Protein AF-A0AAN7S2G3-F1 (afdb_monomer_lite)

Organism: Mycteria americana (NCBI:txid33587)

Foldseek 3Di:
DDDDDDDDDDDDDDDDDDDDDDDDDDDDDDDDDDDDDDDDPDDAPWLDWDWWWKDFDPPDDTFIWIWTDGLFKIWTWGADPVRDTDHTDIDGLLQWPDWDLPDDLAAQWIWTAGNVRIIMIIGDPHSVVRVVVSVSSVVSSVSNDDPPCVPPVPDPDDDDDDDDDDDDDDDDDDDDDDDDDDDDDDDDDDPDPDAFLDWDWKWWQDPVRDTDIWIWTDGLFWIFTHHPPDPVDDTPDIDTLLQFPAKAQDPPPVDLQWIWTDGPVDITIIGDPDNVVSVVVRVSSVCSNVVVVVVPDDDDDDDDDDDDDDDDDPVVVVVVVVVVVVVVVVVQVVCCVVPVVVVVVVLVVLVVLLVVLQVLLVPFPHQDPQEQAPDWLGDLLLLLQLVVLVVQVCQLVQFKKKKKKWAWDVLQLQFAPVLLLVLSVVSVDDDPSSVVSNVVQPPDWDWDADPNDIDDIDHRRHGDDPPHPCSQVSQSSSCRCLCPPQPFDWHHHRRTIMTMFGPRDVVRLVSVQVSLQSNLVVCVVRSIGIPQQLIEMQIAGDPHPPDWHDRVHHIHYYDQWDQRPNAIAGNDRARQVRLLVLLVQLVVQLVVCLVPPPDQALVPLVVSCVPPRVCSVVPSCLARVHPDPVSLVSSQVSVQVSLCSHPPCVPPDSVVSCVVSVHDGVVLVSLLVLLLVLLCCVPNRNVVSNVSLWDFDPDPPPPFLPTQTDADDGDDPSSCSRSSHVNRVVVRVDHNCLSPDPDSVSNSVSSSVVSVVVD

pLDDT: mean 76.24, std 24.46, range [20.47, 98.5]

Structure (mmCIF, N/CA/C/O backbone):
data_AF-A0AAN7S2G3-F1
#
_entry.id   AF-A0AAN7S2G3-F1
#
loop_
_atom_site.group_PDB
_atom_site.id
_atom_site.type_symbol
_atom_site.label_atom_id
_atom_site.label_alt_id
_atom_site.label_comp_id
_atom_site.label_asym_id
_atom_site.label_entity_id
_atom_site.label_seq_id
_atom_site.pdbx_PDB_ins_code
_atom_site.Cartn_x
_atom_site.Cartn_y
_atom_site.Cartn_z
_atom_site.occupancy
_atom_site.B_iso_or_equiv
_atom_site.auth_seq_id
_atom_site.auth_comp_id
_atom_site.auth_asym_id
_atom_site.auth_atom_id
_atom_site.pdbx_PDB_model_num
ATOM 1 N N . MET A 1 1 ? 75.515 -17.591 -11.914 1.00 28.02 1 MET A N 1
ATOM 2 C CA . MET A 1 1 ? 75.464 -16.179 -12.342 1.00 28.02 1 MET A CA 1
ATOM 3 C C . MET A 1 1 ? 74.334 -15.541 -11.548 1.00 28.02 1 MET A C 1
ATOM 5 O O . MET A 1 1 ? 73.186 -15.834 -11.831 1.00 28.02 1 MET A O 1
ATOM 9 N N . GLU A 1 2 ? 74.621 -15.251 -10.276 1.00 27.06 2 GLU A N 1
ATOM 10 C CA . GLU A 1 2 ? 74.846 -13.906 -9.689 1.00 27.06 2 GLU A CA 1
ATOM 11 C C . GLU A 1 2 ? 73.524 -13.240 -9.257 1.00 27.06 2 GLU A C 1
ATOM 13 O O . GLU A 1 2 ? 72.598 -13.173 -10.043 1.00 27.06 2 GLU A O 1
ATOM 18 N N . CYS A 1 3 ? 73.338 -12.696 -8.052 1.00 23.52 3 CYS A N 1
ATOM 19 C CA . CYS A 1 3 ? 73.991 -12.880 -6.757 1.00 23.52 3 CYS A CA 1
ATOM 20 C C . CYS A 1 3 ? 73.075 -12.258 -5.664 1.00 23.52 3 CYS A C 1
ATOM 22 O O . CYS A 1 3 ? 72.706 -11.098 -5.765 1.00 23.52 3 CYS A O 1
ATOM 24 N N . SER A 1 4 ? 72.728 -13.050 -4.639 1.00 25.22 4 SER A N 1
ATOM 25 C CA . SER A 1 4 ? 72.744 -12.763 -3.180 1.00 25.22 4 SER A CA 1
ATOM 26 C C . SER A 1 4 ? 72.093 -11.502 -2.554 1.00 25.22 4 SER A C 1
ATOM 28 O O . SER A 1 4 ? 72.584 -10.391 -2.723 1.00 25.22 4 SER A O 1
ATOM 30 N N . ARG A 1 5 ? 71.131 -11.713 -1.626 1.00 27.30 5 ARG A N 1
ATOM 31 C CA . ARG A 1 5 ? 71.239 -11.531 -0.139 1.00 27.30 5 ARG A CA 1
ATOM 32 C C . ARG A 1 5 ? 69.872 -11.866 0.520 1.00 27.30 5 ARG A C 1
ATOM 34 O O . ARG A 1 5 ? 68.894 -11.193 0.240 1.00 27.30 5 ARG A O 1
ATOM 41 N N . ARG A 1 6 ? 69.668 -13.022 1.186 1.00 27.91 6 ARG A N 1
ATOM 42 C CA . ARG A 1 6 ? 69.879 -13.336 2.636 1.00 27.91 6 ARG A CA 1
ATOM 43 C C . ARG A 1 6 ? 69.218 -12.292 3.575 1.00 27.91 6 ARG A C 1
ATOM 45 O O . ARG A 1 6 ? 69.598 -11.137 3.497 1.00 27.91 6 ARG A O 1
ATOM 52 N N . SER A 1 7 ? 68.293 -12.604 4.503 1.00 24.34 7 SER A N 1
ATOM 53 C CA . SER A 1 7 ? 68.278 -13.727 5.469 1.00 24.34 7 SER A CA 1
ATOM 54 C C . SER A 1 7 ? 66.924 -13.951 6.201 1.00 24.34 7 SER A C 1
ATOM 56 O O . SER A 1 7 ? 66.321 -12.980 6.631 1.00 24.34 7 SER A O 1
ATOM 58 N N . ARG A 1 8 ? 66.587 -15.244 6.419 1.00 24.14 8 ARG A N 1
ATOM 59 C CA . ARG A 1 8 ? 66.077 -15.967 7.635 1.00 24.14 8 ARG A CA 1
ATOM 60 C C . ARG A 1 8 ? 64.780 -15.503 8.346 1.00 24.14 8 ARG A C 1
ATOM 62 O O . ARG A 1 8 ? 64.721 -14.377 8.805 1.00 24.14 8 ARG A O 1
ATOM 69 N N . PHE A 1 9 ? 63.703 -16.320 8.384 1.00 22.48 9 PHE A N 1
ATOM 70 C CA . PHE A 1 9 ? 63.396 -17.480 9.289 1.00 22.48 9 PHE A CA 1
ATOM 71 C C . PHE A 1 9 ? 63.257 -17.032 10.773 1.00 22.48 9 PHE A C 1
ATOM 73 O O . PHE A 1 9 ? 64.162 -16.364 11.250 1.00 22.48 9 PHE A O 1
ATOM 80 N N . ILE A 1 10 ? 62.207 -17.318 11.572 1.00 23.62 10 ILE A N 1
ATOM 81 C CA . ILE A 1 10 ? 61.618 -18.611 12.006 1.00 23.62 10 ILE A CA 1
ATOM 82 C C . ILE A 1 10 ? 60.181 -18.411 12.588 1.00 23.62 10 ILE A C 1
ATOM 84 O O . ILE A 1 10 ? 59.859 -17.354 13.120 1.00 23.62 10 ILE A O 1
ATOM 88 N N . LEU A 1 11 ? 59.381 -19.483 12.467 1.00 23.19 11 LEU A N 1
ATOM 89 C CA . LEU A 1 11 ? 58.085 -19.894 13.058 1.00 23.19 11 LEU A CA 1
ATOM 90 C C . LEU A 1 11 ? 57.822 -19.575 14.552 1.00 23.19 11 LEU A C 1
ATOM 92 O O . LEU A 1 11 ? 58.768 -19.576 15.327 1.00 23.19 11 LEU A O 1
ATOM 96 N N . THR A 1 12 ? 56.541 -19.479 14.966 1.00 23.86 12 THR A N 1
ATOM 97 C CA . THR A 1 12 ? 55.834 -20.525 15.769 1.00 23.86 12 THR A CA 1
ATOM 98 C C . THR A 1 12 ? 54.372 -20.178 16.103 1.00 23.86 12 THR A C 1
ATOM 100 O O . THR A 1 12 ? 54.050 -19.048 16.461 1.00 23.86 12 THR A O 1
ATOM 103 N N . ASP A 1 13 ? 53.528 -21.211 16.007 1.00 23.03 13 ASP A N 1
ATOM 104 C CA . ASP A 1 13 ? 52.133 -21.347 16.446 1.00 23.03 13 ASP A CA 1
ATOM 105 C C . ASP A 1 13 ? 51.889 -21.057 17.936 1.00 23.03 13 ASP A C 1
ATOM 107 O O . ASP A 1 13 ? 52.765 -21.315 18.759 1.00 23.03 13 ASP A O 1
ATOM 111 N N . CYS A 1 14 ? 50.652 -20.661 18.281 1.00 22.70 14 CYS A N 1
ATOM 112 C CA . CYS A 1 14 ? 49.826 -21.296 19.331 1.00 22.70 14 CYS A CA 1
ATOM 113 C C . CYS A 1 14 ? 48.452 -20.597 19.490 1.00 22.70 14 CYS A C 1
ATOM 115 O O . CYS A 1 14 ? 48.361 -19.432 19.863 1.00 22.70 14 CYS A O 1
ATOM 117 N N . SER A 1 15 ? 47.363 -21.339 19.262 1.00 22.34 15 SER A N 1
ATOM 118 C CA . SER A 1 15 ? 46.061 -21.149 19.947 1.00 22.34 15 SER A CA 1
ATOM 119 C C . SER A 1 15 ? 46.076 -21.974 21.258 1.00 22.34 15 SER A C 1
ATOM 121 O O . SER A 1 15 ? 47.043 -22.708 21.458 1.00 22.34 15 SER A O 1
ATOM 123 N N . PRO A 1 16 ? 44.978 -22.151 22.027 1.00 44.75 16 PRO A N 1
ATOM 124 C CA . PRO A 1 16 ? 43.920 -21.265 22.563 1.00 44.75 16 PRO A CA 1
ATOM 125 C C . PRO A 1 16 ? 43.879 -21.288 24.132 1.00 44.75 16 PRO A C 1
ATOM 127 O O . PRO A 1 16 ? 44.727 -21.934 24.730 1.00 44.75 16 PRO A O 1
ATOM 130 N N . TRP A 1 17 ? 42.894 -20.634 24.794 1.00 20.72 17 TRP A N 1
ATOM 131 C CA . TRP A 1 17 ? 42.117 -21.079 26.001 1.00 20.72 17 TRP A CA 1
ATOM 132 C C . TRP A 1 17 ? 41.643 -19.954 26.977 1.00 20.72 17 TRP A C 1
ATOM 134 O O . TRP A 1 17 ? 42.441 -19.256 27.582 1.00 20.72 17 TRP A O 1
ATOM 144 N N . ARG A 1 18 ? 40.303 -19.901 27.154 1.00 23.16 18 ARG A N 1
ATOM 145 C CA . ARG A 1 18 ? 39.444 -19.724 28.367 1.00 23.16 18 ARG A CA 1
ATOM 146 C C . ARG A 1 18 ? 39.635 -18.582 29.416 1.00 23.16 18 ARG A C 1
ATOM 148 O O . ARG A 1 18 ? 40.530 -18.685 30.234 1.00 23.16 18 ARG A O 1
ATOM 155 N N . GLY A 1 19 ? 38.610 -17.691 29.487 1.00 21.83 19 GLY A N 1
ATOM 156 C CA . GLY A 1 19 ? 37.817 -17.107 30.634 1.00 21.83 19 GLY A CA 1
ATOM 157 C C . GLY A 1 19 ? 38.475 -16.636 31.961 1.00 21.83 19 GLY A C 1
ATOM 158 O O . GLY A 1 19 ? 39.660 -16.882 32.126 1.00 21.83 19 GLY A O 1
ATOM 159 N N . PRO A 1 20 ? 37.755 -16.048 32.968 1.00 31.88 20 PRO A N 1
ATOM 160 C CA . PRO A 1 20 ? 36.310 -15.727 33.106 1.00 31.88 20 PRO A CA 1
ATOM 161 C C . PRO A 1 20 ? 35.927 -14.351 33.781 1.00 31.88 20 PRO A C 1
ATOM 163 O O . PRO A 1 20 ? 36.754 -13.695 34.392 1.00 31.88 20 PRO A O 1
ATOM 166 N N . ALA A 1 21 ? 34.622 -14.009 33.720 1.00 23.42 21 ALA A N 1
ATOM 167 C CA . ALA A 1 21 ? 33.705 -13.428 34.746 1.00 23.42 21 ALA A CA 1
ATOM 168 C C . ALA A 1 21 ? 33.902 -12.064 35.490 1.00 23.42 21 ALA A C 1
ATOM 170 O O . ALA A 1 21 ? 35.008 -11.625 35.768 1.00 23.42 21 ALA A O 1
ATOM 171 N N . LEU A 1 22 ? 32.728 -11.549 35.936 1.00 24.52 22 LEU A N 1
ATOM 172 C CA . LEU A 1 22 ? 32.368 -10.495 36.929 1.00 24.52 22 LEU A CA 1
ATOM 173 C C . LEU A 1 22 ? 32.176 -9.070 36.363 1.00 24.52 22 LEU A C 1
ATOM 175 O O . LEU A 1 22 ? 33.113 -8.458 35.877 1.00 24.52 22 LEU A O 1
ATOM 179 N N . GLU A 1 23 ? 30.966 -8.495 36.255 1.00 23.41 23 GLU A N 1
ATOM 180 C CA . GLU A 1 23 ? 29.931 -8.199 37.277 1.00 23.41 23 GLU A CA 1
ATOM 181 C C . GLU A 1 23 ? 30.477 -7.525 38.546 1.00 23.41 23 GLU A C 1
ATOM 183 O O . GLU A 1 23 ? 30.826 -8.209 39.498 1.00 23.41 23 GLU A O 1
ATOM 188 N N . GLN A 1 24 ? 30.480 -6.183 38.568 1.00 23.22 24 GLN A N 1
ATOM 189 C CA . GLN A 1 24 ? 30.119 -5.319 39.707 1.00 23.22 24 GLN A CA 1
ATOM 190 C C . GLN A 1 24 ? 30.368 -3.848 39.338 1.00 23.22 24 GLN A C 1
ATOM 192 O O . GLN A 1 24 ? 31.509 -3.452 39.179 1.00 23.22 24 GLN A O 1
ATOM 197 N N . GLU A 1 25 ? 29.304 -3.047 39.213 1.00 25.38 25 GLU A N 1
ATOM 198 C CA . GLU A 1 25 ? 29.243 -1.686 39.782 1.00 25.38 25 GLU A CA 1
ATOM 199 C C . GLU A 1 25 ? 27.838 -1.087 39.584 1.00 25.38 25 GLU A C 1
ATOM 201 O O . GLU A 1 25 ? 27.496 -0.432 38.600 1.00 25.38 25 GLU A O 1
ATOM 206 N N . LYS A 1 26 ? 26.982 -1.349 40.574 1.00 23.25 26 LYS A N 1
ATOM 207 C CA . LYS A 1 26 ? 25.845 -0.503 40.939 1.00 23.25 26 LYS A CA 1
ATOM 208 C C . LYS A 1 26 ? 26.019 -0.130 42.408 1.00 23.25 26 LYS A C 1
ATOM 210 O O . LYS A 1 26 ? 26.184 -1.027 43.229 1.00 23.25 26 LYS A O 1
ATOM 215 N N . SER A 1 27 ? 25.806 1.154 42.704 1.00 20.47 27 SER A N 1
ATOM 216 C CA . SER A 1 27 ? 25.505 1.770 44.013 1.00 20.47 27 SER A CA 1
ATOM 217 C C . SER A 1 27 ? 26.624 2.635 44.603 1.00 20.47 27 SER A C 1
ATOM 219 O O . SER A 1 27 ? 27.792 2.320 44.450 1.00 20.47 27 SER A O 1
ATOM 221 N N . VAL A 1 28 ? 26.201 3.674 45.348 1.00 24.36 28 VAL A N 1
ATOM 222 C CA . VAL A 1 28 ? 26.947 4.796 45.974 1.00 24.36 28 VAL A CA 1
ATOM 223 C C . VAL A 1 28 ? 27.069 5.994 45.002 1.00 24.36 28 VAL A C 1
ATOM 225 O O . VAL A 1 28 ? 27.872 5.972 44.091 1.00 24.36 28 VAL A O 1
ATOM 228 N N . ARG A 1 29 ? 26.282 7.083 45.059 1.00 22.58 29 ARG A N 1
ATOM 229 C CA . ARG A 1 29 ? 25.623 7.785 46.177 1.00 22.58 29 ARG A CA 1
ATOM 230 C C . ARG A 1 29 ? 24.314 8.468 45.750 1.00 22.58 29 ARG A C 1
ATOM 232 O O . ARG A 1 29 ? 24.273 9.244 44.804 1.00 22.58 29 ARG A O 1
ATOM 239 N N . ARG A 1 30 ? 23.269 8.262 46.559 1.00 22.47 30 ARG A N 1
ATOM 240 C CA . ARG A 1 30 ? 22.180 9.223 46.792 1.00 22.47 30 ARG A CA 1
ATOM 241 C C . ARG A 1 30 ? 22.638 10.214 47.865 1.00 22.47 30 ARG A C 1
ATOM 243 O O . ARG A 1 30 ? 22.940 9.762 48.966 1.00 22.47 30 ARG A O 1
ATOM 250 N N . LYS A 1 31 ? 22.596 11.514 47.566 1.00 22.41 31 LYS A N 1
ATOM 251 C CA . LYS A 1 31 ? 22.003 12.606 48.371 1.00 22.41 31 LYS A CA 1
ATOM 252 C C . LYS A 1 31 ? 22.620 13.937 47.940 1.00 22.41 31 LYS A C 1
ATOM 254 O O . LYS A 1 31 ? 23.672 14.304 48.430 1.00 22.41 31 LYS A O 1
ATOM 259 N N . GLU A 1 32 ? 21.897 14.662 47.098 1.00 21.97 32 GLU A N 1
ATOM 260 C CA . GLU A 1 32 ? 21.705 16.101 47.271 1.00 21.97 32 GLU A CA 1
ATOM 261 C C . GLU A 1 32 ? 20.378 16.480 46.603 1.00 21.97 32 GLU A C 1
ATOM 263 O O . GLU A 1 32 ? 20.205 16.422 45.389 1.00 21.97 32 GLU A O 1
ATOM 268 N N . GLN A 1 33 ? 19.381 16.746 47.447 1.00 23.44 33 GLN A N 1
ATOM 269 C CA . GLN A 1 33 ? 18.170 17.468 47.086 1.00 23.44 33 GLN A CA 1
ATOM 270 C C . GLN A 1 33 ? 18.474 18.955 47.249 1.00 23.44 33 GLN A C 1
ATOM 272 O O . GLN A 1 33 ? 18.753 19.380 48.369 1.00 23.44 33 GLN A O 1
ATOM 277 N N . ARG A 1 34 ? 18.337 19.736 46.176 1.00 22.83 34 ARG A N 1
ATOM 278 C CA . ARG A 1 34 ? 17.757 21.091 46.168 1.00 22.83 34 ARG A CA 1
ATOM 279 C C . ARG A 1 34 ? 17.543 21.510 44.714 1.00 22.83 34 ARG A C 1
ATOM 281 O O . ARG A 1 34 ? 18.337 21.176 43.845 1.00 22.83 34 ARG A O 1
ATOM 288 N N . GLY A 1 35 ? 16.374 22.086 44.460 1.00 23.53 35 GLY A N 1
ATOM 289 C CA . GLY A 1 35 ? 15.749 22.132 43.144 1.00 23.53 35 GLY A CA 1
ATOM 290 C C . GLY A 1 35 ? 16.413 23.038 42.117 1.00 23.53 35 GLY A C 1
ATOM 291 O O . GLY A 1 35 ? 17.247 23.876 42.434 1.00 23.53 35 GLY A O 1
ATOM 292 N N . THR A 1 36 ? 15.979 22.870 40.873 1.00 23.14 36 THR A N 1
ATOM 293 C CA . THR A 1 36 ? 15.654 23.946 39.925 1.00 23.14 36 THR A CA 1
ATOM 294 C C . THR A 1 36 ? 15.036 23.302 38.685 1.00 23.14 36 THR A C 1
ATOM 296 O O . THR A 1 36 ? 15.500 22.268 38.204 1.00 23.14 36 THR A O 1
ATOM 299 N N . ASP A 1 37 ? 13.934 23.884 38.224 1.00 28.31 37 ASP A N 1
ATOM 300 C CA . ASP A 1 37 ? 13.203 23.501 37.022 1.00 28.31 37 ASP A CA 1
ATOM 301 C C . ASP A 1 37 ? 14.132 23.375 35.808 1.00 28.31 37 ASP A C 1
ATOM 303 O O . ASP A 1 37 ? 14.703 24.360 35.341 1.00 28.31 37 ASP A O 1
ATOM 307 N N . GLN A 1 38 ? 14.248 22.170 35.244 1.00 25.55 38 GLN A N 1
ATOM 308 C CA . GLN A 1 38 ? 14.862 22.001 33.931 1.00 25.55 38 GLN A CA 1
ATOM 309 C C . GLN A 1 38 ? 13.798 22.095 32.839 1.00 25.55 38 GLN A C 1
ATOM 311 O O . GLN A 1 38 ? 12.998 21.188 32.595 1.00 25.55 38 GLN A O 1
ATOM 316 N N . HIS A 1 39 ? 13.827 23.257 32.189 1.00 26.23 39 HIS A N 1
ATOM 317 C CA . HIS A 1 39 ? 13.223 23.560 30.904 1.00 26.23 39 HIS A CA 1
ATOM 318 C C . HIS A 1 39 ? 13.378 22.409 29.897 1.00 26.23 39 HIS A C 1
ATOM 320 O O . HIS A 1 39 ? 14.474 21.932 29.609 1.00 26.23 39 HIS A O 1
ATOM 326 N N . LYS A 1 40 ? 12.249 22.022 29.296 1.00 25.09 40 LYS A N 1
ATOM 327 C CA . LYS A 1 40 ? 12.183 21.241 28.053 1.00 25.09 40 LYS A CA 1
ATOM 328 C C . LYS A 1 40 ? 13.033 21.909 26.956 1.00 25.09 40 LYS A C 1
ATOM 330 O O . LYS A 1 40 ? 12.996 23.137 26.862 1.00 25.09 40 LYS A O 1
ATOM 335 N N . PRO A 1 41 ? 13.690 21.150 26.061 1.00 25.53 41 PRO A N 1
ATOM 336 C CA . PRO A 1 41 ? 14.293 21.726 24.868 1.00 25.53 41 PRO A CA 1
ATOM 337 C C . PRO A 1 41 ? 13.170 22.192 23.930 1.00 25.53 41 PRO A C 1
ATOM 339 O O . PRO A 1 41 ? 12.462 21.393 23.314 1.00 25.53 41 PRO A O 1
ATOM 342 N N . THR A 1 42 ? 12.960 23.502 23.876 1.00 30.05 42 THR A N 1
ATOM 343 C CA . THR A 1 42 ? 12.084 24.157 22.906 1.00 30.05 42 THR A CA 1
ATOM 344 C C . THR A 1 42 ? 12.803 24.138 21.561 1.00 30.05 42 THR A C 1
ATOM 346 O O . THR A 1 42 ? 13.841 24.777 21.420 1.00 30.05 42 THR A O 1
ATOM 349 N N . PHE A 1 43 ? 12.284 23.410 20.571 1.00 32.62 43 PHE A N 1
ATOM 350 C CA . PHE A 1 43 ? 12.728 23.580 19.187 1.00 32.62 43 PHE A CA 1
ATOM 351 C C . PHE A 1 43 ? 12.498 25.051 18.795 1.00 32.62 43 PHE A C 1
ATOM 353 O O . PHE A 1 43 ? 11.349 25.501 18.872 1.00 32.62 43 PHE A O 1
ATOM 360 N N . PRO A 1 44 ? 13.529 25.832 18.426 1.00 47.25 44 PRO A N 1
ATOM 361 C CA . PRO A 1 44 ? 13.299 27.176 17.921 1.00 47.25 44 PRO A CA 1
ATOM 362 C C . PRO A 1 44 ? 12.530 27.060 16.600 1.00 47.25 44 PRO A C 1
ATOM 364 O O . PRO A 1 44 ? 12.838 26.209 15.769 1.00 47.25 44 PRO A O 1
ATOM 367 N N . ASN A 1 45 ? 11.503 27.887 16.399 1.00 61.16 45 ASN A N 1
ATOM 368 C CA . ASN A 1 45 ? 10.905 28.071 15.077 1.00 61.16 45 ASN A CA 1
ATOM 369 C C . ASN A 1 45 ? 12.014 28.593 14.150 1.00 61.16 45 ASN A C 1
ATOM 371 O O . ASN A 1 45 ? 12.324 29.772 14.203 1.00 61.16 45 ASN A O 1
ATOM 375 N N . ILE A 1 46 ? 12.682 27.743 13.373 1.00 67.69 46 ILE A N 1
ATOM 376 C CA . ILE A 1 46 ? 13.771 28.180 12.488 1.00 67.69 46 ILE A CA 1
ATOM 377 C C . ILE A 1 46 ? 13.150 28.823 11.242 1.00 67.69 46 ILE A C 1
ATOM 379 O O . ILE A 1 46 ? 12.364 28.188 10.542 1.00 67.69 46 ILE A O 1
ATOM 383 N N . LEU A 1 47 ? 13.498 30.083 10.980 1.00 69.19 47 LEU A N 1
ATOM 384 C CA . LEU A 1 47 ? 13.071 30.855 9.811 1.00 69.19 47 LEU A CA 1
ATOM 385 C C . LEU A 1 47 ? 13.905 30.523 8.570 1.00 69.19 47 LEU A C 1
ATOM 387 O O . LEU A 1 47 ? 13.360 30.470 7.470 1.00 69.19 47 LEU A O 1
ATOM 391 N N . LYS A 1 48 ? 15.215 30.301 8.737 1.00 78.81 48 LYS A N 1
ATOM 392 C CA . LYS A 1 48 ? 16.138 29.910 7.660 1.00 78.81 48 LYS A CA 1
ATOM 393 C C . LYS A 1 48 ? 17.388 29.248 8.244 1.00 78.81 48 LYS A C 1
ATOM 395 O O . LYS A 1 48 ? 17.793 29.588 9.352 1.00 78.81 48 LYS A O 1
ATOM 400 N N . LYS A 1 49 ? 17.988 28.304 7.517 1.00 84.25 49 LYS A N 1
ATOM 401 C CA . LYS A 1 49 ? 19.268 27.674 7.869 1.00 84.25 49 LYS A CA 1
ATOM 402 C C . LYS A 1 49 ? 20.066 27.305 6.622 1.00 84.25 49 LYS A C 1
ATOM 404 O O . LYS A 1 49 ? 19.453 27.044 5.588 1.00 84.25 49 LYS A O 1
ATOM 409 N N . GLY A 1 50 ? 21.390 27.268 6.718 1.00 80.56 50 GLY A N 1
ATOM 410 C CA . GLY A 1 50 ? 22.269 26.955 5.586 1.00 80.56 50 GLY A CA 1
ATOM 411 C C . GLY A 1 50 ? 23.726 27.330 5.841 1.00 80.56 50 GLY A C 1
ATOM 412 O O . GLY A 1 50 ? 24.033 27.968 6.846 1.00 80.56 50 GLY A O 1
ATOM 413 N N . TYR A 1 51 ? 24.618 26.922 4.940 1.00 79.19 51 TYR A N 1
ATOM 414 C CA . TYR A 1 51 ? 26.034 27.289 4.999 1.00 79.19 51 TYR A CA 1
ATOM 415 C C . TYR A 1 51 ? 26.245 28.688 4.415 1.00 79.19 51 TYR A C 1
ATOM 417 O O . TYR A 1 51 ? 25.697 29.014 3.366 1.00 79.19 51 TYR A O 1
ATOM 425 N N . VAL A 1 52 ? 27.020 29.515 5.113 1.00 83.50 52 VAL A N 1
ATOM 426 C CA . VAL A 1 52 ? 27.387 30.875 4.695 1.00 83.50 52 VAL A CA 1
ATOM 427 C C . VAL A 1 52 ? 28.816 31.175 5.136 1.00 83.50 52 VAL A C 1
ATOM 429 O O . VAL A 1 52 ? 29.299 30.645 6.137 1.00 83.50 52 VAL A O 1
ATOM 432 N N . GLU A 1 53 ? 29.511 32.040 4.412 1.00 84.62 53 GLU A N 1
ATOM 433 C CA . GLU A 1 53 ? 30.787 32.591 4.863 1.00 84.62 53 GLU A CA 1
ATOM 434 C C . GLU A 1 53 ? 30.528 33.877 5.645 1.00 84.62 53 GLU A C 1
ATOM 436 O O . GLU A 1 53 ? 29.691 34.684 5.249 1.00 84.62 53 GLU A O 1
ATOM 441 N N . ILE A 1 54 ? 31.233 34.092 6.751 1.00 85.31 54 ILE A N 1
ATOM 442 C CA . ILE A 1 54 ? 31.073 35.296 7.568 1.00 85.31 54 ILE A CA 1
ATOM 443 C C . ILE A 1 54 ? 32.376 36.062 7.703 1.00 85.31 54 ILE A C 1
ATOM 445 O O . ILE A 1 54 ? 33.464 35.481 7.679 1.00 85.31 54 ILE A O 1
ATOM 449 N N . ARG A 1 55 ? 32.246 37.375 7.875 1.00 84.12 55 ARG A N 1
ATOM 450 C CA . ARG A 1 55 ? 33.349 38.284 8.175 1.00 84.12 55 ARG A CA 1
ATOM 451 C C . ARG A 1 55 ? 32.879 39.351 9.166 1.00 84.12 55 ARG A C 1
ATOM 453 O O . ARG A 1 55 ? 31.795 39.900 8.994 1.00 84.12 55 ARG A O 1
ATOM 460 N N . ARG A 1 56 ? 33.667 39.596 10.220 1.00 71.56 56 ARG A N 1
ATOM 461 C CA . ARG A 1 56 ? 33.317 40.509 11.330 1.00 71.56 56 ARG A CA 1
ATOM 462 C C . ARG A 1 56 ? 33.958 41.899 11.234 1.00 71.56 56 ARG A C 1
ATOM 464 O O . ARG A 1 56 ? 33.485 42.815 11.877 1.00 71.56 56 ARG A O 1
ATOM 471 N N . ASP A 1 57 ? 34.994 42.056 10.414 1.00 69.81 57 ASP A N 1
ATOM 472 C CA . ASP A 1 57 ? 35.664 43.336 10.157 1.00 69.81 57 ASP A CA 1
ATOM 473 C C . ASP A 1 57 ? 36.209 43.338 8.725 1.00 69.81 57 ASP A C 1
ATOM 475 O O . ASP A 1 57 ? 36.501 42.272 8.174 1.00 69.81 57 ASP A O 1
ATOM 479 N N . THR A 1 58 ? 36.389 44.510 8.111 1.00 59.19 58 THR A N 1
ATOM 480 C CA . THR A 1 58 ? 36.882 44.628 6.723 1.00 59.19 58 THR A CA 1
ATOM 481 C C . THR A 1 58 ? 38.243 43.961 6.499 1.00 59.19 58 THR A C 1
ATOM 483 O O . THR A 1 58 ? 38.487 43.467 5.396 1.00 59.19 58 THR A O 1
ATOM 486 N N . ASP A 1 59 ? 39.055 43.853 7.556 1.00 54.88 59 ASP A N 1
ATOM 487 C CA . ASP A 1 59 ? 40.412 43.286 7.540 1.00 54.88 59 ASP A CA 1
ATOM 488 C C . ASP A 1 59 ? 40.480 41.805 7.971 1.00 54.88 59 ASP A C 1
ATOM 490 O O . ASP A 1 59 ? 41.550 41.199 7.980 1.00 54.88 59 ASP A O 1
ATOM 494 N N . SER A 1 60 ? 39.341 41.186 8.308 1.00 69.25 60 SER A N 1
ATOM 495 C CA . SER A 1 60 ? 39.269 39.766 8.685 1.00 69.25 60 SER A CA 1
ATOM 496 C C . SER A 1 60 ? 39.134 38.839 7.466 1.00 69.25 60 SER A C 1
ATOM 498 O O . SER A 1 60 ? 38.517 39.193 6.460 1.00 69.25 60 SER A O 1
ATOM 500 N N . CYS A 1 61 ? 39.657 37.609 7.547 1.00 74.62 61 CYS A N 1
ATOM 501 C CA . CYS A 1 61 ? 39.428 36.590 6.516 1.00 74.62 61 CYS A CA 1
ATOM 502 C C . CYS A 1 61 ? 37.989 36.037 6.568 1.00 74.62 61 CYS A C 1
ATOM 504 O O . CYS A 1 61 ? 37.347 36.031 7.618 1.00 74.62 61 CYS A O 1
ATOM 506 N N . TRP A 1 62 ? 37.477 35.568 5.425 1.00 81.12 62 TRP A N 1
ATOM 507 C CA . TRP A 1 62 ? 36.179 34.892 5.357 1.00 81.12 62 TRP A CA 1
ATOM 508 C C . TRP A 1 62 ? 36.246 33.531 6.047 1.00 81.12 62 TRP A C 1
ATOM 510 O O . TRP A 1 62 ? 37.169 32.754 5.802 1.00 81.12 62 TRP A O 1
ATOM 520 N N . GLN A 1 63 ? 35.252 33.234 6.882 1.00 80.06 63 GLN A N 1
ATOM 521 C CA . GLN A 1 63 ? 35.158 31.964 7.601 1.00 80.06 63 GLN A CA 1
ATOM 522 C C . GLN A 1 63 ? 33.854 31.251 7.263 1.00 80.06 63 GLN A C 1
ATOM 524 O O . GLN A 1 63 ? 32.775 31.822 7.412 1.00 80.06 63 GLN A O 1
ATOM 529 N N . THR A 1 64 ? 33.937 29.995 6.827 1.00 80.00 64 THR A N 1
ATOM 530 C CA . THR A 1 64 ? 32.753 29.171 6.567 1.00 80.00 64 THR A CA 1
ATOM 531 C C . THR A 1 64 ? 32.073 28.796 7.879 1.00 80.00 64 THR A C 1
ATOM 533 O O . THR A 1 64 ? 32.693 28.258 8.798 1.00 80.00 64 THR A O 1
ATOM 536 N N . CYS A 1 65 ? 30.773 29.050 7.961 1.00 81.38 65 CYS A N 1
ATOM 537 C CA . CYS A 1 65 ? 29.958 28.693 9.107 1.00 81.38 65 CYS A CA 1
ATOM 538 C C . CYS A 1 65 ? 28.612 28.125 8.653 1.00 81.38 65 CYS A C 1
ATOM 540 O O . CYS A 1 65 ? 28.143 28.352 7.537 1.00 81.38 65 CYS A O 1
ATOM 542 N N . TYR A 1 66 ? 27.980 27.362 9.532 1.00 80.81 66 TYR A N 1
ATOM 543 C CA . TYR A 1 66 ? 26.584 26.987 9.364 1.00 80.81 66 TYR A CA 1
ATOM 544 C C . TYR A 1 66 ? 25.725 27.983 10.148 1.00 80.81 66 TYR A C 1
ATOM 546 O O . TYR A 1 66 ? 25.998 28.237 11.318 1.00 80.81 66 TYR A O 1
ATOM 554 N N . ALA A 1 67 ? 24.721 28.582 9.513 1.00 84.62 67 ALA A N 1
ATOM 555 C CA . ALA A 1 67 ? 23.870 29.605 10.108 1.00 84.62 67 ALA A CA 1
ATOM 556 C C . ALA A 1 67 ? 22.451 29.080 10.343 1.00 84.62 67 ALA A C 1
ATOM 558 O O . ALA A 1 67 ? 21.871 28.430 9.472 1.00 84.62 67 ALA A O 1
ATOM 559 N N . GLU A 1 68 ? 21.858 29.419 11.489 1.00 85.62 68 GLU A N 1
ATOM 560 C CA . GLU A 1 68 ? 20.441 29.198 11.787 1.00 85.62 68 GLU A CA 1
ATOM 561 C C . GLU A 1 68 ? 19.788 30.492 12.285 1.00 85.62 68 GLU A C 1
ATOM 563 O O . GLU A 1 68 ? 20.190 31.075 13.290 1.00 85.62 68 GLU A O 1
ATOM 568 N N . LEU A 1 69 ? 18.744 30.944 11.596 1.00 82.19 69 LEU A N 1
ATOM 569 C CA . LEU A 1 69 ? 17.964 32.123 11.951 1.00 82.19 69 LEU A CA 1
ATOM 570 C C . LEU A 1 69 ? 16.651 31.704 12.610 1.00 82.19 69 LEU A C 1
ATOM 572 O O . LEU A 1 69 ? 15.870 30.947 12.039 1.00 82.19 69 LEU A O 1
ATOM 576 N N . SER A 1 70 ? 16.376 32.252 13.786 1.00 80.06 70 SER A N 1
ATOM 577 C CA . SER A 1 70 ? 15.102 32.138 14.505 1.00 80.06 70 SER A CA 1
ATOM 578 C C . SER A 1 70 ? 14.425 33.517 14.612 1.00 80.06 70 SER A C 1
ATOM 580 O O . SER A 1 70 ? 15.085 34.520 14.354 1.00 80.06 70 SER A O 1
ATOM 582 N N . PRO A 1 71 ? 13.150 33.623 15.044 1.00 76.69 71 PRO A N 1
ATOM 583 C CA . PRO A 1 71 ? 12.450 34.900 15.189 1.00 76.69 71 PRO A CA 1
ATOM 584 C C . PRO A 1 71 ? 13.125 35.919 16.108 1.00 76.69 71 PRO A C 1
ATOM 586 O O . PRO A 1 71 ? 12.773 37.091 16.057 1.00 76.69 71 PRO A O 1
ATOM 589 N N . TYR A 1 72 ? 14.058 35.486 16.962 1.00 77.62 72 TYR A N 1
ATOM 590 C CA . TYR A 1 72 ? 14.664 36.342 17.986 1.00 77.62 72 TYR A CA 1
ATOM 591 C C . TYR A 1 72 ? 16.196 36.319 17.992 1.00 77.62 72 TYR A C 1
ATOM 593 O O . TYR A 1 72 ? 16.810 37.190 18.609 1.00 77.62 72 TYR A O 1
ATOM 601 N N . LYS A 1 73 ? 16.832 35.325 17.360 1.00 84.31 73 LYS A N 1
ATOM 602 C CA . LYS A 1 73 ? 18.288 35.106 17.408 1.00 84.31 73 LYS A CA 1
ATOM 603 C C . LYS A 1 73 ? 18.814 34.549 16.086 1.00 84.31 73 LYS A C 1
ATOM 605 O O . LYS A 1 73 ? 18.165 33.683 15.495 1.00 84.31 73 LYS A O 1
ATOM 610 N N . LEU A 1 74 ? 20.004 34.989 15.688 1.00 85.19 74 LEU A N 1
ATOM 611 C CA . LEU A 1 74 ? 20.832 34.373 14.654 1.00 85.19 74 LEU A CA 1
ATOM 612 C C . LEU A 1 74 ? 21.948 33.559 15.327 1.00 85.19 74 LEU A C 1
ATOM 614 O O . LEU A 1 74 ? 22.682 34.082 16.163 1.00 85.19 74 LEU A O 1
ATOM 618 N N . TYR A 1 75 ? 22.067 32.286 14.968 1.00 83.25 75 TYR A N 1
ATOM 619 C CA . TYR A 1 75 ? 23.085 31.358 15.455 1.00 83.25 75 TYR A CA 1
ATOM 620 C C . TYR A 1 75 ? 24.089 31.082 14.337 1.00 83.25 75 TYR A C 1
ATOM 622 O O . TYR A 1 75 ? 23.680 30.706 13.241 1.00 83.25 75 TYR A O 1
ATOM 630 N N . LEU A 1 76 ? 25.384 31.245 14.609 1.00 84.06 76 LEU A N 1
ATOM 631 C CA . LEU A 1 76 ? 26.467 30.965 13.664 1.00 84.06 76 LEU A CA 1
ATOM 632 C C . LEU A 1 76 ? 27.419 29.927 14.263 1.00 84.06 76 LEU A C 1
ATOM 634 O O . LEU A 1 76 ? 28.056 30.180 15.285 1.00 84.06 76 LEU A O 1
ATOM 638 N N . TYR A 1 77 ? 27.513 28.765 13.627 1.00 81.12 77 TYR A N 1
ATOM 639 C CA . TYR A 1 77 ? 28.353 27.641 14.034 1.00 81.12 77 TYR A CA 1
ATOM 640 C C . TYR A 1 77 ? 29.633 27.640 13.194 1.00 81.12 77 TYR A C 1
ATOM 642 O O . TYR A 1 77 ? 29.585 27.322 12.003 1.00 81.12 77 TYR A O 1
ATOM 650 N N . CYS A 1 78 ? 30.773 28.005 13.788 1.00 71.19 78 CYS A N 1
ATOM 651 C CA . CYS A 1 78 ? 32.059 27.943 13.092 1.00 71.19 78 CYS A CA 1
ATOM 652 C C . CYS A 1 78 ? 32.510 26.484 12.978 1.00 71.19 78 CYS A C 1
ATOM 654 O O . CYS A 1 78 ? 32.444 25.730 13.956 1.00 71.19 78 CYS A O 1
ATOM 656 N N . LEU A 1 79 ? 32.955 26.093 11.788 1.00 64.12 79 LEU A N 1
ATOM 657 C CA . LEU A 1 79 ? 33.495 24.763 11.534 1.00 64.12 79 LEU A CA 1
ATOM 658 C C . LEU A 1 79 ? 35.007 24.811 11.740 1.00 64.12 79 LEU A C 1
ATOM 660 O O . LEU A 1 79 ? 35.666 25.716 11.226 1.00 64.12 79 LEU A O 1
ATOM 664 N N . ASP A 1 80 ? 35.556 23.866 12.499 1.00 60.53 80 ASP A N 1
ATOM 665 C CA . ASP A 1 80 ? 37.007 23.687 12.522 1.00 60.53 80 ASP A CA 1
ATOM 666 C C . ASP A 1 80 ? 37.503 23.063 11.203 1.00 60.53 80 ASP A C 1
ATOM 668 O O . ASP A 1 80 ? 36.722 22.593 10.372 1.00 60.53 80 ASP A O 1
ATOM 672 N N . SER A 1 81 ? 38.820 23.044 10.995 1.00 53.47 81 SER A N 1
ATOM 673 C CA . SER A 1 81 ? 39.462 22.465 9.805 1.00 53.47 81 SER A CA 1
ATOM 674 C C . SER A 1 81 ? 39.229 20.953 9.633 1.00 53.47 81 SER A C 1
ATOM 676 O O . SER A 1 81 ? 39.600 20.398 8.600 1.00 53.47 81 SER A O 1
ATOM 678 N N . SER A 1 82 ? 38.588 20.292 10.604 1.00 52.22 82 SER A N 1
ATOM 679 C CA . SER A 1 82 ? 38.134 18.898 10.549 1.00 52.22 82 SER A CA 1
ATOM 680 C C . SER A 1 82 ? 36.622 18.740 10.310 1.00 52.22 82 SER A C 1
ATOM 682 O O . SER A 1 82 ? 36.135 17.613 10.247 1.00 52.22 82 SER A O 1
ATOM 684 N N . GLY A 1 83 ? 35.878 19.839 10.133 1.00 52.88 83 GLY A N 1
ATOM 685 C CA . GLY A 1 83 ? 34.438 19.836 9.857 1.00 52.88 83 GLY A CA 1
ATOM 686 C C . GLY A 1 83 ? 33.542 19.648 11.087 1.00 52.88 83 GLY A C 1
ATOM 687 O O . GLY A 1 83 ? 32.334 19.457 10.926 1.00 52.88 83 GLY A O 1
ATOM 688 N N . ASN A 1 84 ? 34.091 19.715 12.306 1.00 54.53 84 ASN A N 1
ATOM 689 C CA . ASN A 1 84 ? 33.312 19.625 13.541 1.00 54.53 84 ASN A CA 1
ATOM 690 C C . ASN A 1 84 ? 32.749 21.000 13.940 1.00 54.53 84 ASN A C 1
ATOM 692 O O . ASN A 1 84 ? 33.382 22.042 13.757 1.00 54.53 84 ASN A O 1
ATOM 696 N N . GLN A 1 85 ? 31.530 21.006 14.489 1.00 56.00 85 GLN A N 1
ATOM 697 C CA . GLN A 1 85 ? 30.828 22.223 14.907 1.00 56.00 85 GLN A CA 1
ATOM 698 C C . GLN A 1 85 ? 31.358 22.715 16.258 1.00 56.00 85 GLN A C 1
ATOM 700 O O . GLN A 1 85 ? 31.229 22.024 17.269 1.00 56.00 85 GLN A O 1
ATOM 705 N N . THR A 1 86 ? 31.910 23.927 16.289 1.00 63.69 86 THR A N 1
ATOM 706 C CA . THR A 1 86 ? 32.220 24.624 17.547 1.00 63.69 86 THR A CA 1
ATOM 707 C C . THR A 1 86 ? 30.956 25.237 18.170 1.00 63.69 86 THR A C 1
ATOM 709 O O . THR A 1 86 ? 29.897 25.295 17.536 1.00 63.69 86 THR A O 1
ATOM 712 N N . LEU A 1 87 ? 31.038 25.676 19.435 1.00 62.88 87 LEU A N 1
ATOM 713 C CA . LEU A 1 87 ? 29.925 26.352 20.116 1.00 62.88 87 LEU A CA 1
ATOM 714 C C . LEU A 1 87 ? 29.430 27.559 19.288 1.00 62.88 87 LEU A C 1
ATOM 716 O O . LEU A 1 87 ? 30.252 28.363 18.843 1.00 62.88 87 LEU A O 1
ATOM 720 N N . PRO A 1 88 ? 28.107 27.718 19.085 1.00 76.44 88 PRO A N 1
ATOM 721 C CA . PRO A 1 88 ? 27.585 28.760 18.213 1.00 76.44 88 PRO A CA 1
ATOM 722 C C . PRO A 1 88 ? 27.824 30.153 18.792 1.00 76.44 88 PRO A C 1
ATOM 724 O O . PRO A 1 88 ? 27.519 30.418 19.956 1.00 76.44 88 PRO A O 1
ATOM 727 N N . THR A 1 89 ? 28.270 31.079 17.944 1.00 79.88 89 THR A N 1
ATOM 728 C CA . THR A 1 89 ? 28.155 32.509 18.239 1.00 79.88 89 THR A CA 1
ATOM 729 C C . THR A 1 89 ? 26.692 32.913 18.056 1.00 79.88 89 THR A C 1
ATOM 731 O O . THR A 1 89 ? 26.100 32.656 17.007 1.00 79.88 89 THR A O 1
ATOM 734 N N . VAL A 1 90 ? 26.089 33.519 19.079 1.00 83.69 90 VAL A N 1
ATOM 735 C CA . VAL A 1 90 ? 24.661 33.865 19.089 1.00 83.69 90 VAL A CA 1
ATOM 736 C C . VAL A 1 90 ? 24.490 35.376 19.052 1.00 83.69 90 VAL A C 1
ATOM 738 O O . VAL A 1 90 ? 24.925 36.065 19.969 1.00 83.69 90 VAL A O 1
ATOM 741 N N . TYR A 1 91 ? 23.785 35.874 18.039 1.00 81.62 91 TYR A N 1
ATOM 742 C CA . TYR A 1 91 ? 23.434 37.282 17.896 1.00 81.62 91 TYR A CA 1
ATOM 743 C C . TYR A 1 91 ? 21.932 37.479 18.160 1.00 81.62 91 TYR A C 1
ATOM 745 O O . TYR A 1 91 ? 21.101 37.028 17.362 1.00 81.62 91 TYR A O 1
ATOM 753 N N . PRO A 1 92 ? 21.534 38.124 19.272 1.00 82.12 92 PRO A N 1
ATOM 754 C CA . PRO A 1 92 ? 20.153 38.552 19.479 1.00 82.12 92 PRO A CA 1
ATOM 755 C C . PRO A 1 92 ? 19.726 39.540 18.387 1.00 82.12 92 PRO A C 1
ATOM 757 O O . PRO A 1 92 ? 20.411 40.532 18.154 1.00 82.12 92 PRO A O 1
ATOM 760 N N . LEU A 1 93 ? 18.580 39.306 17.738 1.00 82.81 93 LEU A N 1
ATOM 761 C CA . LEU A 1 93 ? 18.131 40.151 16.619 1.00 82.81 93 LEU A CA 1
ATOM 762 C C . LEU A 1 93 ? 17.817 41.594 17.037 1.00 82.81 93 LEU A C 1
ATOM 764 O O . LEU A 1 93 ? 17.939 42.502 16.224 1.00 82.81 93 LEU A O 1
ATOM 768 N N . MET A 1 94 ? 17.514 41.816 18.318 1.00 76.56 94 MET A N 1
ATOM 769 C CA . MET A 1 94 ? 17.325 43.150 18.901 1.00 76.56 94 MET A CA 1
ATOM 770 C C . MET A 1 94 ? 18.585 44.032 18.871 1.00 76.56 94 MET A C 1
ATOM 772 O O . MET A 1 94 ? 18.469 45.240 19.032 1.00 76.56 94 MET A O 1
ATOM 776 N N . HIS A 1 95 ? 19.776 43.451 18.682 1.00 77.44 95 HIS A N 1
ATOM 777 C CA . HIS A 1 95 ? 21.033 44.201 18.583 1.00 77.44 95 HIS A CA 1
ATOM 778 C C . HIS A 1 95 ? 21.386 44.585 17.140 1.00 77.44 95 HIS A C 1
ATOM 780 O O . HIS A 1 95 ? 22.387 45.256 16.930 1.00 77.44 95 HIS A O 1
ATOM 786 N N . PHE A 1 96 ? 20.605 44.180 16.135 1.00 78.25 96 PHE A N 1
ATOM 787 C CA . PHE A 1 96 ? 20.837 44.586 14.748 1.00 78.25 96 PHE A CA 1
ATOM 788 C C . PHE A 1 96 ? 20.176 45.943 14.500 1.00 78.25 96 PHE A C 1
ATOM 790 O O . PHE A 1 96 ? 18.953 46.057 14.546 1.00 78.25 96 PHE A O 1
ATOM 797 N N . GLN A 1 97 ? 20.978 46.967 14.208 1.00 71.44 97 GLN A N 1
ATOM 798 C CA . GLN A 1 97 ? 20.484 48.309 13.890 1.00 71.44 97 GLN A CA 1
ATOM 799 C C . GLN A 1 97 ? 20.114 48.444 12.416 1.00 71.44 97 GLN A C 1
ATOM 801 O O . GLN A 1 97 ? 19.091 49.037 12.074 1.00 71.44 97 GLN A O 1
ATOM 806 N N . ARG A 1 98 ? 20.939 47.886 11.525 1.00 73.56 98 ARG A N 1
ATOM 807 C CA . ARG A 1 98 ? 20.725 47.987 10.082 1.00 73.56 98 ARG A CA 1
ATOM 808 C C . ARG A 1 98 ? 21.119 46.694 9.392 1.00 73.56 98 ARG A C 1
ATOM 810 O O . ARG A 1 98 ? 22.182 46.152 9.661 1.00 73.56 98 ARG A O 1
ATOM 817 N N . VAL A 1 99 ? 20.276 46.230 8.477 1.00 77.75 99 VAL A N 1
ATOM 818 C CA . VAL A 1 99 ? 20.608 45.152 7.540 1.00 77.75 99 VAL A CA 1
ATOM 819 C C . VAL A 1 99 ? 20.468 45.739 6.146 1.00 77.75 99 VAL A C 1
ATOM 821 O O . VAL A 1 99 ? 19.368 46.097 5.728 1.00 77.75 99 VAL A O 1
ATOM 824 N N . THR A 1 100 ? 21.590 45.900 5.461 1.00 68.44 100 THR A N 1
ATOM 825 C CA . THR A 1 100 ? 21.667 46.384 4.087 1.00 68.44 100 THR A CA 1
ATOM 826 C C . THR A 1 100 ? 22.018 45.219 3.182 1.00 68.44 100 THR A C 1
ATOM 828 O O . THR A 1 100 ? 23.083 44.618 3.292 1.00 68.44 100 THR A O 1
ATOM 831 N N . VAL A 1 101 ? 21.111 44.912 2.260 1.00 59.00 101 VAL A N 1
ATOM 832 C CA . VAL A 1 101 ? 21.435 44.084 1.102 1.00 59.00 101 VAL A CA 1
ATOM 833 C C . VAL A 1 101 ? 22.063 45.039 0.101 1.00 59.00 101 VAL A C 1
ATOM 835 O O . VAL A 1 101 ? 21.365 45.886 -0.455 1.00 59.00 101 VAL A O 1
ATOM 838 N N . THR A 1 102 ? 23.388 45.009 -0.031 1.00 51.53 102 THR A N 1
ATOM 839 C CA . THR A 1 102 ? 24.122 45.910 -0.923 1.00 51.53 102 THR A CA 1
ATOM 840 C C . THR A 1 102 ? 23.622 45.676 -2.349 1.00 51.53 102 THR A C 1
ATOM 842 O O . THR A 1 102 ? 23.847 44.624 -2.938 1.00 51.53 102 THR A O 1
ATOM 845 N N . GLY A 1 103 ? 22.841 46.627 -2.865 1.00 45.72 103 GLY A N 1
ATOM 846 C CA . GLY A 1 103 ? 22.057 46.475 -4.086 1.00 45.72 103 GLY A CA 1
ATOM 847 C C . GLY A 1 103 ? 22.907 46.544 -5.349 1.00 45.72 103 GLY A C 1
ATOM 848 O O . GLY A 1 103 ? 23.079 47.614 -5.920 1.00 45.72 103 GLY A O 1
ATOM 849 N N . CYS A 1 104 ? 23.389 45.392 -5.804 1.00 40.53 104 CYS A N 1
ATOM 850 C CA . CYS A 1 104 ? 23.702 45.088 -7.198 1.00 40.53 104 CYS A CA 1
ATOM 851 C C . CYS A 1 104 ? 23.390 43.601 -7.416 1.00 40.53 104 CYS A C 1
ATOM 853 O O . CYS A 1 104 ? 23.633 42.780 -6.539 1.00 40.53 104 CYS A O 1
ATOM 855 N N . ILE A 1 105 ? 22.867 43.224 -8.586 1.00 46.75 105 ILE A N 1
ATOM 856 C CA . ILE A 1 105 ? 22.471 41.834 -8.916 1.00 46.75 105 ILE A CA 1
ATOM 857 C C . ILE A 1 105 ? 23.672 40.845 -8.848 1.00 46.75 105 ILE A C 1
ATOM 859 O O . ILE A 1 105 ? 23.502 39.625 -8.866 1.00 46.75 105 ILE A O 1
ATOM 863 N N . GLU A 1 106 ? 24.893 41.358 -8.676 1.00 46.25 106 GLU A N 1
ATOM 864 C CA . GLU A 1 106 ? 26.156 40.617 -8.676 1.00 46.25 106 GLU A CA 1
ATOM 865 C C . GLU A 1 106 ? 26.811 40.423 -7.291 1.00 46.25 106 GLU A C 1
ATOM 867 O O . GLU A 1 106 ? 27.764 39.650 -7.181 1.00 46.25 106 GLU A O 1
ATOM 872 N N . THR A 1 107 ? 26.326 41.051 -6.211 1.00 60.31 107 THR A N 1
ATOM 873 C CA . THR A 1 107 ? 26.956 40.931 -4.881 1.00 60.31 107 THR A CA 1
ATOM 874 C C . THR A 1 107 ? 26.368 39.771 -4.070 1.00 60.31 107 THR A C 1
ATOM 876 O O . THR A 1 107 ? 25.169 39.684 -3.817 1.00 60.31 107 THR A O 1
ATOM 879 N N . LYS A 1 108 ? 27.231 38.847 -3.623 1.00 74.50 108 LYS A N 1
ATOM 880 C CA . LYS A 1 108 ? 26.850 37.673 -2.811 1.00 74.50 108 LYS A CA 1
ATOM 881 C C . LYS A 1 108 ? 26.820 37.944 -1.299 1.00 74.50 108 LYS A C 1
ATOM 883 O O . LYS A 1 108 ? 26.855 36.989 -0.530 1.00 74.50 108 LYS A O 1
ATOM 888 N N . VAL A 1 109 ? 26.825 39.206 -0.864 1.00 78.75 109 VAL A N 1
ATOM 889 C CA . VAL A 1 109 ? 27.087 39.605 0.532 1.00 78.75 109 VAL A CA 1
ATOM 890 C C . VAL A 1 109 ? 25.906 40.380 1.120 1.00 78.75 109 VAL A C 1
ATOM 892 O O . VAL A 1 109 ? 25.310 41.218 0.453 1.00 78.75 109 VAL A O 1
ATOM 895 N N . VAL A 1 110 ? 25.580 40.091 2.377 1.00 79.75 110 VAL A N 1
ATOM 896 C CA . VAL A 1 110 ? 24.618 40.805 3.221 1.00 79.75 110 VAL A CA 1
ATOM 897 C C . VAL A 1 110 ? 25.393 41.528 4.309 1.00 79.75 110 VAL A C 1
ATOM 899 O O . VAL A 1 110 ? 26.117 40.883 5.065 1.00 79.75 110 VAL A O 1
ATOM 902 N N . ASP A 1 111 ? 25.199 42.838 4.422 1.00 79.94 111 ASP A N 1
ATOM 903 C CA . ASP A 1 111 ? 25.850 43.664 5.434 1.00 79.94 111 ASP A CA 1
ATOM 904 C C . ASP A 1 111 ? 24.890 43.929 6.594 1.00 79.94 111 ASP A C 1
ATOM 906 O O . ASP A 1 111 ? 23.809 44.493 6.411 1.00 79.94 111 ASP A O 1
ATOM 910 N N . ALA A 1 112 ? 25.285 43.548 7.803 1.00 81.75 112 ALA A N 1
ATOM 911 C CA . ALA A 1 112 ? 24.565 43.845 9.030 1.00 81.75 112 ALA A CA 1
ATOM 912 C C . ALA A 1 112 ? 25.419 44.718 9.955 1.00 81.75 112 ALA A C 1
ATOM 914 O O . ALA A 1 112 ? 26.601 44.461 10.145 1.00 81.75 112 ALA A O 1
ATOM 915 N N . VAL A 1 113 ? 24.810 45.741 10.550 1.00 79.38 113 VAL A N 1
ATOM 916 C CA . VAL A 1 113 ? 25.433 46.613 11.551 1.00 79.38 113 VAL A CA 1
ATOM 917 C C . VAL A 1 113 ? 24.751 46.371 12.890 1.00 79.38 113 VAL A C 1
ATOM 919 O O . VAL A 1 113 ? 23.520 46.451 12.993 1.00 79.38 113 VAL A O 1
ATOM 922 N N . LEU A 1 114 ? 25.553 46.045 13.898 1.00 79.06 114 LEU A N 1
ATOM 923 C CA . LEU A 1 114 ? 25.114 45.789 15.265 1.00 79.06 114 LEU A CA 1
ATOM 924 C C . LEU A 1 114 ? 25.124 47.078 16.100 1.00 79.06 114 LEU A C 1
ATOM 926 O O . LEU A 1 114 ? 25.705 48.091 15.719 1.00 79.06 114 LEU A O 1
ATOM 930 N N . SER A 1 115 ? 24.459 47.048 17.253 1.00 74.44 115 SER A N 1
ATOM 931 C CA . SER A 1 115 ? 24.257 48.204 18.133 1.00 74.44 115 SER A CA 1
ATOM 932 C C . SER A 1 115 ? 25.532 48.778 18.748 1.00 74.44 115 SER A C 1
ATOM 934 O O . SER A 1 115 ? 25.534 49.919 19.194 1.00 74.44 115 SER A O 1
ATOM 936 N N . ASP A 1 116 ? 26.607 47.997 18.768 1.00 73.75 116 ASP A N 1
ATOM 937 C CA . ASP A 1 116 ? 27.954 48.397 19.183 1.00 73.75 116 ASP A CA 1
ATOM 938 C C . ASP A 1 116 ? 28.802 48.940 18.016 1.00 73.75 116 ASP A C 1
ATOM 940 O O . ASP A 1 116 ? 30.003 49.137 18.164 1.00 73.75 116 ASP A O 1
ATOM 944 N N . SER A 1 117 ? 28.178 49.209 16.862 1.00 69.12 117 SER A N 1
ATOM 945 C CA . SER A 1 117 ? 28.819 49.614 15.601 1.00 69.12 117 SER A CA 1
ATOM 946 C C . SER A 1 117 ? 29.710 48.548 14.950 1.00 69.12 117 SER A C 1
ATOM 948 O O . SER A 1 117 ? 30.376 48.849 13.958 1.00 69.12 117 SER A O 1
ATOM 950 N N . SER A 1 118 ? 29.702 47.300 15.436 1.00 77.44 118 SER A N 1
ATOM 951 C CA . SER A 1 118 ? 30.395 46.199 14.758 1.00 77.44 118 SER A CA 1
ATOM 952 C C . SER A 1 118 ? 29.668 45.789 13.471 1.00 77.44 118 SER A C 1
ATOM 954 O O . SER A 1 118 ? 28.434 45.849 13.376 1.00 77.44 118 SER A O 1
ATOM 956 N N . GLN A 1 119 ? 30.433 45.394 12.449 1.00 79.06 119 GLN A N 1
ATOM 957 C CA . GLN A 1 119 ? 29.888 44.942 11.169 1.00 79.06 119 GLN A CA 1
ATOM 958 C C . GLN A 1 119 ? 29.886 43.416 11.096 1.00 79.06 119 GLN A C 1
ATOM 960 O O . GLN A 1 119 ? 30.859 42.750 11.406 1.00 79.06 119 GLN A O 1
ATOM 965 N N . LEU A 1 120 ? 28.788 42.827 10.645 1.00 83.88 120 LEU A N 1
ATOM 966 C CA . LEU A 1 120 ? 28.706 41.408 10.340 1.00 83.88 120 LEU A CA 1
ATOM 967 C C . LEU A 1 120 ? 28.322 41.254 8.876 1.00 83.88 120 LEU A C 1
ATOM 969 O O . LEU A 1 120 ? 27.216 41.608 8.476 1.00 83.88 120 LEU A O 1
ATOM 973 N N . GLN A 1 121 ? 29.224 40.692 8.084 1.00 85.19 121 GLN A N 1
ATOM 974 C CA . GLN A 1 121 ? 28.974 40.399 6.681 1.00 85.19 121 GLN A CA 1
ATOM 975 C C . GLN A 1 121 ? 28.702 38.910 6.510 1.00 85.19 121 GLN A C 1
ATOM 977 O O . GLN A 1 121 ? 29.481 38.084 6.986 1.00 85.19 121 GLN A O 1
ATOM 982 N N . LEU A 1 122 ? 27.610 38.567 5.825 1.00 84.19 122 LEU A N 1
ATOM 983 C CA . LEU A 1 122 ? 27.257 37.194 5.471 1.00 84.19 122 LEU A CA 1
ATOM 984 C C . LEU A 1 122 ? 27.330 37.032 3.960 1.00 84.19 122 LEU A C 1
ATOM 986 O O . LEU A 1 122 ? 26.592 37.683 3.228 1.00 84.19 122 LEU A O 1
ATOM 990 N N . LYS A 1 123 ? 28.189 36.142 3.483 1.00 83.00 123 LYS A N 1
ATOM 991 C CA . LYS A 1 123 ? 28.347 35.822 2.072 1.00 83.00 123 LYS A CA 1
ATOM 992 C C . LYS A 1 123 ? 27.740 34.457 1.768 1.00 83.00 123 LYS A C 1
ATOM 994 O O . LYS A 1 123 ? 28.067 33.463 2.411 1.00 83.00 123 LYS A O 1
ATOM 999 N N . ALA A 1 124 ? 26.844 34.422 0.791 1.00 82.81 124 ALA A N 1
ATOM 1000 C CA . ALA A 1 124 ? 26.157 33.212 0.349 1.00 82.81 124 ALA A CA 1
ATOM 1001 C C . ALA A 1 124 ? 26.758 32.661 -0.957 1.00 82.81 124 ALA A C 1
ATOM 1003 O O . ALA A 1 124 ? 27.545 33.330 -1.631 1.00 82.81 124 ALA A O 1
ATOM 1004 N N . GLU A 1 125 ? 26.373 31.445 -1.356 1.00 71.62 125 GLU A N 1
ATOM 1005 C CA . GLU A 1 125 ? 26.906 30.806 -2.568 1.00 71.62 125 GLU A CA 1
ATOM 1006 C C . GLU A 1 125 ? 26.438 31.504 -3.858 1.00 71.62 125 GLU A C 1
ATOM 1008 O O . GLU A 1 125 ? 27.143 31.494 -4.876 1.00 71.62 125 GLU A O 1
ATOM 1013 N N . SER A 1 126 ? 25.285 32.179 -3.813 1.00 68.62 126 SER A N 1
ATOM 1014 C CA . SER A 1 126 ? 24.698 32.923 -4.933 1.00 68.62 126 SER A CA 1
ATOM 1015 C C . SER A 1 126 ? 24.120 34.274 -4.500 1.00 68.62 126 SER A C 1
ATOM 1017 O O . SER A 1 126 ? 23.734 34.455 -3.346 1.00 68.62 126 SER A O 1
ATOM 1019 N N . SER A 1 127 ? 24.005 35.221 -5.439 1.00 67.75 127 SER A N 1
ATOM 1020 C CA . SER A 1 127 ? 23.411 36.544 -5.180 1.00 67.75 127 SER A CA 1
ATOM 1021 C C . SER A 1 127 ? 21.949 36.444 -4.728 1.00 67.75 127 SER A C 1
ATOM 1023 O O . SER A 1 127 ? 21.497 37.223 -3.895 1.00 67.75 127 SER A O 1
ATOM 1025 N N . TRP A 1 128 ? 21.208 35.445 -5.227 1.00 65.25 128 TRP A N 1
ATOM 1026 C CA . TRP A 1 128 ? 19.829 35.193 -4.798 1.00 65.25 128 TRP A CA 1
ATOM 1027 C C . TRP A 1 128 ? 19.756 34.691 -3.355 1.00 65.25 128 TRP A C 1
ATOM 1029 O O . TRP A 1 128 ? 18.901 35.122 -2.587 1.00 65.25 128 TRP A O 1
ATOM 1039 N N . GLU A 1 129 ? 20.668 33.803 -2.963 1.00 74.94 129 GLU A N 1
ATOM 1040 C CA . GLU A 1 129 ? 20.696 33.280 -1.601 1.00 74.94 129 GLU A CA 1
ATOM 1041 C C . GLU A 1 129 ? 21.119 34.353 -0.590 1.00 74.94 129 GLU A C 1
ATOM 1043 O O . GLU A 1 129 ? 20.568 34.399 0.510 1.00 74.94 129 GLU A O 1
ATOM 1048 N N . ALA A 1 130 ? 22.009 35.270 -0.983 1.00 74.44 130 ALA A N 1
ATOM 1049 C CA . ALA A 1 130 ? 22.326 36.463 -0.203 1.00 74.44 130 ALA A CA 1
ATOM 1050 C C . ALA A 1 130 ? 21.092 37.366 -0.036 1.00 74.44 130 ALA A C 1
ATOM 1052 O O . ALA A 1 130 ? 20.785 37.789 1.076 1.00 74.44 130 ALA A O 1
ATOM 1053 N N . LEU A 1 131 ? 20.328 37.593 -1.110 1.00 70.94 131 LEU A N 1
ATOM 1054 C CA . LEU A 1 131 ? 19.091 38.377 -1.060 1.00 70.94 131 LEU A CA 1
ATOM 1055 C C . LEU A 1 131 ? 18.041 37.745 -0.127 1.00 70.94 131 LEU A C 1
ATOM 1057 O O . LEU A 1 131 ? 17.450 38.448 0.690 1.00 70.94 131 LEU A O 1
ATOM 1061 N N . ASP A 1 132 ? 17.843 36.425 -0.195 1.00 72.88 132 ASP A N 1
ATOM 1062 C CA . ASP A 1 132 ? 16.907 35.702 0.679 1.00 72.88 132 ASP A CA 1
ATOM 1063 C C . ASP A 1 132 ? 17.366 35.710 2.149 1.00 72.88 132 ASP A C 1
ATOM 1065 O O . ASP A 1 132 ? 16.565 35.970 3.050 1.00 72.88 132 ASP A O 1
ATOM 1069 N N . TRP A 1 133 ? 18.663 35.503 2.418 1.00 80.81 133 TRP A N 1
ATOM 1070 C CA . TRP A 1 133 ? 19.228 35.660 3.766 1.00 80.81 133 TRP A CA 1
ATOM 1071 C C . TRP A 1 133 ? 19.039 37.079 4.305 1.00 80.81 133 TRP A C 1
ATOM 1073 O O . TRP A 1 133 ? 18.590 37.240 5.441 1.00 80.81 133 TRP A O 1
ATOM 1083 N N . GLY A 1 134 ? 19.320 38.098 3.493 1.00 79.38 134 GLY A N 1
ATOM 1084 C CA . GLY A 1 134 ? 19.155 39.500 3.862 1.00 79.38 134 GLY A CA 1
ATOM 1085 C C . GLY A 1 134 ? 17.701 39.871 4.138 1.00 79.38 134 GLY A C 1
ATOM 1086 O O . GLY A 1 134 ? 17.410 40.477 5.169 1.00 79.38 134 GLY A O 1
ATOM 1087 N N . GLN A 1 135 ? 16.770 39.440 3.283 1.00 76.62 135 GLN A N 1
ATOM 1088 C CA . GLN A 1 135 ? 15.343 39.697 3.461 1.00 76.62 135 GLN A CA 1
ATOM 1089 C C . GLN A 1 135 ? 14.796 39.005 4.715 1.00 76.62 135 GLN A C 1
ATOM 1091 O O . GLN A 1 135 ? 14.106 39.638 5.514 1.00 76.62 135 GLN A O 1
ATOM 1096 N N . LYS A 1 136 ? 15.125 37.724 4.932 1.00 79.38 136 LYS A N 1
ATOM 1097 C CA . LYS A 1 136 ? 14.658 36.974 6.109 1.00 79.38 136 LYS A CA 1
ATOM 1098 C C . LYS A 1 136 ? 15.231 37.523 7.408 1.00 79.38 136 LYS A C 1
ATOM 1100 O O . LYS A 1 136 ? 14.499 37.625 8.393 1.00 79.38 136 LYS A O 1
ATOM 1105 N N . LEU A 1 137 ? 16.507 37.905 7.408 1.00 79.75 137 LEU A N 1
ATOM 1106 C CA . LEU A 1 137 ? 17.143 38.544 8.555 1.00 79.75 137 LEU A CA 1
ATOM 1107 C C . LEU A 1 137 ? 16.501 39.908 8.840 1.00 79.75 137 LEU A C 1
ATOM 1109 O O . LEU A 1 137 ? 16.133 40.169 9.980 1.00 79.75 137 LEU A O 1
ATOM 1113 N N . TRP A 1 138 ? 16.273 40.736 7.817 1.00 78.94 138 TRP A N 1
ATOM 1114 C CA . TRP A 1 138 ? 15.623 42.041 7.967 1.00 78.94 138 TRP A CA 1
ATOM 1115 C C . TRP A 1 138 ? 14.182 41.934 8.485 1.00 78.94 138 TRP A C 1
ATOM 1117 O O . TRP A 1 138 ? 13.805 42.650 9.413 1.00 78.94 138 TRP A O 1
ATOM 1127 N N . GLU A 1 139 ? 13.382 41.012 7.937 1.00 78.25 139 GLU A N 1
ATOM 1128 C CA . GLU A 1 139 ? 12.015 40.731 8.396 1.00 78.25 139 GLU A CA 1
ATOM 1129 C C . GLU A 1 139 ? 11.997 40.318 9.876 1.00 78.25 139 GLU A C 1
ATOM 1131 O O . GLU A 1 139 ? 11.171 40.811 10.649 1.00 78.25 139 GLU A O 1
ATOM 1136 N N . ALA A 1 140 ? 12.930 39.451 10.280 1.00 76.56 140 ALA A N 1
ATOM 1137 C CA . ALA A 1 140 ? 13.039 38.968 11.651 1.00 76.56 140 ALA A CA 1
ATOM 1138 C C . ALA A 1 140 ? 13.520 40.063 12.622 1.00 76.56 140 ALA A C 1
ATOM 1140 O O . ALA A 1 140 ? 12.930 40.228 13.690 1.00 76.56 140 ALA A O 1
ATOM 1141 N N . VAL A 1 141 ? 14.515 40.872 12.234 1.00 76.69 141 VAL A N 1
ATOM 1142 C CA . VAL A 1 141 ? 14.979 42.033 13.015 1.00 76.69 141 VAL A CA 1
ATOM 1143 C C . VAL A 1 141 ? 13.830 43.019 13.225 1.00 76.69 141 VAL A C 1
ATOM 1145 O O . VAL A 1 141 ? 13.519 43.358 14.367 1.00 76.69 141 VAL A O 1
ATOM 1148 N N . ARG A 1 142 ? 13.097 43.386 12.163 1.00 75.19 142 ARG A N 1
ATOM 1149 C CA . ARG A 1 142 ? 11.925 44.277 12.257 1.00 75.19 142 ARG A CA 1
ATOM 1150 C C . ARG A 1 142 ? 10.815 43.740 13.153 1.00 75.19 142 ARG A C 1
ATOM 1152 O O . ARG A 1 142 ? 10.132 44.528 13.803 1.00 75.19 142 ARG A O 1
ATOM 1159 N N . ALA A 1 143 ? 10.588 42.429 13.136 1.00 72.69 143 ALA A N 1
ATOM 1160 C CA . ALA A 1 143 ? 9.584 41.788 13.976 1.00 72.69 143 ALA A CA 1
ATOM 1161 C C . ALA A 1 143 ? 10.006 41.727 15.455 1.00 72.69 143 ALA A C 1
ATOM 1163 O O . ALA A 1 143 ? 9.143 41.626 16.326 1.00 72.69 143 ALA A O 1
ATOM 1164 N N . SER A 1 144 ? 11.311 41.801 15.737 1.00 65.19 144 SER A N 1
ATOM 1165 C CA . SER A 1 144 ? 11.874 41.708 17.088 1.00 65.19 144 SER A CA 1
ATOM 1166 C C . SER A 1 144 ? 11.935 43.039 17.855 1.00 65.19 144 SER A C 1
ATOM 1168 O O . SER A 1 144 ? 12.080 43.016 19.076 1.00 65.19 144 SER A O 1
ATOM 1170 N N . VAL A 1 145 ? 11.769 44.186 17.180 1.00 62.22 145 VAL A N 1
ATOM 1171 C CA . VAL A 1 145 ? 11.753 45.523 17.806 1.00 62.22 145 VAL A CA 1
ATOM 1172 C C . VAL A 1 145 ? 10.323 45.888 18.267 1.00 62.22 145 VAL A C 1
ATOM 1174 O O . VAL A 1 145 ? 9.422 45.975 17.425 1.00 62.22 145 VAL A O 1
ATOM 1177 N N . PRO A 1 146 ? 10.067 46.117 19.575 1.00 46.09 146 PRO A N 1
ATOM 1178 C CA . PRO A 1 146 ? 8.740 46.472 20.091 1.00 46.09 146 PRO A CA 1
ATOM 1179 C C . PRO A 1 146 ? 8.215 47.811 19.547 1.00 46.09 146 PRO A C 1
ATOM 1181 O O . PRO A 1 146 ? 8.969 48.749 19.306 1.00 46.09 146 PRO A O 1
ATOM 1184 N N . ALA A 1 147 ? 6.891 47.942 19.427 1.00 38.09 147 ALA A N 1
ATOM 1185 C CA . ALA A 1 147 ? 6.214 49.122 18.870 1.00 38.09 147 ALA A CA 1
ATOM 1186 C C . ALA A 1 147 ? 6.426 50.447 19.645 1.00 38.09 147 ALA A C 1
ATOM 1188 O O . ALA A 1 147 ? 6.008 51.494 19.157 1.00 38.09 147 ALA A O 1
ATOM 1189 N N . PHE A 1 148 ? 7.080 50.423 20.811 1.00 36.00 148 PHE A N 1
ATOM 1190 C CA . PHE A 1 148 ? 7.277 51.593 21.676 1.00 36.00 148 PHE A CA 1
ATOM 1191 C C . PHE A 1 148 ? 8.529 52.426 21.330 1.00 36.00 148 PHE A C 1
ATOM 1193 O O . PHE A 1 148 ? 8.609 53.587 21.706 1.00 36.00 148 PHE A O 1
ATOM 1200 N N . 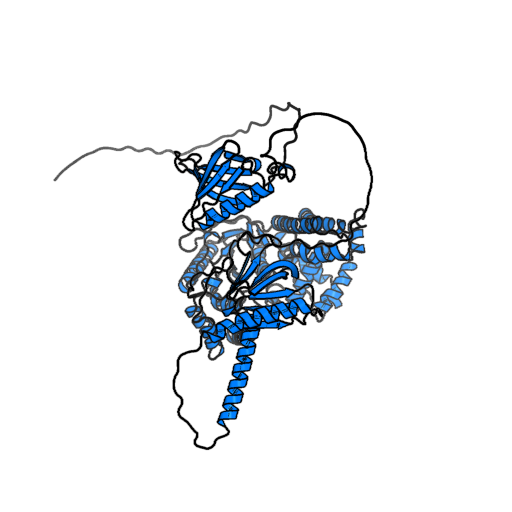THR A 1 149 ? 9.468 51.896 20.536 1.00 37.78 149 THR A N 1
ATOM 1201 C CA . THR A 1 149 ? 10.671 52.640 20.096 1.00 37.78 149 THR A CA 1
ATOM 1202 C C . THR A 1 149 ? 10.452 53.421 18.789 1.00 37.78 149 THR A C 1
ATOM 1204 O O . THR A 1 149 ? 11.330 54.148 18.340 1.00 37.78 149 THR A O 1
ATOM 1207 N N . ARG A 1 150 ? 9.261 53.337 18.172 1.00 39.72 150 ARG A N 1
ATOM 1208 C CA . ARG A 1 150 ? 8.919 54.081 16.937 1.00 39.72 150 ARG A CA 1
ATOM 1209 C C . ARG A 1 150 ? 8.614 55.569 17.148 1.00 39.72 150 ARG A C 1
ATOM 1211 O O . ARG A 1 150 ? 8.342 56.260 16.172 1.00 39.72 150 ARG A O 1
ATOM 1218 N N . GLN A 1 151 ? 8.645 56.066 18.385 1.00 31.00 151 GLN A N 1
ATOM 1219 C CA . GLN A 1 151 ? 8.395 57.480 18.694 1.00 31.00 151 GLN A CA 1
ATOM 1220 C C . GLN A 1 151 ? 9.657 58.301 19.000 1.00 31.00 151 GLN A C 1
ATOM 1222 O O . GLN A 1 151 ? 9.528 59.487 19.278 1.00 31.00 151 GLN A O 1
ATOM 1227 N N . GLN A 1 152 ? 10.866 57.734 18.893 1.00 29.33 152 GLN A N 1
ATOM 1228 C CA . GLN A 1 152 ? 12.101 58.444 19.265 1.00 29.33 152 GLN A CA 1
ATOM 1229 C C . GLN A 1 152 ? 12.939 59.006 18.100 1.00 29.33 152 GLN A C 1
ATOM 1231 O O . GLN A 1 152 ? 13.887 59.731 18.356 1.00 29.33 152 GLN A O 1
ATOM 1236 N N . GLU A 1 153 ? 12.558 58.790 16.835 1.00 30.03 153 GLU A N 1
ATOM 1237 C CA . GLU A 1 153 ? 13.238 59.401 15.665 1.00 30.03 153 GLU A CA 1
ATOM 1238 C C . GLU A 1 153 ? 12.516 60.641 15.097 1.00 30.03 153 GLU A C 1
ATOM 1240 O O . GLU A 1 153 ? 12.761 61.076 13.975 1.00 30.03 153 GLU A O 1
ATOM 1245 N N . LYS A 1 154 ? 11.620 61.256 15.876 1.00 32.66 154 LYS A N 1
ATOM 1246 C CA . LYS A 1 154 ? 10.997 62.549 15.545 1.00 32.66 154 LYS A CA 1
ATOM 1247 C C . LYS A 1 154 ? 11.227 63.584 16.646 1.00 32.66 154 LYS A C 1
ATOM 1249 O O . LYS A 1 154 ? 10.278 64.230 17.059 1.00 32.66 154 LYS A O 1
ATOM 1254 N N . LEU A 1 155 ? 12.453 63.738 17.150 1.00 29.17 155 LEU A N 1
ATOM 1255 C CA . LEU A 1 155 ? 12.819 64.902 17.973 1.00 29.17 155 LEU A CA 1
ATOM 1256 C C . LEU A 1 155 ? 14.343 65.040 18.136 1.00 29.17 155 LEU A C 1
ATOM 1258 O O . LEU A 1 155 ? 14.875 64.947 19.231 1.00 29.17 155 LEU A O 1
ATOM 1262 N N . GLU A 1 156 ? 15.043 65.327 17.040 1.00 27.45 156 GLU A N 1
ATOM 1263 C CA . GLU A 1 156 ? 16.305 66.078 17.088 1.00 27.45 156 GLU A CA 1
ATOM 1264 C C . GLU A 1 156 ? 16.288 67.130 15.978 1.00 27.45 156 GLU A C 1
ATOM 1266 O O . GLU A 1 156 ? 16.680 66.884 14.842 1.00 27.45 156 GLU A O 1
ATOM 1271 N N . ASN A 1 157 ? 15.697 68.282 16.299 1.00 29.56 157 ASN A N 1
ATOM 1272 C CA . ASN A 1 157 ? 16.170 69.617 15.926 1.00 29.56 157 ASN A CA 1
ATOM 1273 C C . ASN A 1 157 ? 15.131 70.641 16.391 1.00 29.56 157 ASN A C 1
ATOM 1275 O O . ASN A 1 157 ? 14.141 70.847 15.702 1.00 29.56 157 ASN A O 1
ATOM 1279 N N . VAL A 1 158 ? 15.345 71.221 17.578 1.00 28.72 158 VAL A N 1
ATOM 1280 C CA . VAL A 1 158 ? 15.328 72.672 17.884 1.00 28.72 158 VAL A CA 1
ATOM 1281 C C . VAL A 1 158 ? 15.686 72.849 19.384 1.00 28.72 158 VAL A C 1
ATOM 1283 O O . VAL A 1 158 ? 14.999 72.282 20.233 1.00 28.72 158 VAL A O 1
ATOM 1286 N N . PRO A 1 159 ? 16.723 73.634 19.749 1.00 28.62 159 PRO A N 1
ATOM 1287 C CA . PRO A 1 159 ? 16.908 74.221 21.090 1.00 28.62 159 PRO A CA 1
ATOM 1288 C C . PRO A 1 159 ? 16.094 75.534 21.183 1.00 28.62 159 PRO A C 1
ATOM 1290 O O . PRO A 1 159 ? 16.019 76.242 20.187 1.00 28.62 159 PRO A O 1
ATOM 1293 N N . LYS A 1 160 ? 15.478 76.022 22.267 1.00 28.17 160 LYS A N 1
ATOM 1294 C CA . LYS A 1 160 ? 15.525 75.893 23.740 1.00 28.17 160 LYS A CA 1
ATOM 1295 C C . LYS A 1 160 ? 14.174 76.427 24.282 1.00 28.17 160 LYS A C 1
ATOM 1297 O O . LYS A 1 160 ? 13.559 77.230 23.578 1.00 28.17 160 LYS A O 1
ATOM 1302 N N . PRO A 1 161 ? 13.757 76.123 25.525 1.00 29.95 161 PRO A N 1
ATOM 1303 C CA . PRO A 1 161 ? 12.728 76.895 26.212 1.00 29.95 161 PRO A CA 1
ATOM 1304 C C . PRO A 1 161 ? 13.339 77.879 27.223 1.00 29.95 161 PRO A C 1
ATOM 1306 O O . PRO A 1 161 ? 14.261 77.521 27.957 1.00 29.95 161 PRO A O 1
ATOM 1309 N N . ASP A 1 162 ? 12.767 79.079 27.300 1.00 28.56 162 ASP A N 1
ATOM 1310 C CA . ASP A 1 162 ? 12.783 79.893 28.513 1.00 28.56 162 ASP A CA 1
ATOM 1311 C C . ASP A 1 162 ? 11.448 79.706 29.251 1.00 28.56 162 ASP A C 1
ATOM 1313 O O . ASP A 1 162 ? 10.376 79.881 28.679 1.00 28.56 162 ASP A O 1
ATOM 1317 N N . ASN A 1 163 ? 11.589 79.372 30.534 1.00 28.86 163 ASN A N 1
ATOM 1318 C CA . ASN A 1 163 ? 10.758 79.697 31.695 1.00 28.86 163 ASN A CA 1
ATOM 1319 C C . ASN A 1 163 ? 9.270 79.284 31.809 1.00 28.86 163 ASN A C 1
ATOM 1321 O O . ASN A 1 163 ? 8.387 79.753 31.102 1.00 28.86 163 ASN A O 1
ATOM 1325 N N . ASN A 1 164 ? 9.055 78.583 32.934 1.00 28.41 164 ASN A N 1
ATOM 1326 C CA . ASN A 1 164 ? 7.961 78.682 33.911 1.00 28.41 164 ASN A CA 1
ATOM 1327 C C . ASN A 1 164 ? 6.603 77.998 33.666 1.00 28.41 164 ASN A C 1
ATOM 1329 O O . ASN A 1 164 ? 5.776 78.483 32.906 1.00 28.41 164 ASN A O 1
ATOM 1333 N N . SER A 1 165 ? 6.368 76.992 34.536 1.00 27.08 165 SER A N 1
ATOM 1334 C CA . SER A 1 165 ? 5.187 76.804 35.422 1.00 27.08 165 SER A CA 1
ATOM 1335 C C . SER A 1 165 ? 3.844 76.503 34.739 1.00 27.08 165 SER A C 1
ATOM 1337 O O . SER A 1 165 ? 3.486 77.152 33.774 1.00 27.08 165 SER A O 1
ATOM 1339 N N . ASP A 1 166 ? 2.967 75.599 35.167 1.00 26.58 166 ASP A N 1
ATOM 1340 C CA . ASP A 1 166 ? 2.742 74.878 36.417 1.00 26.58 166 ASP A CA 1
ATOM 1341 C C . ASP A 1 166 ? 1.692 73.770 36.117 1.00 26.58 166 ASP A C 1
ATOM 1343 O O . ASP A 1 166 ? 0.957 73.869 35.137 1.00 26.58 166 ASP A O 1
ATOM 1347 N N . LEU A 1 167 ? 1.650 72.722 36.955 1.00 25.52 167 LEU A N 1
ATOM 1348 C CA . LEU A 1 167 ? 0.465 71.988 37.479 1.00 25.52 167 LEU A CA 1
ATOM 1349 C C . LEU A 1 167 ? -0.871 72.066 36.680 1.00 25.52 167 LEU A C 1
ATOM 1351 O O . LEU A 1 167 ? -1.418 73.137 36.477 1.00 25.52 167 LEU A O 1
ATOM 1355 N N . SER A 1 168 ? -1.617 71.003 36.344 1.00 24.00 168 SER A N 1
ATOM 1356 C CA . SER A 1 168 ? -2.105 69.880 37.168 1.00 24.00 168 SER A CA 1
ATOM 1357 C C . SER A 1 168 ? -3.244 69.138 36.414 1.00 24.00 168 SER A C 1
ATOM 1359 O O . SER A 1 168 ? -3.886 69.758 35.579 1.00 24.00 168 SER A O 1
ATOM 1361 N N . GLN A 1 169 ? -3.467 67.846 36.749 1.00 25.98 169 GLN A N 1
ATOM 1362 C CA . GLN A 1 169 ? -4.754 67.101 36.915 1.00 25.98 169 GLN A CA 1
ATOM 1363 C C . GLN A 1 169 ? -5.860 67.202 35.819 1.00 25.98 169 GLN A C 1
ATOM 1365 O O . GLN A 1 169 ? -6.103 68.252 35.263 1.00 25.98 169 GLN A O 1
ATOM 1370 N N . THR A 1 170 ? -6.697 66.227 35.441 1.00 23.56 170 THR A N 1
ATOM 1371 C CA . THR A 1 170 ? -7.066 64.848 35.821 1.00 23.56 170 THR A CA 1
ATOM 1372 C C . THR A 1 170 ? -8.077 64.348 34.761 1.00 23.56 170 THR A C 1
ATOM 1374 O O . THR A 1 170 ? -8.840 65.145 34.234 1.00 23.56 170 THR A O 1
ATOM 1377 N N . ASN A 1 171 ? -8.097 63.033 34.507 1.00 23.19 171 ASN A N 1
ATOM 1378 C CA . ASN A 1 171 ? -9.201 62.145 34.078 1.00 23.19 171 ASN A CA 1
ATOM 1379 C C . ASN A 1 171 ? -10.459 62.667 33.332 1.00 23.19 171 ASN A C 1
ATOM 1381 O O . ASN A 1 171 ? -11.256 63.409 33.894 1.00 23.19 171 ASN A O 1
ATOM 1385 N N . GLY A 1 172 ? -10.798 61.963 32.235 1.00 22.05 172 GLY A N 1
ATOM 1386 C CA . GLY A 1 172 ? -12.135 61.358 32.077 1.00 22.05 172 GLY A CA 1
ATOM 1387 C C . GLY A 1 172 ? -12.881 61.558 30.745 1.00 22.05 172 GLY A C 1
ATOM 1388 O O . GLY A 1 172 ? -13.249 62.673 30.418 1.00 22.05 172 GLY A O 1
ATOM 1389 N N . LEU A 1 173 ? -13.220 60.419 30.111 1.00 23.45 173 LEU A N 1
ATOM 1390 C CA . LEU A 1 173 ? -14.403 60.131 29.261 1.00 23.45 173 LEU A CA 1
ATOM 1391 C C . LEU A 1 173 ? -14.504 60.827 27.881 1.00 23.45 173 LEU A C 1
ATOM 1393 O O . LEU A 1 173 ? -14.485 62.038 27.757 1.00 23.45 173 LEU A O 1
ATOM 1397 N N . LEU A 1 174 ? -14.445 60.049 26.791 1.00 23.91 174 LEU A N 1
ATOM 1398 C CA . LEU A 1 174 ? -15.577 59.427 26.068 1.00 23.91 174 LEU A CA 1
ATOM 1399 C C . LEU A 1 174 ? -16.234 60.417 25.089 1.00 23.91 174 LEU A C 1
ATOM 1401 O O . LEU A 1 174 ? -16.969 61.289 25.518 1.00 23.91 174 LEU A O 1
ATOM 1405 N N . GLU A 1 175 ? -16.005 60.251 23.782 1.00 22.89 175 GLU A N 1
ATOM 1406 C CA . GLU A 1 175 ? -17.053 59.978 22.782 1.00 22.89 175 GLU A CA 1
ATOM 1407 C C . GLU A 1 175 ? -16.549 60.063 21.329 1.00 22.89 175 GLU A C 1
ATOM 1409 O O . GLU A 1 175 ? -15.424 60.449 21.032 1.00 22.89 175 GLU A O 1
ATOM 1414 N N . LYS A 1 176 ? -17.400 59.516 20.461 1.00 22.23 176 LYS A N 1
ATOM 1415 C CA . LYS A 1 176 ? -17.211 58.987 19.109 1.00 22.23 176 LYS A CA 1
ATOM 1416 C C . LYS A 1 176 ? -16.781 60.001 18.036 1.00 22.23 176 LYS A C 1
ATOM 1418 O O . LYS A 1 176 ? -17.056 61.188 18.157 1.00 22.23 176 LYS A O 1
ATOM 1423 N N . PRO A 1 177 ? -16.250 59.498 16.904 1.00 24.64 177 PRO A N 1
ATOM 1424 C CA . PRO A 1 177 ? -15.987 60.290 15.713 1.00 24.64 177 PRO A CA 1
ATOM 1425 C C . PRO A 1 177 ? -17.176 60.268 14.738 1.00 24.64 177 PRO A C 1
ATOM 1427 O O . PRO A 1 177 ? -17.642 59.196 14.350 1.00 24.64 177 PRO A O 1
ATOM 1430 N N . MET A 1 178 ? -17.601 61.439 14.263 1.00 21.70 178 MET A N 1
ATOM 1431 C CA . MET A 1 178 ? -18.094 61.586 12.892 1.00 21.70 178 MET A CA 1
ATOM 1432 C C . MET A 1 178 ? -17.918 63.022 12.387 1.00 21.70 178 MET A C 1
ATOM 1434 O O . MET A 1 178 ? -18.336 63.967 13.040 1.00 21.70 178 MET A O 1
ATOM 1438 N N . GLU A 1 179 ? -17.324 63.086 11.193 1.00 24.83 179 GLU A N 1
ATOM 1439 C CA . GLU A 1 179 ? -17.367 64.145 10.178 1.00 24.83 179 GLU A CA 1
ATOM 1440 C C . GLU A 1 179 ? -16.802 65.532 10.520 1.00 24.83 179 GLU A C 1
ATOM 1442 O O . GLU A 1 179 ? -17.318 66.266 11.350 1.00 24.83 179 GLU A O 1
ATOM 1447 N N . LEU A 1 180 ? -15.814 65.974 9.736 1.00 21.20 180 LEU A N 1
ATOM 1448 C CA . LEU A 1 180 ? -16.097 66.879 8.618 1.00 21.20 180 LEU A CA 1
ATOM 1449 C C . LEU A 1 180 ? -14.853 67.096 7.749 1.00 21.20 180 LEU A C 1
ATOM 1451 O O . LEU A 1 180 ? -13.715 67.140 8.210 1.00 21.20 180 LEU A O 1
ATOM 1455 N N . PHE A 1 181 ? -15.137 67.186 6.455 1.00 25.58 181 PHE A N 1
ATOM 1456 C CA . PHE A 1 181 ? -14.255 67.545 5.356 1.00 25.58 181 PHE A CA 1
ATOM 1457 C C . PHE A 1 181 ? -13.422 68.797 5.639 1.00 25.58 181 PHE A C 1
ATOM 1459 O O . PHE A 1 181 ? -13.939 69.753 6.204 1.00 25.58 181 PHE A O 1
ATOM 1466 N N . LEU A 1 182 ? -12.210 68.845 5.078 1.00 22.34 182 LEU A N 1
ATOM 1467 C CA . LEU A 1 182 ? -11.770 69.976 4.260 1.00 22.34 182 LEU A CA 1
ATOM 1468 C C . LEU A 1 182 ? -10.559 69.576 3.406 1.00 22.34 182 LEU A C 1
ATOM 1470 O O . LEU A 1 182 ? -9.594 68.970 3.864 1.00 22.34 182 LEU A O 1
ATOM 1474 N N . SER A 1 183 ? -10.674 69.914 2.127 1.00 27.98 183 SER A N 1
ATOM 1475 C CA . SER A 1 183 ? -9.629 69.930 1.111 1.00 27.98 183 SER A CA 1
ATOM 1476 C C . SER A 1 183 ? -8.349 70.604 1.608 1.00 27.98 183 SER A C 1
ATOM 1478 O O . SER A 1 183 ? -8.409 71.736 2.087 1.00 27.98 183 SER A O 1
ATOM 1480 N N . MET A 1 184 ? -7.192 69.981 1.384 1.00 21.50 184 MET A N 1
ATOM 1481 C CA . MET A 1 184 ? -5.924 70.705 1.345 1.00 21.50 184 MET A CA 1
ATOM 1482 C C . MET A 1 184 ? -5.157 70.368 0.072 1.00 21.50 184 MET A C 1
ATOM 1484 O O . MET A 1 184 ? -5.050 69.217 -0.347 1.00 21.50 184 MET A O 1
ATOM 1488 N N . ASN A 1 185 ? -4.726 71.457 -0.550 1.00 22.92 185 ASN A N 1
ATOM 1489 C CA . ASN A 1 185 ? -4.155 71.582 -1.874 1.00 22.92 185 ASN A CA 1
ATOM 1490 C C . ASN A 1 185 ? -2.827 70.844 -2.029 1.00 22.92 185 ASN A C 1
ATOM 1492 O O . ASN A 1 185 ? -2.085 70.654 -1.066 1.00 22.92 185 ASN A O 1
ATOM 1496 N N . LEU A 1 186 ? -2.541 70.499 -3.287 1.00 28.84 186 LEU A N 1
ATOM 1497 C CA . LEU A 1 186 ? -1.227 70.088 -3.759 1.00 28.84 186 LEU A CA 1
ATOM 1498 C C . LEU A 1 186 ? -0.144 71.045 -3.251 1.00 28.84 186 LEU A C 1
ATOM 1500 O O . LEU A 1 186 ? -0.204 72.248 -3.505 1.00 28.84 186 LEU A O 1
ATOM 1504 N N . THR A 1 187 ? 0.881 70.477 -2.629 1.00 25.28 187 THR A N 1
ATOM 1505 C CA . THR A 1 187 ? 2.221 71.053 -2.598 1.00 25.28 187 THR A CA 1
ATOM 1506 C C . THR A 1 187 ? 3.178 70.071 -3.258 1.00 25.28 187 THR A C 1
ATOM 1508 O O . THR A 1 187 ? 3.224 68.883 -2.941 1.00 25.28 187 THR A O 1
ATOM 1511 N N . GLU A 1 188 ? 3.867 70.593 -4.264 1.00 35.16 188 GLU A N 1
ATOM 1512 C CA . GLU A 1 188 ? 4.810 69.920 -5.143 1.00 35.16 188 GLU A CA 1
ATOM 1513 C C . GLU A 1 188 ? 6.046 69.444 -4.369 1.00 35.16 188 GLU A C 1
ATOM 1515 O O . GLU A 1 188 ? 6.701 70.226 -3.684 1.00 35.16 188 GLU A O 1
ATOM 1520 N N . ASN A 1 189 ? 6.383 68.160 -4.513 1.00 25.98 189 ASN A N 1
ATOM 1521 C CA . ASN A 1 189 ? 7.769 67.698 -4.552 1.00 25.98 189 ASN A CA 1
ATOM 1522 C C . ASN A 1 189 ? 7.833 66.362 -5.308 1.00 25.98 189 ASN A C 1
ATOM 1524 O O . ASN A 1 189 ? 7.243 65.357 -4.921 1.00 25.98 189 ASN A O 1
ATOM 1528 N N . THR A 1 190 ? 8.488 66.415 -6.460 1.00 30.81 190 THR A N 1
ATOM 1529 C CA . THR A 1 190 ? 8.370 65.529 -7.618 1.00 30.81 190 THR A CA 1
ATOM 1530 C C . THR A 1 190 ? 9.450 64.440 -7.632 1.00 30.81 190 THR A C 1
ATOM 1532 O O . THR A 1 190 ? 10.622 64.721 -7.857 1.00 30.81 190 THR A O 1
ATOM 1535 N N . LYS A 1 191 ? 9.052 63.163 -7.551 1.00 37.62 191 LYS A N 1
ATOM 1536 C CA . LYS A 1 191 ? 9.587 62.159 -8.489 1.00 37.62 191 LYS A CA 1
ATOM 1537 C C . LYS A 1 191 ? 8.694 62.234 -9.726 1.00 37.62 191 LYS A C 1
ATOM 1539 O O . LYS A 1 191 ? 7.548 61.794 -9.691 1.00 37.62 191 LYS A O 1
ATOM 1544 N N . GLU A 1 192 ? 9.169 62.889 -10.782 1.00 40.22 192 GLU A N 1
ATOM 1545 C CA . GLU A 1 192 ? 8.408 63.078 -12.021 1.00 40.22 192 GLU A CA 1
ATOM 1546 C C . GLU A 1 192 ? 8.079 61.732 -12.692 1.00 40.22 192 GLU A C 1
ATOM 1548 O O . GLU A 1 192 ? 8.854 61.200 -13.483 1.00 40.22 192 GLU A O 1
ATOM 1553 N N . TYR A 1 193 ? 6.882 61.194 -12.454 1.00 49.19 193 TYR A N 1
ATOM 1554 C CA . TYR A 1 193 ? 6.246 60.308 -13.427 1.00 49.19 193 TYR A CA 1
ATOM 1555 C C . TYR A 1 193 ? 5.715 61.201 -14.553 1.00 49.19 193 TYR A C 1
ATOM 1557 O O . TYR A 1 193 ? 4.573 61.651 -14.507 1.00 49.19 193 TYR A O 1
ATOM 1565 N N . GLN A 1 194 ? 6.552 61.548 -15.533 1.00 44.78 194 GLN A N 1
ATOM 1566 C CA . GLN A 1 194 ? 6.122 62.418 -16.630 1.00 44.78 194 GLN A CA 1
ATOM 1567 C C . GLN A 1 194 ? 4.889 61.828 -17.350 1.00 44.78 194 GLN A C 1
ATOM 1569 O O . GLN A 1 194 ? 4.833 60.634 -17.654 1.00 44.78 194 GLN A O 1
ATOM 1574 N N . ASN A 1 195 ? 3.903 62.688 -17.636 1.00 59.50 195 ASN A N 1
ATOM 1575 C CA . ASN A 1 195 ? 2.654 62.391 -18.358 1.00 59.50 195 ASN A CA 1
ATOM 1576 C C . ASN A 1 195 ? 1.640 61.462 -17.650 1.00 59.50 195 ASN A C 1
ATOM 1578 O O . ASN A 1 195 ? 1.141 60.508 -18.257 1.00 59.50 195 ASN A O 1
ATOM 1582 N N . ILE A 1 196 ? 1.277 61.756 -16.395 1.00 73.50 196 ILE A N 1
ATOM 1583 C CA . ILE A 1 196 ? 0.146 61.098 -15.711 1.00 73.50 196 ILE A CA 1
ATOM 1584 C C . ILE A 1 196 ? -1.172 61.471 -16.406 1.00 73.50 196 ILE A C 1
ATOM 1586 O O . ILE A 1 196 ? -1.553 62.635 -16.467 1.00 73.50 196 ILE A O 1
ATOM 1590 N N . LEU A 1 197 ? -1.887 60.462 -16.903 1.00 77.44 197 LEU A N 1
ATOM 1591 C CA . LEU A 1 197 ? -3.219 60.590 -17.496 1.00 77.44 197 LEU A CA 1
ATOM 1592 C C . LEU A 1 197 ? -4.326 60.543 -16.437 1.00 77.44 197 LEU A C 1
ATOM 1594 O O . LEU A 1 197 ? -5.335 61.232 -16.571 1.00 77.44 197 LEU A O 1
ATOM 1598 N N . LYS A 1 198 ? -4.168 59.717 -15.394 1.00 83.56 198 LYS A N 1
ATOM 1599 C CA . LYS A 1 198 ? -5.118 59.631 -14.273 1.00 83.56 198 LYS A CA 1
ATOM 1600 C C . LYS A 1 198 ? -4.451 59.015 -13.045 1.00 83.56 198 LYS A C 1
ATOM 1602 O O . LYS A 1 198 ? -3.657 58.089 -13.178 1.00 83.56 198 LYS A O 1
ATOM 1607 N N . SER A 1 199 ? -4.793 59.482 -11.849 1.00 84.75 199 SER A N 1
ATOM 1608 C CA . SER A 1 199 ? -4.368 58.866 -10.588 1.00 84.75 199 SER A CA 1
ATOM 1609 C C . SER A 1 199 ? -5.505 58.847 -9.565 1.00 84.75 199 SER A C 1
ATOM 1611 O O . SER A 1 199 ? -6.460 59.622 -9.659 1.00 84.75 199 SER A O 1
ATOM 1613 N N . GLY A 1 200 ? -5.448 57.915 -8.613 1.00 81.31 200 GLY A N 1
ATOM 1614 C CA . GLY A 1 200 ? -6.462 57.790 -7.565 1.00 81.31 200 GLY A CA 1
ATOM 1615 C C . GLY A 1 200 ? -6.551 56.397 -6.950 1.00 81.31 200 GLY A C 1
ATOM 1616 O O . GLY A 1 200 ? -5.936 55.443 -7.423 1.00 81.31 200 GLY A O 1
ATOM 1617 N N . THR A 1 201 ? -7.328 56.282 -5.877 1.00 83.62 201 THR A N 1
ATOM 1618 C CA . THR A 1 201 ? -7.498 55.023 -5.147 1.00 83.62 201 THR A CA 1
ATOM 1619 C C . THR A 1 201 ? -8.448 54.085 -5.886 1.00 83.62 201 THR A C 1
ATOM 1621 O O . THR A 1 201 ? -9.570 54.461 -6.223 1.00 83.62 201 THR A O 1
ATOM 1624 N N . LEU A 1 202 ? -8.011 52.844 -6.103 1.00 85.69 202 LEU A N 1
ATOM 1625 C CA . LEU A 1 202 ? -8.863 51.742 -6.548 1.00 85.69 202 LEU A CA 1
ATOM 1626 C C . LEU A 1 202 ? -8.651 50.538 -5.637 1.00 85.69 202 LEU A C 1
ATOM 1628 O O . LEU A 1 202 ? -7.565 50.310 -5.096 1.00 85.69 202 LEU A O 1
ATOM 1632 N N . TYR A 1 203 ? -9.693 49.732 -5.496 1.00 85.56 203 TYR A N 1
ATOM 1633 C CA . TYR A 1 203 ? -9.615 48.473 -4.777 1.00 85.56 203 TYR A CA 1
ATOM 1634 C C . TYR A 1 203 ? -9.328 47.357 -5.775 1.00 85.56 203 TYR A C 1
ATOM 1636 O O . TYR A 1 203 ? -10.045 47.228 -6.761 1.00 85.56 203 TYR A O 1
ATOM 1644 N N . ARG A 1 204 ? -8.309 46.533 -5.524 1.00 82.94 204 ARG A N 1
ATOM 1645 C CA . ARG A 1 204 ? -8.009 45.332 -6.316 1.00 82.94 204 ARG A CA 1
ATOM 1646 C C . ARG A 1 204 ? -8.484 44.089 -5.572 1.00 82.94 204 ARG A C 1
ATOM 1648 O O . ARG A 1 204 ? -8.224 43.957 -4.372 1.00 82.94 204 ARG A O 1
ATOM 1655 N N . LEU A 1 205 ? -9.132 43.167 -6.281 1.00 74.38 205 LEU A N 1
ATOM 1656 C CA . LEU A 1 205 ? -9.477 41.858 -5.729 1.00 74.38 205 LEU A CA 1
ATOM 1657 C C . LEU A 1 205 ? -8.217 40.988 -5.631 1.00 74.38 205 LEU A C 1
ATOM 1659 O O . LEU A 1 205 ? -7.500 40.784 -6.610 1.00 74.38 205 LEU A O 1
ATOM 1663 N N . THR A 1 206 ? -7.930 40.493 -4.433 1.00 69.31 206 THR A N 1
ATOM 1664 C CA . THR A 1 206 ? -6.784 39.613 -4.169 1.00 69.31 206 THR A CA 1
ATOM 1665 C C . THR A 1 206 ? -7.130 38.146 -4.442 1.00 69.31 206 THR A C 1
ATOM 1667 O O . THR A 1 206 ? -8.295 37.761 -4.423 1.00 69.31 206 THR A O 1
ATOM 1670 N N . VAL A 1 207 ? -6.114 37.291 -4.608 1.00 53.31 207 VAL A N 1
ATOM 1671 C CA . VAL A 1 207 ? -6.271 35.822 -4.748 1.00 53.31 207 VAL A CA 1
ATOM 1672 C C . VAL A 1 207 ? -6.990 35.147 -3.569 1.00 53.31 207 VAL A C 1
ATOM 1674 O O . VAL A 1 207 ? -7.479 34.032 -3.707 1.00 53.31 207 VAL A O 1
ATOM 1677 N N . GLN A 1 208 ? -7.088 35.821 -2.419 1.00 50.78 208 GLN A N 1
ATOM 1678 C CA . GLN A 1 208 ? -7.851 35.374 -1.247 1.00 50.78 208 GLN A CA 1
ATOM 1679 C C . GLN A 1 208 ? -9.310 35.871 -1.255 1.00 50.78 208 GLN A C 1
ATOM 1681 O O . GLN A 1 208 ? -9.998 35.760 -0.246 1.00 50.78 208 GLN A O 1
ATOM 1686 N N . ASN A 1 209 ? -9.774 36.424 -2.380 1.00 63.06 209 ASN A N 1
ATOM 1687 C CA . ASN A 1 209 ? -11.120 36.955 -2.596 1.00 63.06 209 ASN A CA 1
ATOM 1688 C C . ASN A 1 209 ? -11.495 38.168 -1.717 1.00 63.06 209 ASN A C 1
ATOM 1690 O O . ASN A 1 209 ? -12.668 38.414 -1.454 1.00 63.06 209 ASN A O 1
ATOM 1694 N N . ASN A 1 210 ? -10.494 38.949 -1.291 1.00 64.81 210 ASN A N 1
ATOM 1695 C CA . ASN A 1 210 ? -10.671 40.179 -0.511 1.00 64.81 210 ASN A CA 1
ATOM 1696 C C . ASN A 1 210 ? -10.278 41.416 -1.331 1.00 64.81 210 ASN A C 1
ATOM 1698 O O . ASN A 1 210 ? -9.271 41.381 -2.045 1.00 64.81 210 ASN A O 1
ATOM 1702 N N . TRP A 1 211 ? -11.020 42.518 -1.189 1.00 75.44 211 TRP A N 1
ATOM 1703 C CA . TRP A 1 211 ? -10.708 43.807 -1.819 1.00 75.44 211 TRP A CA 1
ATOM 1704 C C . TRP A 1 211 ? -9.677 44.587 -0.998 1.00 75.44 211 TRP A C 1
ATOM 1706 O O . TRP A 1 211 ? -9.877 44.821 0.192 1.00 75.44 211 TRP A O 1
ATOM 1716 N N . LYS A 1 212 ? -8.581 45.017 -1.632 1.00 77.94 212 LYS A N 1
ATOM 1717 C CA . LYS A 1 212 ? -7.527 45.813 -0.984 1.00 77.94 212 LYS A CA 1
ATOM 1718 C C . LYS A 1 212 ? -7.291 47.118 -1.738 1.00 77.94 212 LYS A C 1
ATOM 1720 O O . LYS A 1 212 ? -7.226 47.105 -2.963 1.00 77.94 212 LYS A O 1
ATOM 1725 N N . ALA A 1 213 ? -7.175 48.225 -1.007 1.00 81.62 213 ALA A N 1
ATOM 1726 C CA . ALA A 1 213 ? -6.958 49.552 -1.575 1.00 81.62 213 ALA A CA 1
ATOM 1727 C C . ALA A 1 213 ? -5.507 49.745 -2.036 1.00 81.62 213 ALA A C 1
ATOM 1729 O O . ALA A 1 213 ? -4.571 49.389 -1.316 1.00 81.62 213 ALA A O 1
ATOM 1730 N N . PHE A 1 214 ? -5.344 50.354 -3.207 1.00 81.69 214 PHE A N 1
ATOM 1731 C CA . PHE A 1 214 ? -4.069 50.798 -3.762 1.00 81.69 214 PHE A CA 1
ATOM 1732 C C . PHE A 1 214 ? -4.249 52.170 -4.408 1.00 81.69 214 PHE A C 1
ATOM 1734 O O . PHE A 1 214 ? -5.327 52.477 -4.924 1.00 81.69 214 PHE A O 1
ATOM 1741 N N . THR A 1 215 ? -3.187 52.972 -4.430 1.00 82.19 215 THR A N 1
ATOM 1742 C CA . THR A 1 215 ? -3.155 54.189 -5.247 1.00 82.19 215 THR A CA 1
ATOM 1743 C C . THR A 1 215 ? -2.683 53.802 -6.641 1.00 82.19 215 THR A C 1
ATOM 1745 O O . THR A 1 215 ? -1.543 53.375 -6.806 1.00 82.19 215 THR A O 1
ATOM 1748 N N . PHE A 1 216 ? -3.553 53.921 -7.641 1.00 86.19 216 PHE A N 1
ATOM 1749 C CA . PHE A 1 216 ? -3.196 53.671 -9.032 1.00 86.19 216 PHE A CA 1
ATOM 1750 C C . PHE A 1 216 ? -2.780 54.965 -9.724 1.00 86.19 216 PHE A C 1
ATOM 1752 O O . PHE A 1 216 ? -3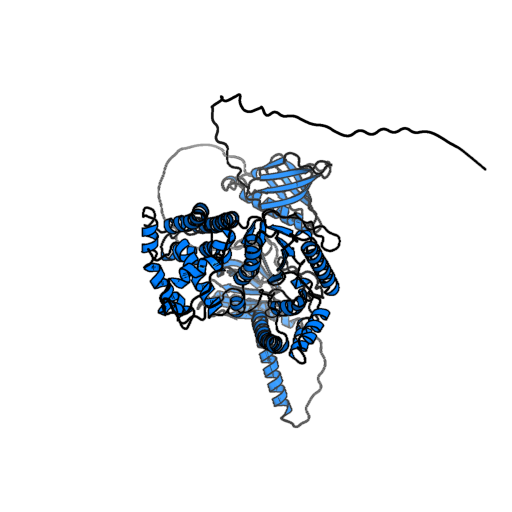.381 56.018 -9.509 1.00 86.19 216 PHE A O 1
ATOM 1759 N N . VAL A 1 217 ? -1.767 54.866 -10.579 1.00 84.44 217 VAL A N 1
ATOM 1760 C CA . VAL A 1 217 ? -1.292 55.940 -11.453 1.00 84.44 217 VAL A CA 1
ATOM 1761 C C . VAL A 1 217 ? -1.204 55.384 -12.869 1.00 84.44 217 VAL A C 1
ATOM 1763 O O . VAL A 1 217 ? -0.492 54.416 -13.123 1.00 84.44 217 VAL A O 1
ATOM 1766 N N . LEU A 1 218 ? -1.954 55.982 -13.786 1.00 85.75 218 LEU A N 1
ATOM 1767 C CA . LEU A 1 218 ? -1.944 55.676 -15.208 1.00 85.75 218 LEU A CA 1
ATOM 1768 C C . LEU A 1 218 ? -1.172 56.767 -15.942 1.00 85.75 218 LEU A C 1
ATOM 1770 O O . LEU A 1 218 ? -1.549 57.936 -15.872 1.00 85.75 218 LEU A O 1
ATOM 1774 N N . ASN A 1 219 ? -0.141 56.382 -16.685 1.00 82.81 219 ASN A N 1
ATOM 1775 C CA . ASN A 1 219 ? 0.490 57.225 -17.697 1.00 82.81 219 ASN A CA 1
ATOM 1776 C C . ASN A 1 219 ? 0.256 56.621 -19.096 1.00 82.81 219 ASN A C 1
ATOM 1778 O O . ASN A 1 219 ? -0.509 55.669 -19.250 1.00 82.81 219 ASN A O 1
ATOM 1782 N N . ARG A 1 220 ? 0.880 57.188 -20.134 1.00 74.75 220 ARG A N 1
ATOM 1783 C CA . ARG A 1 220 ? 0.681 56.739 -21.526 1.00 74.75 220 ARG A CA 1
ATOM 1784 C C . ARG A 1 220 ? 1.161 55.312 -21.819 1.00 74.75 220 ARG A C 1
ATOM 1786 O O . ARG A 1 220 ? 0.689 54.738 -22.789 1.00 74.75 220 ARG A O 1
ATOM 1793 N N . SER A 1 221 ? 2.065 54.756 -21.016 1.00 74.88 221 SER A N 1
ATOM 1794 C CA . SER A 1 221 ? 2.708 53.460 -21.290 1.00 74.88 221 SER A CA 1
ATOM 1795 C C . SER A 1 221 ? 2.463 52.419 -20.197 1.00 74.88 221 SER A C 1
ATOM 1797 O O . SER A 1 221 ? 2.532 51.221 -20.462 1.00 74.88 221 SER A O 1
ATOM 1799 N N . TYR A 1 222 ? 2.161 52.846 -18.970 1.00 81.81 222 TYR A N 1
ATOM 1800 C CA . TYR A 1 222 ? 2.053 51.987 -17.798 1.00 81.81 222 TYR A CA 1
ATOM 1801 C C . TYR A 1 222 ? 0.882 52.367 -16.889 1.00 81.81 222 TYR A C 1
ATOM 1803 O O . TYR A 1 222 ? 0.620 53.540 -16.614 1.00 81.81 222 TYR A O 1
ATOM 1811 N N . LEU A 1 223 ? 0.224 51.335 -16.361 1.00 84.06 223 LEU A N 1
ATOM 1812 C CA . LEU A 1 223 ? -0.659 51.401 -15.206 1.00 84.06 223 LEU A CA 1
ATOM 1813 C C . LEU A 1 223 ? 0.102 50.853 -13.995 1.00 84.06 223 LEU A C 1
ATOM 1815 O O . LEU A 1 223 ? 0.445 49.672 -13.955 1.00 84.06 223 LEU A O 1
ATOM 1819 N N . MET A 1 224 ? 0.349 51.704 -13.006 1.00 82.75 224 MET A N 1
ATOM 1820 C CA . MET A 1 224 ? 1.143 51.389 -11.819 1.00 82.75 224 MET A CA 1
ATOM 1821 C C . MET A 1 224 ? 0.285 51.426 -10.557 1.00 82.75 224 MET A C 1
ATOM 1823 O O . MET A 1 224 ? -0.632 52.240 -10.458 1.00 82.75 224 MET A O 1
ATOM 1827 N N . ALA A 1 225 ? 0.588 50.559 -9.591 1.00 80.75 225 ALA A N 1
ATOM 1828 C CA . ALA A 1 225 ? -0.091 50.503 -8.299 1.00 80.75 225 ALA A CA 1
ATOM 1829 C C . ALA A 1 225 ? 0.896 50.691 -7.140 1.00 80.75 225 ALA A C 1
ATOM 1831 O O . ALA A 1 225 ? 1.906 49.995 -7.059 1.00 80.75 225 ALA A O 1
ATOM 1832 N N . PHE A 1 226 ? 0.553 51.573 -6.206 1.00 76.62 226 PHE A N 1
ATOM 1833 C CA . PHE A 1 226 ? 1.342 51.926 -5.026 1.00 76.62 226 PHE A CA 1
ATOM 1834 C C . PHE A 1 226 ? 0.570 51.624 -3.741 1.00 76.62 226 PHE A C 1
ATOM 1836 O O . PHE A 1 226 ? -0.658 51.453 -3.752 1.00 76.62 226 PHE A O 1
ATOM 1843 N N . GLN A 1 227 ? 1.275 51.577 -2.607 1.00 73.88 227 GLN A N 1
ATOM 1844 C CA . GLN A 1 227 ? 0.589 51.573 -1.315 1.00 73.88 227 GLN A CA 1
ATOM 1845 C C . GLN A 1 227 ? -0.196 52.882 -1.126 1.00 73.88 227 GLN A C 1
ATOM 1847 O O . GLN A 1 227 ? 0.274 53.939 -1.556 1.00 73.88 227 GLN A O 1
ATOM 1852 N N . PRO A 1 228 ? -1.372 52.840 -0.470 1.00 72.75 228 PRO A N 1
ATOM 1853 C CA . PRO A 1 228 ? -2.137 54.047 -0.181 1.00 72.75 228 PRO A CA 1
ATOM 1854 C C . PRO A 1 228 ? -1.280 55.106 0.529 1.00 72.75 228 PRO A C 1
ATOM 1856 O O . PRO A 1 228 ? -0.739 54.849 1.603 1.00 72.75 228 PRO A O 1
ATOM 1859 N N . GLY A 1 229 ? -1.153 56.287 -0.083 1.00 56.34 229 GLY A N 1
ATOM 1860 C CA . GLY A 1 229 ? -0.441 57.438 0.487 1.00 56.34 229 GLY A CA 1
ATOM 1861 C C . GLY A 1 229 ? 1.092 57.417 0.385 1.00 56.34 229 GLY A C 1
ATOM 1862 O O . GLY A 1 229 ? 1.723 58.261 1.011 1.00 56.34 229 GLY A O 1
ATOM 1863 N N . ARG A 1 230 ? 1.701 56.490 -0.373 1.00 59.91 230 ARG A N 1
ATOM 1864 C CA . ARG A 1 230 ? 3.165 56.415 -0.568 1.00 59.91 230 ARG A CA 1
ATOM 1865 C C . ARG A 1 230 ? 3.542 56.348 -2.050 1.00 59.91 230 ARG A C 1
ATOM 1867 O O . ARG A 1 230 ? 3.758 55.266 -2.586 1.00 59.91 230 ARG A O 1
ATOM 1874 N N . LEU A 1 231 ? 3.592 57.505 -2.710 1.00 59.22 231 LEU A N 1
ATOM 1875 C CA . LEU A 1 231 ? 3.995 57.629 -4.123 1.00 59.22 231 LEU A CA 1
ATOM 1876 C C . LEU A 1 231 ? 5.520 57.777 -4.312 1.00 59.22 231 LEU A C 1
ATOM 1878 O O . LEU A 1 231 ? 6.000 57.733 -5.443 1.00 59.22 231 LEU A O 1
ATOM 1882 N N . ASP A 1 232 ? 6.269 57.907 -3.211 1.00 52.44 232 ASP A N 1
ATOM 1883 C CA . ASP A 1 232 ? 7.724 58.127 -3.210 1.00 52.44 232 ASP A CA 1
ATOM 1884 C C . ASP A 1 232 ? 8.541 56.817 -3.306 1.00 52.44 232 ASP A C 1
ATOM 1886 O O . ASP A 1 232 ? 9.755 56.847 -3.549 1.00 52.44 232 ASP A O 1
ATOM 1890 N N . GLU A 1 233 ? 7.874 55.668 -3.133 1.00 59.09 233 GLU A N 1
ATOM 1891 C CA . GLU A 1 233 ? 8.411 54.300 -3.229 1.00 59.09 233 GLU A CA 1
ATOM 1892 C C . GLU A 1 233 ? 8.173 53.694 -4.633 1.00 59.09 233 GLU A C 1
ATOM 1894 O O . GLU A 1 233 ? 7.340 54.186 -5.395 1.00 59.09 233 GLU A O 1
ATOM 1899 N N . ASP A 1 234 ? 8.885 52.614 -4.980 1.00 59.19 234 ASP A N 1
ATOM 1900 C CA . ASP A 1 234 ? 8.699 51.911 -6.260 1.00 59.19 234 ASP A CA 1
ATOM 1901 C C . ASP A 1 234 ? 7.297 51.273 -6.372 1.00 59.19 234 ASP A C 1
ATOM 1903 O O . ASP A 1 234 ? 6.741 50.799 -5.371 1.00 59.19 234 ASP A O 1
ATOM 1907 N N . PRO A 1 235 ? 6.702 51.218 -7.582 1.00 68.38 235 PRO A N 1
ATOM 1908 C CA . PRO A 1 235 ? 5.378 50.642 -7.768 1.00 68.38 235 PRO A CA 1
ATOM 1909 C C . PRO A 1 235 ? 5.373 49.153 -7.413 1.00 68.38 235 PRO A C 1
ATOM 1911 O O . PRO A 1 235 ? 6.159 48.363 -7.931 1.00 68.38 235 PRO A O 1
ATOM 1914 N N . LEU A 1 236 ? 4.414 48.748 -6.580 1.00 65.44 236 LEU A N 1
ATOM 1915 C CA . LEU A 1 236 ? 4.198 47.346 -6.210 1.00 65.44 236 LEU A CA 1
ATOM 1916 C C . LEU A 1 236 ? 3.823 46.484 -7.417 1.00 65.44 236 LEU A C 1
ATOM 1918 O O . LEU A 1 236 ? 4.073 45.280 -7.429 1.00 65.44 236 LEU A O 1
ATOM 1922 N N . LEU A 1 237 ? 3.144 47.088 -8.393 1.00 72.81 237 LEU A N 1
ATOM 1923 C CA . LEU A 1 237 ? 2.723 46.452 -9.634 1.00 72.81 237 LEU A CA 1
ATOM 1924 C C . LEU A 1 237 ? 2.839 47.467 -10.766 1.00 72.81 237 LEU A C 1
ATOM 1926 O O . LEU A 1 237 ? 2.441 48.619 -10.594 1.00 72.81 237 LEU A O 1
ATOM 1930 N N . SER A 1 238 ? 3.319 47.026 -11.925 1.00 78.56 238 SER A N 1
ATOM 1931 C CA . SER A 1 238 ? 3.382 47.833 -13.142 1.00 78.56 238 SER A CA 1
ATOM 1932 C C . SER A 1 238 ? 2.916 47.002 -14.331 1.00 78.56 238 SER A C 1
ATOM 1934 O O . SER A 1 238 ? 3.402 45.892 -14.548 1.00 78.56 238 SER A O 1
ATOM 1936 N N . TYR A 1 239 ? 1.957 47.532 -15.085 1.00 75.00 239 TYR A N 1
ATOM 1937 C CA . TYR A 1 239 ? 1.357 46.877 -16.242 1.00 75.00 239 TYR A CA 1
ATOM 1938 C C . TYR A 1 239 ? 1.550 47.741 -17.478 1.00 75.00 239 TYR A C 1
ATOM 1940 O O . TYR A 1 239 ? 1.141 48.899 -17.481 1.00 75.00 239 TYR A O 1
ATOM 1948 N N . ASN A 1 240 ? 2.146 47.182 -18.530 1.00 77.06 240 ASN A N 1
ATOM 1949 C CA . ASN A 1 240 ? 2.295 47.884 -19.800 1.00 77.06 240 ASN A CA 1
ATOM 1950 C C . ASN A 1 240 ? 0.923 47.997 -20.494 1.00 77.06 240 ASN A C 1
ATOM 1952 O O . ASN A 1 240 ? 0.263 46.990 -20.760 1.00 77.06 240 ASN A O 1
ATOM 1956 N N . VAL A 1 241 ? 0.489 49.229 -20.759 1.00 80.94 241 VAL A N 1
ATOM 1957 C CA . VAL A 1 241 ? -0.840 49.545 -21.304 1.00 80.94 241 VAL A CA 1
ATOM 1958 C C . VAL A 1 241 ? -0.951 49.183 -22.790 1.00 80.94 241 VAL A C 1
ATOM 1960 O O . VAL A 1 241 ? -2.045 48.864 -23.251 1.00 80.94 241 VAL A O 1
ATOM 1963 N N . ASP A 1 242 ? 0.160 49.114 -23.524 1.00 73.62 242 ASP A N 1
ATOM 1964 C CA . ASP A 1 242 ? 0.189 48.808 -24.964 1.00 73.62 242 ASP A CA 1
ATOM 1965 C C . ASP A 1 242 ? -0.257 47.375 -25.253 1.00 73.62 242 ASP A C 1
ATOM 1967 O O . ASP A 1 242 ? -0.887 47.085 -26.272 1.00 73.62 242 ASP A O 1
ATOM 1971 N N . VAL A 1 243 ? 0.031 46.470 -24.317 1.00 71.06 243 VAL A N 1
ATOM 1972 C CA . VAL A 1 243 ? -0.389 45.067 -24.384 1.00 71.06 243 VAL A CA 1
ATOM 1973 C C . VAL A 1 243 ? -1.750 44.824 -23.727 1.00 71.06 243 VAL A C 1
ATOM 1975 O O . VAL A 1 243 ? -2.195 43.679 -23.671 1.00 71.06 243 VAL A O 1
ATOM 1978 N N . CYS A 1 244 ? -2.442 45.867 -23.248 1.00 73.56 244 CYS A N 1
ATOM 1979 C CA . CYS A 1 244 ? -3.803 45.745 -22.726 1.00 73.56 244 CYS A CA 1
ATOM 1980 C C . CYS A 1 244 ? -4.734 45.224 -23.828 1.00 73.56 244 CYS A C 1
ATOM 1982 O O . CYS A 1 244 ? -4.890 45.842 -24.884 1.00 73.56 244 CYS A O 1
ATOM 1984 N N . LEU A 1 245 ? -5.370 44.079 -23.585 1.00 70.31 245 LEU A N 1
ATOM 1985 C CA . LEU A 1 245 ? -6.220 43.401 -24.561 1.00 70.31 245 LEU A CA 1
ATOM 1986 C C . LEU A 1 245 ? -7.620 44.015 -24.579 1.00 70.31 245 LEU A C 1
ATOM 1988 O O . LEU A 1 245 ? -8.135 44.337 -25.652 1.00 70.31 245 LEU A O 1
ATOM 1992 N N . SER A 1 246 ? -8.212 44.227 -23.401 1.00 78.50 246 SER A N 1
ATOM 1993 C CA . SER A 1 246 ? -9.524 44.861 -23.253 1.00 78.50 246 SER A CA 1
ATOM 1994 C C . SER A 1 246 ? -9.760 45.418 -21.843 1.00 78.50 246 SER A C 1
ATOM 1996 O O . SER A 1 246 ? -9.105 45.034 -20.873 1.00 78.50 246 SER A O 1
ATOM 1998 N N . VAL A 1 247 ? -10.730 46.331 -21.743 1.00 84.81 247 VAL A N 1
ATOM 1999 C CA . VAL A 1 247 ? -11.246 46.881 -20.482 1.00 84.81 247 VAL A CA 1
ATOM 2000 C C . VAL A 1 247 ? -12.765 46.746 -20.499 1.00 84.81 247 VAL A C 1
ATOM 2002 O O . VAL A 1 247 ? -13.414 47.321 -21.381 1.00 84.81 247 VAL A O 1
ATOM 2005 N N . GLN A 1 248 ? -13.341 46.004 -19.554 1.00 80.69 248 GLN A N 1
ATOM 2006 C CA . GLN A 1 248 ? -14.766 45.644 -19.536 1.00 80.69 248 GLN A CA 1
ATOM 2007 C C . GLN A 1 248 ? -15.395 45.805 -18.149 1.00 80.69 248 GLN A C 1
ATOM 2009 O O . GLN A 1 248 ? -14.713 45.695 -17.136 1.00 80.69 248 GLN A O 1
ATOM 2014 N N . THR A 1 249 ? -16.703 46.049 -18.099 1.00 80.94 249 THR A N 1
ATOM 2015 C CA . THR A 1 249 ? -17.477 46.073 -16.848 1.00 80.94 249 THR A CA 1
ATOM 2016 C C . THR A 1 249 ? -17.585 44.672 -16.255 1.00 80.94 249 THR A C 1
ATOM 2018 O O . THR A 1 249 ? -17.834 43.717 -16.992 1.00 80.94 249 THR A O 1
ATOM 2021 N N . ASP A 1 250 ? -17.431 44.546 -14.937 1.00 73.19 250 ASP A N 1
ATOM 2022 C CA . ASP A 1 250 ? -17.567 43.266 -14.239 1.00 73.19 250 ASP A CA 1
ATOM 2023 C C . ASP A 1 250 ? -18.981 43.130 -13.661 1.00 73.19 250 ASP A C 1
ATOM 2025 O O . ASP A 1 250 ? -19.310 43.753 -12.654 1.00 73.19 250 ASP A O 1
ATOM 2029 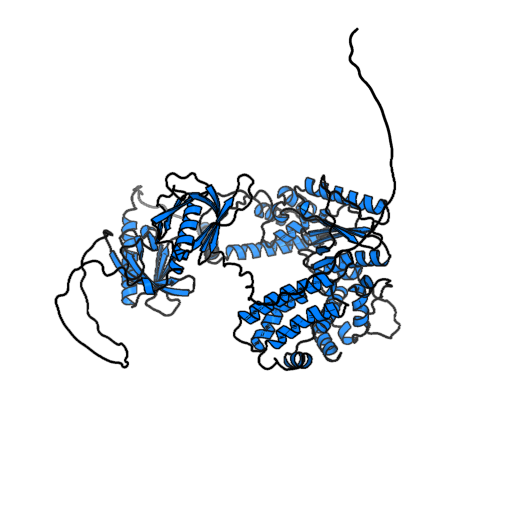N N . THR A 1 251 ? -19.841 42.333 -14.298 1.00 59.38 251 THR A N 1
ATOM 2030 C CA . THR A 1 251 ? -21.244 42.160 -13.873 1.00 59.38 251 THR A CA 1
ATOM 2031 C C . THR A 1 251 ? -21.438 41.019 -12.872 1.00 59.38 251 THR A C 1
ATOM 2033 O O . THR A 1 251 ? -22.574 40.656 -12.573 1.00 59.38 251 THR A O 1
ATOM 2036 N N . GLN A 1 252 ? -20.356 40.407 -12.377 1.00 54.41 252 GLN A N 1
ATOM 2037 C CA . GLN A 1 252 ? -20.428 39.130 -11.663 1.00 54.41 252 GLN A CA 1
ATOM 2038 C C . GLN A 1 252 ? -21.001 39.235 -10.233 1.00 54.41 252 GLN A C 1
ATOM 2040 O O . GLN A 1 252 ? -21.523 38.240 -9.740 1.00 54.41 252 GLN A O 1
ATOM 2045 N N . ASP A 1 253 ? -21.002 40.431 -9.622 1.00 52.44 253 ASP A N 1
ATOM 2046 C CA . ASP A 1 253 ? -21.407 40.655 -8.217 1.00 52.44 253 ASP A CA 1
ATOM 2047 C C . ASP A 1 253 ? -22.530 41.706 -8.024 1.00 52.44 253 ASP A C 1
ATOM 2049 O O . ASP A 1 253 ? -22.748 42.188 -6.913 1.00 52.44 253 ASP A O 1
ATOM 2053 N N . GLY A 1 254 ? -23.236 42.121 -9.085 1.00 53.78 254 GLY A N 1
ATOM 2054 C CA . GLY A 1 254 ? -24.309 43.133 -8.989 1.00 53.78 254 GLY A CA 1
ATOM 2055 C C . GLY A 1 254 ? -23.841 44.538 -8.563 1.00 53.78 254 GLY A C 1
ATOM 2056 O O . GLY A 1 254 ? -24.657 45.369 -8.168 1.00 53.78 254 GLY A O 1
ATOM 2057 N N . CYS A 1 255 ? -22.530 44.803 -8.614 1.00 59.31 255 CYS A N 1
ATOM 2058 C CA . CYS A 1 255 ? -21.919 46.073 -8.236 1.00 59.31 255 CYS A CA 1
ATOM 2059 C C . CYS A 1 255 ? -21.447 46.837 -9.480 1.00 59.31 255 CYS A C 1
ATOM 2061 O O . CYS A 1 255 ? -20.426 46.502 -10.078 1.00 59.31 255 CYS A O 1
ATOM 2063 N N . ASP A 1 256 ? -22.156 47.908 -9.833 1.00 66.31 256 ASP A N 1
ATOM 2064 C CA . ASP A 1 256 ? -21.891 48.698 -11.045 1.00 66.31 256 ASP A CA 1
ATOM 2065 C C . ASP A 1 256 ? -20.571 49.500 -11.016 1.00 66.31 256 ASP A C 1
ATOM 2067 O O . ASP A 1 256 ? -20.241 50.185 -11.984 1.00 66.31 256 ASP A O 1
ATOM 2071 N N . SER A 1 257 ? -19.815 49.466 -9.911 1.00 79.19 257 SER A N 1
ATOM 2072 C CA . SER A 1 257 ? -18.514 50.139 -9.784 1.00 79.19 257 SER A CA 1
ATOM 2073 C C . SER A 1 257 ? -17.305 49.210 -9.964 1.00 79.19 257 SER A C 1
ATOM 2075 O O . SER A 1 257 ? -16.163 49.650 -9.785 1.00 79.19 257 SER A O 1
ATOM 2077 N N . CYS A 1 258 ? -17.540 47.946 -10.336 1.00 84.56 258 CYS A N 1
ATOM 2078 C CA . CYS A 1 258 ? -16.509 46.948 -10.620 1.00 84.56 258 CYS A CA 1
ATOM 2079 C C . CYS A 1 258 ? -16.210 46.836 -12.125 1.00 84.56 258 CYS A C 1
ATOM 2081 O O . CYS A 1 258 ? -17.105 46.817 -12.972 1.00 84.56 258 CYS A O 1
ATOM 2083 N N . PHE A 1 259 ? -14.930 46.715 -12.467 1.00 83.31 259 PHE A N 1
ATOM 2084 C CA . PHE A 1 259 ? -14.466 46.541 -13.839 1.00 83.31 259 PHE A CA 1
ATOM 2085 C C . PHE A 1 259 ? -13.189 45.702 -13.904 1.00 83.31 259 PHE A C 1
ATOM 2087 O O . PHE A 1 259 ? -12.479 45.523 -12.915 1.00 83.31 259 PHE A O 1
ATOM 2094 N N . GLN A 1 260 ? -12.902 45.170 -15.087 1.00 86.19 260 GLN A N 1
ATOM 2095 C CA . GLN A 1 260 ? -11.746 44.324 -15.350 1.00 86.19 260 GLN A CA 1
ATOM 2096 C C . GLN A 1 260 ? -10.855 44.943 -16.420 1.00 86.19 260 GLN A C 1
ATOM 2098 O O . GLN A 1 260 ? -11.341 45.439 -17.439 1.00 86.19 260 GLN A O 1
ATOM 2103 N N . VAL A 1 261 ? -9.547 44.854 -16.199 1.00 81.69 261 VAL A N 1
ATOM 2104 C CA . VAL A 1 261 ? -8.505 45.213 -17.164 1.00 81.69 261 VAL A CA 1
ATOM 2105 C C . VAL A 1 261 ? -7.731 43.943 -17.496 1.00 81.69 261 VAL A C 1
ATOM 2107 O O . VAL A 1 261 ? -7.179 43.302 -16.599 1.00 81.69 261 VAL A O 1
ATOM 2110 N N . ILE A 1 262 ? -7.734 43.554 -18.770 1.00 72.19 262 ILE A N 1
ATOM 2111 C CA . ILE A 1 262 ? -7.189 42.275 -19.230 1.00 72.19 262 ILE A CA 1
ATOM 2112 C C . ILE A 1 262 ? -5.836 42.501 -19.899 1.00 72.19 262 ILE A C 1
ATOM 2114 O O . ILE A 1 262 ? -5.751 43.153 -20.941 1.00 72.19 262 ILE A O 1
ATOM 2118 N N . PHE A 1 263 ? -4.793 41.897 -19.335 1.00 73.00 263 PHE A N 1
ATOM 2119 C CA . PHE A 1 263 ? -3.455 41.811 -19.914 1.00 73.00 263 PHE A CA 1
ATOM 2120 C C . PHE A 1 263 ? -3.140 40.352 -20.303 1.00 73.00 263 PHE A C 1
ATOM 2122 O O . PHE A 1 263 ? -3.777 39.433 -19.788 1.00 73.00 263 PHE A O 1
ATOM 2129 N N . PRO A 1 264 ? -2.140 40.085 -21.166 1.00 56.25 264 PRO A N 1
ATOM 2130 C CA . PRO A 1 264 ? -1.840 38.728 -21.642 1.00 56.25 264 PRO A CA 1
ATOM 2131 C C . PRO A 1 264 ? -1.425 37.738 -20.543 1.00 56.25 264 PRO A C 1
ATOM 2133 O O . PRO A 1 264 ? -1.466 36.531 -20.765 1.00 56.25 264 PRO A O 1
ATOM 2136 N N . GLN A 1 265 ? -0.988 38.239 -19.383 1.00 54.97 265 GLN A N 1
ATOM 2137 C CA . GLN A 1 265 ? -0.475 37.433 -18.268 1.00 54.97 265 GLN A CA 1
ATOM 2138 C C . GLN A 1 265 ? -1.229 37.658 -16.944 1.00 54.97 265 GLN A C 1
ATOM 2140 O O . GLN A 1 265 ? -0.930 36.972 -15.970 1.00 54.97 265 GLN A O 1
ATOM 2145 N N . ASP A 1 266 ? -2.180 38.600 -16.877 1.00 61.78 266 ASP A N 1
ATOM 2146 C CA . ASP A 1 266 ? -2.925 38.912 -15.646 1.00 61.78 266 ASP A CA 1
ATOM 2147 C C . ASP A 1 266 ? -4.275 39.583 -15.962 1.00 61.78 266 ASP A C 1
ATOM 2149 O O . ASP A 1 266 ? -4.410 40.310 -16.948 1.00 61.78 266 ASP A O 1
ATOM 2153 N N . VAL A 1 267 ? -5.271 39.376 -15.097 1.00 76.31 267 VAL A N 1
ATOM 2154 C CA . VAL A 1 267 ? -6.580 40.044 -15.168 1.00 76.31 267 VAL A CA 1
ATOM 2155 C C . VAL A 1 267 ? -6.787 40.833 -13.883 1.00 76.31 267 VAL A C 1
ATOM 2157 O O . VAL A 1 267 ? -7.049 40.267 -12.820 1.00 76.31 267 VAL A O 1
ATOM 2160 N N . LEU A 1 268 ? -6.712 42.162 -13.969 1.00 78.31 268 LEU A N 1
ATOM 2161 C CA . LEU A 1 268 ? -6.997 43.013 -12.819 1.00 78.31 268 LEU A CA 1
ATOM 2162 C C . LEU A 1 268 ? -8.491 43.249 -12.690 1.00 78.31 268 LEU A C 1
ATOM 2164 O O . LEU A 1 268 ? -9.073 43.986 -13.480 1.00 78.31 268 LEU A O 1
ATOM 2168 N N . ARG A 1 269 ? -9.087 42.689 -11.636 1.00 84.56 269 ARG A N 1
ATOM 2169 C CA . ARG A 1 269 ? -10.402 43.112 -11.149 1.00 84.56 269 ARG A CA 1
ATOM 2170 C C . ARG A 1 269 ? -10.241 44.298 -10.214 1.00 84.56 269 ARG A C 1
ATOM 2172 O O . ARG A 1 269 ? -9.613 44.176 -9.157 1.00 84.56 269 ARG A O 1
ATOM 2179 N N . LEU A 1 270 ? -10.802 45.426 -10.623 1.00 85.19 270 LEU A N 1
ATOM 2180 C CA . LEU A 1 270 ? -10.722 46.700 -9.930 1.00 85.19 270 LEU A CA 1
ATOM 2181 C C . LEU A 1 270 ? -12.124 47.187 -9.572 1.00 85.19 270 LEU A C 1
ATOM 2183 O O . LEU A 1 270 ? -13.088 46.970 -10.304 1.00 85.19 270 LEU A O 1
ATOM 2187 N N . ARG A 1 271 ? -12.230 47.864 -8.435 1.00 86.94 271 ARG A N 1
ATOM 2188 C CA . ARG A 1 271 ? -13.452 48.514 -7.978 1.00 86.94 271 ARG A CA 1
ATOM 2189 C C . ARG A 1 271 ? -13.148 49.959 -7.628 1.00 86.94 271 ARG A C 1
ATOM 2191 O O . ARG A 1 271 ? -12.198 50.233 -6.893 1.00 86.94 271 ARG A O 1
ATOM 2198 N N . ALA A 1 272 ? -13.967 50.868 -8.144 1.00 86.31 272 ALA A N 1
ATOM 2199 C CA . ALA A 1 272 ? -13.954 52.269 -7.746 1.00 86.31 272 ALA A CA 1
ATOM 2200 C C . ALA A 1 272 ? -15.039 52.549 -6.695 1.00 86.31 272 ALA A C 1
ATOM 2202 O O . ALA A 1 272 ? -15.988 51.776 -6.530 1.00 86.31 272 ALA A O 1
ATOM 2203 N N . GLU A 1 273 ? -14.906 53.679 -6.001 1.00 81.44 273 GLU A N 1
ATOM 2204 C CA . GLU A 1 273 ? -15.861 54.131 -4.978 1.00 81.44 273 GLU A CA 1
ATOM 2205 C C . GLU A 1 273 ? -17.264 54.363 -5.553 1.00 81.44 273 GLU A C 1
ATOM 2207 O O . GLU A 1 273 ? -18.260 54.046 -4.908 1.00 81.44 273 GLU A O 1
ATOM 2212 N N . THR A 1 274 ? -17.350 54.857 -6.792 1.00 80.88 274 THR A N 1
ATOM 2213 C CA . THR A 1 274 ? -18.617 55.129 -7.479 1.00 80.88 274 THR A CA 1
ATOM 2214 C C . THR A 1 274 ? -18.615 54.570 -8.900 1.00 80.88 274 THR A C 1
ATOM 2216 O O . THR A 1 274 ? -17.564 54.403 -9.525 1.00 80.88 274 THR A O 1
ATOM 2219 N N . ARG A 1 275 ? -19.812 54.308 -9.441 1.00 81.06 275 ARG A N 1
ATOM 2220 C CA . ARG A 1 275 ? -20.008 53.889 -10.841 1.00 81.06 275 ARG A CA 1
ATOM 2221 C C . ARG A 1 275 ? -19.413 54.898 -11.830 1.00 81.06 275 ARG A C 1
ATOM 2223 O O . ARG A 1 275 ? -18.780 54.505 -12.803 1.00 81.06 275 ARG A O 1
ATOM 2230 N N . GLN A 1 276 ? -19.562 56.194 -11.552 1.00 82.94 276 GLN A N 1
ATOM 2231 C CA . GLN A 1 276 ? -19.011 57.261 -12.390 1.00 82.94 276 GLN A CA 1
ATOM 2232 C C . GLN A 1 276 ? -17.475 57.234 -12.409 1.00 82.94 276 GLN A C 1
ATOM 2234 O O . GLN A 1 276 ? -16.877 57.241 -13.480 1.00 82.94 276 GLN A O 1
ATOM 2239 N N . ARG A 1 277 ? -16.827 57.085 -11.243 1.00 83.19 277 ARG A N 1
ATOM 2240 C CA . ARG A 1 277 ? -15.362 56.947 -11.151 1.00 83.19 277 ARG A CA 1
ATOM 2241 C C . ARG A 1 277 ? -14.864 55.700 -11.884 1.00 83.19 277 ARG A C 1
ATOM 2243 O O . ARG A 1 277 ? -13.837 55.769 -12.552 1.00 83.19 277 ARG A O 1
ATOM 2250 N N . ALA A 1 278 ? -15.579 54.577 -11.783 1.00 85.56 278 ALA A N 1
ATOM 2251 C CA . ALA A 1 278 ? -15.243 53.360 -12.525 1.00 85.56 278 ALA A CA 1
ATOM 2252 C C . ALA A 1 278 ? -15.281 53.600 -14.042 1.00 85.56 278 ALA A C 1
ATOM 2254 O O . ALA A 1 278 ? -14.354 53.208 -14.749 1.00 85.56 278 ALA A O 1
ATOM 2255 N N . GLN A 1 279 ? -16.311 54.297 -14.532 1.00 85.38 279 GLN A N 1
ATOM 2256 C CA . GLN A 1 279 ? -16.447 54.636 -15.946 1.00 85.38 279 GLN A CA 1
ATOM 2257 C C . GLN A 1 279 ? -15.308 55.538 -16.440 1.00 85.38 279 GLN A C 1
ATOM 2259 O O . GLN A 1 279 ? -14.680 55.220 -17.448 1.00 85.38 279 GLN A O 1
ATOM 2264 N N . GLU A 1 280 ? -14.965 56.588 -15.691 1.00 87.38 280 GLU A N 1
ATOM 2265 C CA . GLU A 1 280 ? -13.843 57.472 -16.029 1.00 87.38 280 GLU A CA 1
ATOM 2266 C C . GLU A 1 280 ? -12.499 56.729 -16.083 1.00 87.38 280 GLU A C 1
ATOM 2268 O O . GLU A 1 280 ? -11.657 57.008 -16.936 1.00 87.38 280 GLU A O 1
ATOM 2273 N N . TRP A 1 281 ? -12.267 55.791 -15.158 1.00 91.25 281 TRP A N 1
ATOM 2274 C CA . TRP A 1 281 ? -11.059 54.966 -15.159 1.00 91.25 281 TRP A CA 1
ATOM 2275 C C . TRP A 1 281 ? -11.010 54.024 -16.361 1.00 91.25 281 TRP A C 1
ATOM 2277 O O . TRP A 1 281 ? -9.963 53.902 -16.997 1.00 91.25 281 TRP A O 1
ATOM 2287 N N . MET A 1 282 ? -12.134 53.394 -16.710 1.00 87.75 282 MET A N 1
ATOM 2288 C CA . MET A 1 282 ? -12.215 52.542 -17.895 1.00 87.75 282 MET A CA 1
ATOM 2289 C C . MET A 1 282 ? -11.988 53.329 -19.190 1.00 87.75 282 MET A C 1
ATOM 2291 O O . MET A 1 282 ? -11.300 52.841 -20.084 1.00 87.75 282 MET A O 1
ATOM 2295 N N . GLU A 1 283 ? -12.538 54.538 -19.303 1.00 87.44 283 GLU A N 1
ATOM 2296 C CA . GLU A 1 283 ? -12.351 55.405 -20.471 1.00 87.44 283 GLU A CA 1
ATOM 2297 C C . GLU A 1 283 ? -10.905 55.881 -20.600 1.00 87.44 283 GLU A C 1
ATOM 2299 O O . GLU A 1 283 ? -10.331 55.761 -21.682 1.00 87.44 283 GLU A O 1
ATOM 2304 N N . ALA A 1 284 ? -10.277 56.313 -19.501 1.00 85.81 284 ALA A N 1
ATOM 2305 C CA . ALA A 1 284 ? -8.868 56.703 -19.496 1.00 85.81 284 ALA A CA 1
ATOM 2306 C C . ALA A 1 284 ? -7.944 55.542 -19.908 1.00 85.81 284 ALA A C 1
ATOM 2308 O O . ALA A 1 284 ? -7.030 55.732 -20.709 1.00 85.81 284 ALA A O 1
ATOM 2309 N N . LEU A 1 285 ? -8.213 54.324 -19.422 1.00 85.44 285 LEU A N 1
ATOM 2310 C CA . LEU A 1 285 ? -7.451 53.126 -19.786 1.00 85.44 285 LEU A CA 1
ATOM 2311 C C . LEU A 1 285 ? -7.643 52.726 -21.253 1.00 85.44 285 LEU A C 1
ATOM 2313 O O . LEU A 1 285 ? -6.671 52.393 -21.927 1.00 85.44 285 LEU A O 1
ATOM 2317 N N . ARG A 1 286 ? -8.877 52.788 -21.773 1.00 87.50 286 ARG A N 1
ATOM 2318 C CA . ARG A 1 286 ? -9.150 52.523 -23.197 1.00 87.50 286 ARG A CA 1
ATOM 2319 C C . ARG A 1 286 ? -8.502 53.572 -24.095 1.00 87.50 286 ARG A C 1
ATOM 2321 O O . ARG A 1 286 ? -7.944 53.213 -25.127 1.00 87.50 286 ARG A O 1
ATOM 2328 N N . ALA A 1 287 ? -8.561 54.846 -23.711 1.00 84.06 287 ALA A N 1
ATOM 2329 C CA . ALA A 1 287 ? -7.927 55.931 -24.450 1.00 84.06 287 ALA A CA 1
ATOM 2330 C C . ALA A 1 287 ? -6.403 55.756 -24.491 1.00 84.06 287 ALA A C 1
ATOM 2332 O O . ALA A 1 287 ? -5.819 55.843 -25.567 1.00 84.06 287 ALA A O 1
ATOM 2333 N N . ALA A 1 288 ? -5.779 55.427 -23.355 1.00 82.12 288 ALA A N 1
ATOM 2334 C CA . ALA A 1 288 ? -4.347 55.148 -23.280 1.00 82.12 288 ALA A CA 1
ATOM 2335 C C . ALA A 1 288 ? -3.949 53.944 -24.155 1.00 82.12 288 ALA A C 1
ATOM 2337 O O . ALA A 1 288 ? -3.056 54.074 -24.983 1.00 82.12 288 ALA A O 1
ATOM 2338 N N . ALA A 1 289 ? -4.672 52.821 -24.064 1.00 80.69 289 ALA A N 1
ATOM 2339 C CA . ALA A 1 289 ? -4.393 51.618 -24.857 1.00 80.69 289 ALA A CA 1
ATOM 2340 C C . ALA A 1 289 ? -4.619 51.803 -26.371 1.00 80.69 289 ALA A C 1
ATOM 2342 O O . ALA A 1 289 ? -3.962 51.159 -27.188 1.00 80.69 289 ALA A O 1
ATOM 2343 N N . ASN A 1 290 ? -5.554 52.671 -26.770 1.00 77.56 290 ASN A N 1
ATOM 2344 C CA . ASN A 1 290 ? -5.827 52.947 -28.181 1.00 77.56 290 ASN A CA 1
ATOM 2345 C C . ASN A 1 290 ? -4.867 53.987 -28.779 1.00 77.56 290 ASN A C 1
ATOM 2347 O O . ASN A 1 290 ? -4.530 53.879 -29.957 1.00 77.56 290 ASN A O 1
ATOM 2351 N N . ALA A 1 291 ? -4.398 54.956 -27.987 1.00 69.06 291 ALA A N 1
ATOM 2352 C CA . ALA A 1 291 ? -3.450 55.976 -28.435 1.00 69.06 291 ALA A CA 1
ATOM 2353 C C . ALA A 1 291 ? -2.090 55.383 -28.850 1.00 69.06 291 ALA A C 1
ATOM 2355 O O . ALA A 1 291 ? -1.452 55.899 -29.764 1.00 69.06 291 ALA A O 1
ATOM 2356 N N . THR A 1 292 ? -1.655 54.274 -28.245 1.00 57.44 292 THR A N 1
ATOM 2357 C CA . THR A 1 292 ? -0.422 53.577 -28.649 1.00 57.44 292 THR A CA 1
ATOM 2358 C C . THR A 1 292 ? -0.603 52.616 -29.825 1.00 57.44 292 THR A C 1
ATOM 2360 O O . THR A 1 292 ? 0.352 52.358 -30.562 1.00 57.44 292 THR A O 1
ATOM 2363 N N . ARG A 1 293 ? -1.832 52.163 -30.109 1.00 58.72 293 ARG A N 1
ATOM 2364 C CA . ARG A 1 293 ? -2.139 51.350 -31.303 1.00 58.72 293 ARG A CA 1
ATOM 2365 C C . ARG A 1 293 ? -2.128 52.154 -32.611 1.00 58.72 293 ARG A C 1
ATOM 2367 O O . ARG A 1 293 ? -1.908 51.566 -33.665 1.00 58.72 293 ARG A O 1
ATOM 2374 N N . SER A 1 294 ? -2.301 53.481 -32.574 1.00 49.69 294 SER A N 1
ATOM 2375 C CA . SER A 1 294 ? -2.196 54.335 -33.774 1.00 49.69 294 SER A CA 1
ATOM 2376 C C . SER A 1 294 ? -0.754 54.666 -34.187 1.00 49.69 294 SER A C 1
ATOM 2378 O O . SER A 1 294 ? -0.546 55.201 -35.270 1.00 49.69 294 SER A O 1
ATOM 2380 N N . LEU A 1 295 ? 0.246 54.346 -33.357 1.00 46.81 295 LEU A N 1
ATOM 2381 C CA . LEU A 1 295 ? 1.672 54.591 -33.632 1.00 46.81 295 LEU A CA 1
ATOM 2382 C C . LEU A 1 295 ? 2.385 53.400 -34.304 1.00 46.81 295 LEU A C 1
ATOM 2384 O O . LEU A 1 295 ? 3.538 53.526 -34.703 1.00 46.81 295 LEU A O 1
ATOM 2388 N N . THR A 1 296 ? 1.714 52.252 -34.457 1.00 38.88 296 THR A N 1
ATOM 2389 C CA . THR A 1 296 ? 2.316 50.985 -34.922 1.00 38.88 296 THR A CA 1
ATOM 2390 C C . THR A 1 296 ? 1.810 50.483 -36.285 1.00 38.88 296 THR A C 1
ATOM 2392 O O . THR A 1 296 ? 2.134 49.365 -36.678 1.00 38.88 296 THR A O 1
ATOM 2395 N N . GLN A 1 297 ? 1.085 51.299 -37.065 1.00 37.38 297 GLN A N 1
ATOM 2396 C CA . GLN A 1 297 ? 0.717 50.966 -38.453 1.00 37.38 297 GLN A CA 1
ATOM 2397 C C . GLN A 1 297 ? 1.426 51.860 -39.482 1.00 37.38 297 GLN A C 1
ATOM 2399 O O . GLN A 1 297 ? 0.958 52.942 -39.814 1.00 37.38 297 GLN A O 1
ATOM 2404 N N . ASN A 1 298 ? 2.541 51.362 -40.020 1.00 30.05 298 ASN A N 1
ATOM 2405 C CA . ASN A 1 298 ? 2.966 51.542 -41.413 1.00 30.05 298 ASN A CA 1
ATOM 2406 C C . ASN A 1 298 ? 3.984 50.431 -41.722 1.00 30.05 298 ASN A C 1
ATOM 2408 O O . ASN A 1 298 ? 5.012 50.339 -41.053 1.00 30.05 298 ASN A O 1
ATOM 2412 N N . PRO A 1 299 ? 3.685 49.550 -42.688 1.00 34.03 299 PRO A N 1
ATOM 2413 C CA . PRO A 1 299 ? 4.110 49.852 -44.048 1.00 34.03 299 PRO A CA 1
ATOM 2414 C C . PRO A 1 299 ? 3.005 49.649 -45.091 1.00 34.03 299 PRO A C 1
ATOM 2416 O O . PRO A 1 299 ? 2.219 48.703 -45.047 1.00 34.03 299 PRO A O 1
ATOM 2419 N N . GLN A 1 300 ? 3.003 50.551 -46.070 1.00 30.97 300 GLN A N 1
ATOM 2420 C CA . GLN A 1 300 ? 2.253 50.432 -47.310 1.00 30.97 300 GLN A CA 1
ATOM 2421 C C . GLN A 1 300 ? 2.685 49.194 -48.107 1.00 30.97 300 GLN A C 1
ATOM 2423 O O . GLN A 1 300 ? 3.867 49.032 -48.398 1.00 30.97 300 GLN A O 1
ATOM 2428 N N . VAL A 1 301 ? 1.710 48.408 -48.574 1.00 24.83 301 VAL A N 1
ATOM 2429 C CA . VAL A 1 301 ? 1.802 47.703 -49.859 1.00 24.83 301 VAL A CA 1
ATOM 2430 C C . VAL A 1 301 ? 0.481 47.894 -50.602 1.00 24.83 301 VAL A C 1
ATOM 2432 O O . VAL A 1 301 ? -0.607 47.629 -50.094 1.00 24.83 301 VAL A O 1
ATOM 2435 N N . THR A 1 302 ? 0.617 48.430 -51.804 1.00 29.33 302 THR A N 1
ATOM 2436 C CA . THR A 1 302 ? -0.404 48.919 -52.726 1.00 29.33 302 THR A CA 1
ATOM 2437 C C . THR A 1 302 ? -1.325 47.795 -53.212 1.00 29.33 302 THR A C 1
ATOM 2439 O O . THR A 1 302 ? -0.846 46.809 -53.768 1.00 29.33 302 THR A O 1
ATOM 2442 N N . LEU A 1 303 ? -2.648 47.953 -53.086 1.00 26.56 303 LEU A N 1
ATOM 2443 C CA . LEU A 1 303 ? -3.626 47.079 -53.747 1.00 26.56 303 LEU A CA 1
ATOM 2444 C C . LEU A 1 303 ? -4.328 47.818 -54.890 1.00 26.56 303 LEU A C 1
ATOM 2446 O O . LEU A 1 303 ? -5.008 48.825 -54.700 1.00 26.56 303 LEU A O 1
ATOM 2450 N N . ARG A 1 304 ? -4.124 47.283 -56.097 1.00 25.12 304 ARG A N 1
ATOM 2451 C CA . ARG A 1 304 ? -4.760 47.668 -57.359 1.00 25.12 304 ARG A CA 1
ATOM 2452 C C . ARG A 1 304 ? -6.182 47.088 -57.427 1.00 25.12 304 ARG A C 1
ATOM 2454 O O . ARG A 1 304 ? -6.451 46.007 -56.915 1.00 25.12 304 ARG A O 1
ATOM 2461 N N . ASN A 1 305 ? -7.073 47.834 -58.073 1.00 26.80 305 ASN A N 1
ATOM 2462 C CA . ASN A 1 305 ? -8.520 47.620 -58.137 1.00 26.80 305 ASN A CA 1
ATOM 2463 C C . ASN A 1 305 ? -9.015 46.369 -58.903 1.00 26.80 305 ASN A C 1
ATOM 2465 O O . ASN A 1 305 ? -8.556 46.090 -60.006 1.00 26.80 305 ASN A O 1
ATOM 2469 N N . LYS A 1 306 ? -10.128 45.848 -58.356 1.00 31.66 306 LYS A N 1
ATOM 2470 C CA . LYS A 1 306 ? -11.367 45.280 -58.948 1.00 31.66 306 LYS A CA 1
ATOM 2471 C C . LYS A 1 306 ? -11.461 43.822 -59.468 1.00 31.66 306 LYS A C 1
ATOM 2473 O O . LYS A 1 306 ? -10.473 43.244 -59.903 1.00 31.66 306 LYS A O 1
ATOM 2478 N N . PRO A 1 307 ? -12.685 43.234 -59.378 1.00 38.88 307 PRO A N 1
ATOM 2479 C CA . PRO A 1 307 ? -12.935 41.795 -59.299 1.00 38.88 307 PRO A CA 1
ATOM 2480 C C . PRO A 1 307 ? -13.446 41.178 -60.612 1.00 38.88 307 PRO A C 1
ATOM 2482 O O . PRO A 1 307 ? -14.029 41.864 -61.451 1.00 38.88 307 PRO A O 1
ATOM 2485 N N . GLY A 1 308 ? -13.283 39.858 -60.733 1.00 24.91 308 GLY A N 1
ATOM 2486 C CA . GLY A 1 308 ? -13.876 39.009 -61.766 1.00 24.91 308 GLY A CA 1
ATOM 2487 C C . GLY A 1 308 ? -14.624 37.831 -61.135 1.00 24.91 308 GLY A C 1
ATOM 2488 O O . GLY A 1 308 ? -14.175 37.249 -60.155 1.00 24.91 308 GLY A O 1
ATOM 2489 N N . ASP A 1 309 ? -15.793 37.560 -61.692 1.00 29.67 309 ASP A N 1
ATOM 2490 C CA . ASP A 1 309 ? -16.937 36.801 -61.187 1.00 29.67 309 ASP A CA 1
ATOM 2491 C C . ASP A 1 309 ? -16.768 35.253 -61.137 1.00 29.67 309 ASP A C 1
ATOM 2493 O O . ASP A 1 309 ? -16.099 34.676 -61.988 1.00 29.67 309 ASP A O 1
ATOM 2497 N N . ARG A 1 310 ? -17.548 34.617 -60.233 1.00 29.80 310 ARG A N 1
ATOM 2498 C CA . ARG A 1 310 ? -18.271 33.310 -60.342 1.00 29.80 310 ARG A CA 1
ATOM 2499 C C . ARG A 1 310 ? -17.718 31.954 -59.808 1.00 29.80 310 ARG A C 1
ATOM 2501 O O . ARG A 1 310 ? -16.832 31.344 -60.383 1.00 29.80 310 ARG A O 1
ATOM 2508 N N . VAL A 1 311 ? -18.501 31.436 -58.828 1.00 32.62 311 VAL A N 1
ATOM 2509 C CA . VAL A 1 311 ? -18.993 30.044 -58.548 1.00 32.62 311 VAL A CA 1
ATOM 2510 C C . VAL A 1 311 ? -17.937 29.004 -58.090 1.00 32.62 311 VAL A C 1
ATOM 2512 O O . VAL A 1 311 ? -16.991 28.724 -58.801 1.00 32.62 311 VAL A O 1
ATOM 2515 N N . PHE A 1 312 ? -17.991 28.416 -56.878 1.00 32.72 312 PHE A N 1
ATOM 2516 C CA . PHE A 1 312 ? -18.855 27.277 -56.496 1.00 32.72 312 PHE A CA 1
ATOM 2517 C C . PHE A 1 312 ? -19.069 27.152 -54.966 1.00 32.72 312 PHE A C 1
ATOM 2519 O O . PHE A 1 312 ? -18.137 27.142 -54.165 1.00 32.72 312 PHE A O 1
ATOM 2526 N N . GLY A 1 313 ? -20.332 26.980 -54.556 1.00 34.91 313 GLY A N 1
ATOM 2527 C CA . GLY A 1 313 ? -20.817 26.997 -53.165 1.00 34.91 313 GLY A CA 1
ATOM 2528 C C . GLY A 1 313 ? -20.590 25.743 -52.302 1.00 34.91 313 GLY A C 1
ATOM 2529 O O . GLY A 1 313 ? -21.166 25.667 -51.215 1.00 34.91 313 GLY A O 1
ATOM 2530 N N . ASN A 1 314 ? -19.763 24.779 -52.718 1.00 35.38 314 ASN A N 1
ATOM 2531 C CA . ASN A 1 314 ? -19.500 23.567 -51.921 1.00 35.38 314 ASN A CA 1
ATOM 2532 C C . ASN A 1 314 ? -18.248 23.670 -51.033 1.00 35.38 314 ASN A C 1
ATOM 2534 O O . ASN A 1 314 ? -18.265 23.170 -49.903 1.00 35.38 314 ASN A O 1
ATOM 2538 N N . ASP A 1 315 ? -17.223 24.413 -51.456 1.00 32.16 315 ASP A N 1
ATOM 2539 C CA . ASP A 1 315 ? -16.020 24.631 -50.640 1.00 32.16 315 ASP A CA 1
ATOM 2540 C C . ASP A 1 315 ? -16.251 25.623 -49.502 1.00 32.16 315 ASP A C 1
ATOM 2542 O O . ASP A 1 315 ? -15.649 25.496 -48.440 1.00 32.16 315 ASP A O 1
ATOM 2546 N N . LEU A 1 316 ? -17.221 26.534 -49.633 1.00 34.16 316 LEU A N 1
ATOM 2547 C CA . LEU A 1 316 ? -17.575 27.459 -48.555 1.00 34.16 316 LEU A CA 1
ATOM 2548 C C . LEU A 1 316 ? -18.293 26.758 -47.389 1.00 34.16 316 LEU A C 1
ATOM 2550 O O . LEU A 1 316 ? -18.165 27.193 -46.248 1.00 34.16 316 LEU A O 1
ATOM 2554 N N . ARG A 1 317 ? -19.029 25.661 -47.634 1.00 34.97 317 ARG A N 1
ATOM 2555 C CA . ARG A 1 317 ? -19.672 24.860 -46.570 1.00 34.97 317 ARG A CA 1
ATOM 2556 C C . ARG A 1 317 ? -18.688 23.919 -45.879 1.00 34.97 317 ARG A C 1
ATOM 2558 O O . ARG A 1 317 ? -18.784 23.768 -44.662 1.00 34.97 317 ARG A O 1
ATOM 2565 N N . LYS A 1 318 ? -17.734 23.329 -46.612 1.00 34.78 318 LYS A N 1
ATOM 2566 C CA . LYS A 1 318 ? -16.621 22.571 -46.014 1.00 34.78 318 LYS A CA 1
ATOM 2567 C C . LYS A 1 318 ? -15.681 23.491 -45.245 1.00 34.78 318 LYS A C 1
ATOM 2569 O O . LYS A 1 318 ? -15.429 23.207 -44.086 1.00 34.78 318 LYS A O 1
ATOM 2574 N N . SER A 1 319 ? -15.298 24.633 -45.814 1.00 32.56 319 SER A N 1
ATOM 2575 C CA . SER A 1 319 ? -14.470 25.652 -45.161 1.00 32.56 319 SER A CA 1
ATOM 2576 C C . SER A 1 319 ? -15.175 26.307 -43.970 1.00 32.56 319 SER A C 1
ATOM 2578 O O . SER A 1 319 ? -14.548 26.466 -42.935 1.00 32.56 319 SER A O 1
ATOM 2580 N N . LYS A 1 320 ? -16.494 26.573 -44.015 1.00 34.12 320 LYS A N 1
ATOM 2581 C CA . LYS A 1 320 ? -17.251 27.005 -42.820 1.00 34.12 320 LYS A CA 1
ATOM 2582 C C . LYS A 1 320 ? -17.398 25.899 -41.779 1.00 34.12 320 LYS A C 1
ATOM 2584 O O . LYS A 1 320 ? -17.317 26.207 -40.602 1.00 34.12 320 LYS A O 1
ATOM 2589 N N . ARG A 1 321 ? -17.586 24.625 -42.149 1.00 36.03 321 ARG A N 1
ATOM 2590 C CA . ARG A 1 321 ? -17.596 23.524 -41.164 1.00 36.03 321 ARG A CA 1
ATOM 2591 C C . ARG A 1 321 ? -16.215 23.307 -40.557 1.00 36.03 321 ARG A C 1
ATOM 2593 O O . ARG A 1 321 ? -16.137 23.153 -39.348 1.00 36.03 321 ARG A O 1
ATOM 2600 N N . GLN A 1 322 ? -15.142 23.358 -41.343 1.00 35.31 322 GLN A N 1
ATOM 2601 C CA . GLN A 1 322 ? -13.770 23.309 -40.841 1.00 35.31 322 GLN A CA 1
ATOM 2602 C C . GLN A 1 322 ? -13.484 24.530 -39.977 1.00 35.31 322 GLN A C 1
ATOM 2604 O O . GLN A 1 322 ? -13.159 24.341 -38.827 1.00 35.31 322 GLN A O 1
ATOM 2609 N N . SER A 1 323 ? -13.757 25.750 -40.435 1.00 41.78 323 SER A N 1
ATOM 2610 C CA . SER A 1 323 ? -13.603 26.989 -39.665 1.00 41.78 323 SER A CA 1
ATOM 2611 C C . SER A 1 323 ? -14.423 26.989 -38.377 1.00 41.78 323 SER A C 1
ATOM 2613 O O . SER A 1 323 ? -13.875 27.324 -37.341 1.00 41.78 323 SER A O 1
ATOM 2615 N N . VAL A 1 324 ? -15.679 26.536 -38.377 1.00 41.91 324 VAL A N 1
ATOM 2616 C CA . VAL A 1 324 ? -16.482 26.420 -37.150 1.00 41.91 324 VAL A CA 1
ATOM 2617 C C . VAL A 1 324 ? -15.926 25.327 -36.240 1.00 41.91 324 VAL A C 1
ATOM 2619 O O . VAL A 1 324 ? -15.856 25.545 -35.042 1.00 41.91 324 VAL A O 1
ATOM 2622 N N . THR A 1 325 ? -15.454 24.194 -36.766 1.00 44.44 325 THR A N 1
ATOM 2623 C CA . THR A 1 325 ? -14.845 23.130 -35.943 1.00 44.44 325 THR A CA 1
ATOM 2624 C C . THR A 1 325 ? -13.480 23.557 -35.400 1.00 44.44 325 THR A C 1
ATOM 2626 O O . THR A 1 325 ? -13.175 23.276 -34.251 1.00 44.44 325 THR A O 1
ATOM 2629 N N . THR A 1 326 ? -12.679 24.289 -36.172 1.00 44.09 326 THR A N 1
ATOM 2630 C CA . THR A 1 326 ? -11.369 24.830 -35.790 1.00 44.09 326 THR A CA 1
ATOM 2631 C C . THR A 1 326 ? -11.521 26.002 -34.829 1.00 44.09 326 THR A C 1
ATOM 2633 O O . THR A 1 326 ? -10.753 26.092 -33.883 1.00 44.09 326 THR A O 1
ATOM 2636 N N . SER A 1 327 ? -12.536 26.851 -34.993 1.00 44.41 327 SER A N 1
ATOM 2637 C CA . SER A 1 327 ? -12.885 27.911 -34.044 1.00 44.41 327 SER A CA 1
ATOM 2638 C C . SER A 1 327 ? -13.510 27.343 -32.776 1.00 44.41 327 SER A C 1
ATOM 2640 O O . SER A 1 327 ? -13.186 27.820 -31.702 1.00 44.41 327 SER A O 1
ATOM 2642 N N . PHE A 1 328 ? -14.329 26.291 -32.846 1.00 45.03 328 PHE A N 1
ATOM 2643 C CA . PHE A 1 328 ? -14.884 25.630 -31.661 1.00 45.03 328 PHE A CA 1
ATOM 2644 C C . PHE A 1 328 ? -13.817 24.823 -30.917 1.00 45.03 328 PHE A C 1
ATOM 2646 O O . PHE A 1 328 ? -13.777 24.866 -29.695 1.00 45.03 328 PHE A O 1
ATOM 2653 N N . LEU A 1 329 ? -12.901 24.157 -31.630 1.00 50.81 329 LEU A N 1
ATOM 2654 C CA . LEU A 1 329 ? -11.712 23.528 -31.053 1.00 50.81 329 LEU A CA 1
ATOM 2655 C C . LEU A 1 329 ? -10.751 24.573 -30.499 1.00 50.81 329 LEU A C 1
ATOM 2657 O O . LEU A 1 329 ? -10.207 24.353 -29.431 1.00 50.81 329 LEU A O 1
ATOM 2661 N N . SER A 1 330 ? -10.563 25.712 -31.162 1.00 43.59 330 SER A N 1
ATOM 2662 C CA . SER A 1 330 ? -9.736 26.815 -30.666 1.00 43.59 330 SER A CA 1
ATOM 2663 C C . SER A 1 330 ? -10.355 27.429 -29.415 1.00 43.59 330 SER A C 1
ATOM 2665 O O . SER A 1 330 ? -9.663 27.528 -28.417 1.00 43.59 330 SER A O 1
ATOM 2667 N N . ILE A 1 331 ? -11.661 27.705 -29.398 1.00 53.34 331 ILE A N 1
ATOM 2668 C CA . ILE A 1 331 ? -12.396 28.178 -28.218 1.00 53.34 331 ILE A CA 1
ATOM 2669 C C . ILE A 1 331 ? -12.356 27.129 -27.104 1.00 53.34 331 ILE A C 1
ATOM 2671 O O . ILE A 1 331 ? -12.077 27.483 -25.967 1.00 53.34 331 ILE A O 1
ATOM 2675 N N . LEU A 1 332 ? -12.552 25.841 -27.402 1.00 46.66 332 LEU A N 1
ATOM 2676 C CA . LEU A 1 332 ? -12.379 24.763 -26.428 1.00 46.66 332 LEU A CA 1
ATOM 2677 C C . LEU A 1 332 ? -10.945 24.702 -25.921 1.00 46.66 332 LEU A C 1
ATOM 2679 O O . LEU A 1 332 ? -10.772 24.505 -24.732 1.00 46.66 332 LEU A O 1
ATOM 2683 N N . THR A 1 333 ? -9.933 24.893 -26.766 1.00 48.34 333 THR A N 1
ATOM 2684 C CA . THR A 1 333 ? -8.511 24.869 -26.388 1.00 48.34 333 THR A CA 1
ATOM 2685 C C . THR A 1 333 ? -8.156 26.079 -25.526 1.00 48.34 333 THR A C 1
ATOM 2687 O O . THR A 1 333 ? -7.467 25.922 -24.523 1.00 48.34 333 THR A O 1
ATOM 2690 N N . THR A 1 334 ? -8.695 27.257 -25.839 1.00 47.19 334 THR A N 1
ATOM 2691 C CA . THR A 1 334 ? -8.533 28.492 -25.063 1.00 47.19 334 THR A CA 1
ATOM 2692 C C . THR A 1 334 ? -9.266 28.399 -23.725 1.00 47.19 334 THR A C 1
ATOM 2694 O O . THR A 1 334 ? -8.646 28.593 -22.686 1.00 47.19 334 THR A O 1
ATOM 2697 N N . LEU A 1 335 ? -10.527 27.949 -23.705 1.00 43.56 335 LEU A N 1
ATOM 2698 C CA . LEU A 1 335 ? -11.265 27.629 -22.472 1.00 43.56 335 LEU A CA 1
ATOM 2699 C C . LEU A 1 335 ? -10.566 26.523 -21.667 1.00 43.56 335 LEU A C 1
ATOM 2701 O O . LEU A 1 335 ? -10.608 26.508 -20.437 1.00 43.56 335 LEU A O 1
ATOM 2705 N N . SER A 1 336 ? -9.898 25.596 -22.352 1.00 47.59 336 SER A N 1
ATOM 2706 C CA . SER A 1 336 ? -9.136 24.507 -21.751 1.00 47.59 336 SER A CA 1
ATOM 2707 C C . SER A 1 336 ? -7.824 24.940 -21.124 1.00 47.59 336 SER A C 1
ATOM 2709 O O . SER A 1 336 ? -7.469 24.397 -20.077 1.00 47.59 336 SER A O 1
ATOM 2711 N N . LEU A 1 337 ? -7.149 25.922 -21.714 1.00 45.91 337 LEU A N 1
ATOM 2712 C CA . LEU A 1 337 ? -5.969 26.575 -21.157 1.00 45.91 337 LEU A CA 1
ATOM 2713 C C . LEU A 1 337 ? -6.340 27.515 -19.998 1.00 45.91 337 LEU A C 1
ATOM 2715 O O . LEU A 1 337 ? -5.634 27.528 -18.997 1.00 45.91 337 LEU A O 1
ATOM 2719 N N . GLU A 1 338 ? -7.474 28.219 -20.078 1.00 45.75 338 GLU A N 1
ATOM 2720 C CA . GLU A 1 338 ? -7.937 29.160 -19.043 1.00 45.75 338 GLU A CA 1
ATOM 2721 C C . GLU A 1 338 ? -8.604 28.493 -17.824 1.00 45.75 338 GLU A C 1
ATOM 2723 O O . GLU A 1 338 ? -8.581 29.058 -16.732 1.00 45.75 338 GLU A O 1
ATOM 2728 N N . ARG A 1 339 ? -9.206 27.298 -17.969 1.00 42.94 339 ARG A N 1
ATOM 2729 C CA . ARG A 1 339 ? -9.955 26.615 -16.884 1.00 42.94 339 ARG A CA 1
ATOM 2730 C C . ARG A 1 339 ? -9.466 25.207 -16.523 1.00 42.94 339 ARG A C 1
ATOM 2732 O O . ARG A 1 339 ? -10.124 24.514 -15.750 1.00 42.94 339 ARG A O 1
ATOM 2739 N N . GLY A 1 340 ? -8.348 24.742 -17.081 1.00 43.88 340 GLY A N 1
ATOM 2740 C CA . GLY A 1 340 ? -7.839 23.383 -16.845 1.00 43.88 340 GLY A CA 1
ATOM 2741 C C . GLY A 1 340 ? -8.633 22.267 -17.546 1.00 43.88 340 GLY A C 1
ATOM 2742 O O . GLY A 1 340 ? -8.436 21.088 -17.233 1.00 43.88 340 GLY A O 1
ATOM 2743 N N . LEU A 1 341 ? -9.505 22.600 -18.513 1.00 45.56 341 LEU A N 1
ATOM 2744 C CA . LEU A 1 341 ? -10.237 21.594 -19.295 1.00 45.56 341 LEU A CA 1
ATOM 2745 C C . LEU A 1 341 ? -9.314 20.795 -20.234 1.00 45.56 341 LEU A C 1
ATOM 2747 O O . LEU A 1 341 ? -9.705 19.702 -20.622 1.00 45.56 341 LEU A O 1
ATOM 2751 N N . THR A 1 342 ? -8.084 21.234 -20.548 1.00 55.62 342 THR A N 1
ATOM 2752 C CA . THR A 1 342 ? -7.147 20.466 -21.410 1.00 55.62 342 THR A CA 1
ATOM 2753 C C . THR A 1 342 ? -6.658 19.229 -20.677 1.00 55.62 342 THR A C 1
ATOM 2755 O O . THR A 1 342 ? -6.696 18.131 -21.221 1.00 55.62 342 THR A O 1
ATOM 2758 N N . VAL A 1 343 ? -6.265 19.390 -19.411 1.00 59.38 343 VAL A N 1
ATOM 2759 C CA . VAL A 1 343 ? -5.822 18.280 -18.558 1.00 59.38 343 VAL A CA 1
ATOM 2760 C C . VAL A 1 343 ? -6.968 17.300 -18.318 1.00 59.38 343 VAL A C 1
ATOM 2762 O O . VAL A 1 343 ? -6.757 16.092 -18.377 1.00 59.38 343 VAL A O 1
ATOM 2765 N N . GLN A 1 344 ? -8.187 17.794 -18.082 1.00 64.56 344 GLN A N 1
ATOM 2766 C CA . GLN A 1 344 ? -9.347 16.923 -17.864 1.00 64.56 344 GLN A CA 1
ATOM 2767 C C . GLN A 1 344 ? -9.799 16.220 -19.148 1.00 64.56 344 GLN A C 1
ATOM 2769 O O . GLN A 1 344 ? -10.017 15.014 -19.128 1.00 64.56 344 GLN A O 1
ATOM 2774 N N . SER A 1 345 ? -9.854 16.924 -20.281 1.00 69.69 345 SER A N 1
ATOM 2775 C CA . SER A 1 345 ? -10.203 16.332 -21.581 1.00 69.69 345 SER A CA 1
ATOM 2776 C C . SER A 1 345 ? -9.184 15.278 -22.008 1.00 69.69 345 SER A C 1
ATOM 2778 O O . SER A 1 345 ? -9.555 14.221 -22.516 1.00 69.69 345 SER A O 1
ATOM 2780 N N . PHE A 1 346 ? -7.898 15.519 -21.742 1.00 76.88 346 PHE A N 1
ATOM 2781 C CA . PHE A 1 346 ? -6.846 14.543 -21.996 1.00 76.88 346 PHE A CA 1
ATOM 2782 C C . PHE A 1 346 ? -6.967 13.323 -21.080 1.00 76.88 346 PHE A C 1
ATOM 2784 O O . PHE A 1 346 ? -6.901 12.198 -21.562 1.00 76.88 346 PHE A O 1
ATOM 2791 N N . LYS A 1 347 ? -7.270 13.515 -19.790 1.00 82.06 347 LYS A N 1
ATOM 2792 C CA . LYS A 1 347 ? -7.583 12.404 -18.877 1.00 82.06 347 LYS A CA 1
ATOM 2793 C C . LYS A 1 347 ? -8.805 11.606 -19.332 1.00 82.06 347 LYS A C 1
ATOM 2795 O O . LYS A 1 347 ? -8.791 10.386 -19.222 1.00 82.06 347 LYS A O 1
ATOM 2800 N N . CYS A 1 348 ? -9.838 12.251 -19.876 1.00 85.19 348 CYS A N 1
ATOM 2801 C CA . CYS A 1 348 ? -10.980 11.552 -20.470 1.00 85.19 348 CYS A CA 1
ATOM 2802 C C . CYS A 1 348 ? -10.563 10.705 -21.681 1.00 85.19 348 CYS A C 1
ATOM 2804 O O . CYS A 1 348 ? -10.970 9.549 -21.780 1.00 85.19 348 CYS A O 1
ATOM 2806 N N . ALA A 1 349 ? -9.723 11.240 -22.571 1.00 85.69 349 ALA A N 1
ATOM 2807 C CA . ALA A 1 349 ? -9.182 10.476 -23.693 1.00 85.69 349 ALA A CA 1
ATOM 2808 C C . ALA A 1 349 ? -8.339 9.283 -23.208 1.00 85.69 349 ALA A C 1
ATOM 2810 O O . ALA A 1 349 ? -8.542 8.158 -23.665 1.00 85.69 349 ALA A O 1
ATOM 2811 N N . GLU A 1 350 ? -7.468 9.499 -22.220 1.00 88.62 350 GLU A N 1
ATOM 2812 C CA . GLU A 1 350 ? -6.699 8.436 -21.573 1.00 88.62 350 GLU A CA 1
ATOM 2813 C C . GLU A 1 350 ? -7.603 7.349 -20.971 1.00 88.62 350 GLU A C 1
ATOM 2815 O O . GLU A 1 350 ? -7.288 6.174 -21.109 1.00 88.62 350 GLU A O 1
ATOM 2820 N N . GLN A 1 351 ? -8.747 7.696 -20.366 1.00 88.88 351 GLN A N 1
ATOM 2821 C CA . GLN A 1 351 ? -9.711 6.715 -19.833 1.00 88.88 351 GLN A CA 1
ATOM 2822 C C . GLN A 1 351 ? -10.347 5.839 -20.927 1.00 88.88 351 GLN A C 1
ATOM 2824 O O . GLN A 1 351 ? -10.567 4.640 -20.722 1.00 88.88 351 GLN A O 1
ATOM 2829 N N . ILE A 1 352 ? -10.635 6.409 -22.102 1.00 88.88 352 ILE A N 1
ATOM 2830 C CA . ILE A 1 352 ? -11.170 5.651 -23.246 1.00 88.88 352 ILE A CA 1
ATOM 2831 C C . ILE A 1 352 ? -10.118 4.654 -23.738 1.00 88.88 352 ILE A C 1
ATOM 2833 O O . ILE A 1 352 ? -10.413 3.467 -23.903 1.00 88.88 352 ILE A O 1
ATOM 2837 N N . ILE A 1 353 ? -8.880 5.121 -23.914 1.00 90.50 353 ILE A N 1
ATOM 2838 C CA . ILE A 1 353 ? -7.759 4.275 -24.333 1.00 90.50 353 ILE A CA 1
ATOM 2839 C C . ILE A 1 353 ? -7.458 3.209 -23.277 1.00 90.50 353 ILE A C 1
ATOM 2841 O O . ILE A 1 353 ? -7.283 2.044 -23.624 1.00 90.50 353 ILE A O 1
ATOM 2845 N N . LEU A 1 354 ? -7.491 3.561 -21.992 1.00 90.8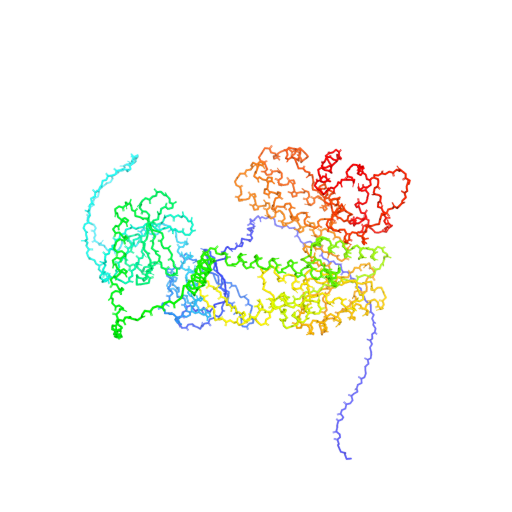1 354 LEU A N 1
ATOM 2846 C CA . LEU A 1 354 ? -7.309 2.635 -20.877 1.00 90.81 354 LEU A CA 1
ATOM 2847 C C . LEU A 1 354 ? -8.329 1.498 -20.932 1.00 90.81 354 LEU A C 1
ATOM 2849 O O . LEU A 1 354 ? -7.970 0.336 -20.750 1.00 90.81 354 LEU A O 1
ATOM 2853 N N . SER A 1 355 ? -9.592 1.822 -21.210 1.00 88.25 355 SER A N 1
ATOM 2854 C CA . SER A 1 355 ? -10.663 0.831 -21.335 1.00 88.25 355 SER A CA 1
ATOM 2855 C C . SER A 1 355 ? -10.418 -0.126 -22.506 1.00 88.25 355 SER A C 1
ATOM 2857 O O . SER A 1 355 ? -10.649 -1.327 -22.374 1.00 88.25 355 SER A O 1
ATOM 2859 N N . ALA A 1 356 ? -9.922 0.389 -23.637 1.00 87.75 356 ALA A N 1
ATOM 2860 C CA . ALA A 1 356 ? -9.563 -0.424 -24.797 1.00 87.75 356 ALA A CA 1
ATOM 2861 C C . ALA A 1 356 ? -8.358 -1.337 -24.506 1.00 87.75 356 ALA A C 1
ATOM 2863 O O . ALA A 1 356 ? -8.435 -2.538 -24.756 1.00 87.75 356 ALA A O 1
ATOM 2864 N N . ILE A 1 357 ? -7.289 -0.787 -23.917 1.00 89.19 357 ILE A N 1
ATOM 2865 C CA . ILE A 1 357 ? -6.080 -1.534 -23.545 1.00 89.19 357 ILE A CA 1
ATOM 2866 C C . ILE A 1 357 ? -6.412 -2.617 -22.521 1.00 89.19 357 ILE A C 1
ATOM 2868 O O . ILE A 1 357 ? -6.033 -3.766 -22.709 1.00 89.19 357 ILE A O 1
ATOM 2872 N N . THR A 1 358 ? -7.151 -2.281 -21.462 1.00 87.31 358 THR A N 1
ATOM 2873 C CA . THR A 1 358 ? -7.477 -3.230 -20.386 1.00 87.31 358 THR A CA 1
ATOM 2874 C C . THR A 1 358 ? -8.275 -4.412 -20.924 1.00 87.31 358 THR A C 1
ATOM 2876 O O . THR A 1 358 ? -7.902 -5.554 -20.676 1.00 87.31 358 THR A O 1
ATOM 2879 N N . ARG A 1 359 ? -9.311 -4.151 -21.733 1.00 85.25 359 ARG A N 1
ATOM 2880 C CA . ARG A 1 359 ? -10.112 -5.209 -22.364 1.00 85.25 359 ARG A CA 1
ATOM 2881 C C . ARG A 1 359 ? -9.266 -6.104 -23.269 1.00 85.25 359 ARG A C 1
ATOM 2883 O O . ARG A 1 359 ? -9.460 -7.312 -23.297 1.00 85.25 359 ARG A O 1
ATOM 2890 N N . HIS A 1 360 ? -8.338 -5.514 -24.015 1.00 85.81 360 HIS A N 1
ATOM 2891 C CA . HIS A 1 360 ? -7.453 -6.262 -24.898 1.00 85.81 360 HIS A CA 1
ATOM 2892 C C . HIS A 1 360 ? -6.470 -7.143 -24.109 1.00 85.81 360 HIS A C 1
ATOM 2894 O O . HIS A 1 360 ? -6.344 -8.333 -24.386 1.00 85.81 360 HIS A O 1
ATOM 2900 N N . VAL A 1 361 ? -5.830 -6.584 -23.078 1.00 83.50 361 VAL A N 1
ATOM 2901 C CA . VAL A 1 361 ? -4.908 -7.316 -22.199 1.00 83.50 361 VAL A CA 1
ATOM 2902 C C . VAL A 1 361 ? -5.623 -8.469 -21.491 1.00 83.50 361 VAL A C 1
ATOM 2904 O O . VAL A 1 361 ? -5.054 -9.553 -21.398 1.00 83.50 361 VAL A O 1
ATOM 2907 N N . GLU A 1 362 ? -6.865 -8.273 -21.039 1.00 79.50 362 GLU A N 1
ATOM 2908 C CA . GLU A 1 362 ? -7.691 -9.325 -20.426 1.00 79.50 362 GLU A CA 1
ATOM 2909 C C . GLU A 1 362 ? -7.998 -10.493 -21.382 1.00 79.50 362 GLU A C 1
ATOM 2911 O O . GLU A 1 362 ? -8.068 -11.630 -20.924 1.00 79.50 362 GLU A O 1
ATOM 2916 N N . ASN A 1 363 ? -8.130 -10.243 -22.690 1.00 76.88 363 ASN A N 1
ATOM 2917 C CA . ASN A 1 363 ? -8.498 -11.267 -23.676 1.00 76.88 363 ASN A CA 1
ATOM 2918 C C . ASN A 1 363 ? -7.325 -12.131 -24.173 1.00 76.88 363 ASN A C 1
ATOM 2920 O O . ASN A 1 363 ? -7.564 -13.240 -24.645 1.00 76.88 363 ASN A O 1
ATOM 2924 N N . ASN A 1 364 ? -6.084 -11.642 -24.093 1.00 73.31 364 ASN A N 1
ATOM 2925 C CA . ASN A 1 364 ? -4.918 -12.351 -24.631 1.00 73.31 364 ASN A CA 1
ATOM 2926 C C . ASN A 1 364 ? -4.179 -13.148 -23.546 1.00 73.31 364 ASN A C 1
ATOM 2928 O O . ASN A 1 364 ? -4.333 -14.359 -23.437 1.00 73.31 364 ASN A O 1
ATOM 2932 N N . GLN A 1 365 ? -3.352 -12.468 -22.745 1.00 70.69 365 GLN A N 1
ATOM 2933 C CA . GLN A 1 365 ? -2.445 -13.098 -21.770 1.00 70.69 365 GLN A CA 1
ATOM 2934 C C . GLN A 1 365 ? -2.660 -12.600 -20.332 1.00 70.69 365 GLN A C 1
ATOM 2936 O O . GLN A 1 365 ? -2.175 -13.218 -19.385 1.00 70.69 365 GLN A O 1
ATOM 2941 N N . GLY A 1 366 ? -3.414 -11.510 -20.151 1.00 82.44 366 GLY A N 1
ATOM 2942 C CA . GLY A 1 366 ? -3.696 -10.908 -18.853 1.00 82.44 366 GLY A CA 1
ATOM 2943 C C . GLY A 1 366 ? -2.461 -10.364 -18.124 1.00 82.44 366 GLY A C 1
ATOM 2944 O O . GLY A 1 366 ? -1.307 -10.590 -18.485 1.00 82.44 366 GLY A O 1
ATOM 2945 N N . ILE A 1 367 ? -2.714 -9.641 -17.033 1.00 90.19 367 ILE A N 1
ATOM 2946 C CA . ILE A 1 367 ? -1.671 -9.312 -16.055 1.00 90.19 367 ILE A CA 1
ATOM 2947 C C . ILE A 1 367 ? -1.553 -10.468 -15.065 1.00 90.19 367 ILE A C 1
ATOM 2949 O O . ILE A 1 367 ? -2.554 -10.884 -14.458 1.00 90.19 367 ILE A O 1
ATOM 2953 N N . LYS A 1 368 ? -0.329 -10.957 -14.850 1.00 91.94 368 LYS A N 1
ATOM 2954 C CA . LYS A 1 368 ? -0.070 -12.131 -14.017 1.00 91.94 368 LYS A CA 1
ATOM 2955 C C . LYS A 1 368 ? -0.614 -11.959 -12.593 1.00 91.94 368 LYS A C 1
ATOM 2957 O O . LYS A 1 368 ? -0.605 -10.848 -12.046 1.00 91.94 368 LYS A O 1
ATOM 2962 N N . PRO A 1 369 ? -1.080 -13.043 -11.940 1.00 91.69 369 PRO A N 1
ATOM 2963 C CA . PRO A 1 369 ? -1.656 -12.975 -10.597 1.00 91.69 369 PRO A CA 1
ATOM 2964 C C . PRO A 1 369 ? -0.693 -12.530 -9.489 1.00 91.69 369 PRO A C 1
ATOM 2966 O O . PRO A 1 369 ? -1.147 -12.324 -8.369 1.00 91.69 369 PRO A O 1
ATOM 2969 N N . SER A 1 370 ? 0.605 -12.389 -9.752 1.00 94.19 370 SER A N 1
ATOM 2970 C CA . SER A 1 370 ? 1.569 -11.847 -8.788 1.00 94.19 370 SER A CA 1
ATOM 2971 C C . SER A 1 370 ? 1.427 -10.329 -8.600 1.00 94.19 370 SER A C 1
ATOM 2973 O O . SER A 1 370 ? 1.771 -9.824 -7.537 1.00 94.19 370 SER A O 1
ATOM 2975 N N . GLN A 1 371 ? 0.893 -9.590 -9.583 1.00 95.69 371 GLN A N 1
ATOM 2976 C CA . GLN A 1 371 ? 0.699 -8.137 -9.498 1.00 95.69 371 GLN A CA 1
ATOM 2977 C C . GLN A 1 371 ? -0.630 -7.789 -8.816 1.00 95.69 371 GLN A C 1
ATOM 2979 O O . GLN A 1 371 ? -1.693 -8.280 -9.207 1.00 95.69 371 GLN A O 1
ATOM 2984 N N . HIS A 1 372 ? -0.576 -6.920 -7.807 1.00 95.94 372 HIS A N 1
ATOM 2985 C CA . HIS A 1 372 ? -1.734 -6.398 -7.073 1.00 95.94 372 HIS A CA 1
ATOM 2986 C C . HIS A 1 372 ? -1.920 -4.880 -7.208 1.00 95.94 372 HIS A C 1
ATOM 2988 O O . HIS A 1 372 ? -3.033 -4.397 -6.997 1.00 95.94 372 HIS A O 1
ATOM 2994 N N . GLY A 1 373 ? -0.868 -4.136 -7.555 1.00 94.44 373 GLY A N 1
ATOM 2995 C CA . GLY A 1 373 ? -0.935 -2.690 -7.749 1.00 94.44 373 GLY A CA 1
ATOM 2996 C C . GLY A 1 373 ? -1.763 -2.338 -8.978 1.00 94.44 373 GLY A C 1
ATOM 2997 O O . GLY A 1 373 ? -1.703 -3.026 -9.994 1.00 94.44 373 GLY A O 1
ATOM 2998 N N . PHE A 1 374 ? -2.569 -1.281 -8.874 1.00 90.81 374 PHE A N 1
ATOM 2999 C CA . PHE A 1 374 ? -3.394 -0.747 -9.969 1.00 90.81 374 PHE A CA 1
ATOM 3000 C C . PHE A 1 374 ? -4.305 -1.769 -10.669 1.00 90.81 374 PHE A C 1
ATOM 3002 O O . PHE A 1 374 ? -4.644 -1.608 -11.840 1.00 90.81 374 PHE A O 1
ATOM 3009 N N . ARG A 1 375 ? -4.723 -2.825 -9.962 1.00 90.69 375 ARG A N 1
ATOM 3010 C CA . ARG A 1 375 ? -5.644 -3.840 -10.484 1.00 90.69 375 ARG A CA 1
ATOM 3011 C C . ARG A 1 375 ? -6.974 -3.815 -9.751 1.00 90.69 375 ARG A C 1
ATOM 3013 O O . ARG A 1 375 ? -7.032 -3.727 -8.526 1.00 90.69 375 ARG A O 1
ATOM 3020 N N . LYS A 1 376 ? -8.059 -3.960 -10.510 1.00 88.81 376 LYS A N 1
ATOM 3021 C CA . LYS A 1 376 ? -9.401 -4.134 -9.950 1.00 88.81 376 LYS A CA 1
ATOM 3022 C C . LYS A 1 376 ? -9.450 -5.416 -9.113 1.00 88.81 376 LYS A C 1
ATOM 3024 O O . LYS A 1 376 ? -8.839 -6.418 -9.472 1.00 88.81 376 LYS A O 1
ATOM 3029 N N . GLY A 1 377 ? -10.148 -5.371 -7.979 1.00 89.94 377 GLY A N 1
ATOM 3030 C CA . GLY A 1 377 ? -10.267 -6.529 -7.083 1.00 89.94 377 GLY A CA 1
ATOM 3031 C C . GLY A 1 377 ? -9.004 -6.858 -6.282 1.00 89.94 377 GLY A C 1
ATOM 3032 O O . GLY A 1 377 ? -8.972 -7.852 -5.558 1.00 89.94 377 GLY A O 1
ATOM 3033 N N . ARG A 1 378 ? -7.962 -6.027 -6.391 1.00 93.88 378 ARG A N 1
ATOM 3034 C CA . ARG A 1 378 ? -6.695 -6.173 -5.676 1.00 93.88 378 ARG A CA 1
ATOM 3035 C C . ARG A 1 378 ? -6.354 -4.875 -4.953 1.00 93.88 378 ARG A C 1
ATOM 3037 O O . ARG A 1 378 ? -6.808 -3.790 -5.298 1.00 93.88 378 ARG A O 1
ATOM 3044 N N . SER A 1 379 ? -5.620 -5.013 -3.865 1.00 96.06 379 SER A N 1
ATOM 3045 C CA . SER A 1 379 ? -5.254 -3.941 -2.942 1.00 96.06 379 SER A CA 1
ATOM 3046 C C . SER A 1 379 ? -4.037 -4.346 -2.116 1.00 96.06 379 SER A C 1
ATOM 3048 O O . SER A 1 379 ? -3.669 -5.527 -2.097 1.00 96.06 379 SER A O 1
ATOM 3050 N N . CYS A 1 380 ? -3.468 -3.398 -1.368 1.00 97.62 380 CYS A N 1
ATOM 3051 C CA . CYS A 1 380 ? -2.401 -3.676 -0.406 1.00 97.62 380 CYS A CA 1
ATOM 3052 C C . CYS A 1 380 ? -2.787 -4.819 0.543 1.00 97.62 380 CYS A C 1
ATOM 3054 O O . CYS A 1 380 ? -2.010 -5.742 0.760 1.00 97.62 380 CYS A O 1
ATOM 3056 N N . LEU A 1 381 ? -4.036 -4.818 1.027 1.00 97.62 381 LEU A N 1
ATOM 3057 C CA . LEU A 1 381 ? -4.542 -5.857 1.920 1.00 97.62 381 LEU A CA 1
ATOM 3058 C C . LEU A 1 381 ? -4.540 -7.239 1.257 1.00 97.62 381 LEU A C 1
ATOM 3060 O O . LEU A 1 381 ? -4.106 -8.209 1.873 1.00 97.62 381 LEU A O 1
ATOM 3064 N N . THR A 1 382 ? -5.011 -7.340 0.010 1.00 97.06 382 THR A N 1
ATOM 3065 C CA . THR A 1 382 ? -5.014 -8.629 -0.705 1.00 97.06 382 THR A CA 1
ATOM 3066 C C . THR A 1 382 ? -3.608 -9.153 -0.962 1.00 97.06 382 THR A C 1
ATOM 3068 O O . THR A 1 382 ? -3.416 -10.360 -0.906 1.00 97.06 382 THR A O 1
ATOM 3071 N N . ASN A 1 383 ? -2.644 -8.261 -1.213 1.00 97.62 383 ASN A N 1
ATOM 3072 C CA . ASN A 1 383 ? -1.244 -8.616 -1.420 1.00 97.62 383 ASN A CA 1
ATOM 3073 C C . ASN A 1 383 ? -0.616 -9.142 -0.120 1.00 97.62 383 ASN A C 1
ATOM 3075 O O . ASN A 1 383 ? -0.026 -10.219 -0.108 1.00 97.62 383 ASN A O 1
ATOM 3079 N N . LEU A 1 384 ? -0.800 -8.410 0.987 1.00 98.00 384 LEU A N 1
ATOM 3080 C CA . LEU A 1 384 ? -0.296 -8.807 2.302 1.00 98.00 384 LEU A CA 1
ATOM 3081 C C . LEU A 1 384 ? -0.888 -10.151 2.737 1.00 98.00 384 LEU A C 1
ATOM 3083 O O . LEU A 1 384 ? -0.147 -11.055 3.108 1.00 98.00 384 LEU A O 1
ATOM 3087 N N . ILE A 1 385 ? -2.212 -10.319 2.642 1.00 97.62 385 ILE A N 1
ATOM 3088 C CA . ILE A 1 385 ? -2.868 -11.575 3.027 1.00 97.62 385 ILE A CA 1
ATOM 3089 C C . ILE A 1 385 ? -2.411 -12.735 2.136 1.00 97.62 385 ILE A C 1
ATOM 3091 O O . ILE A 1 385 ? -2.085 -13.791 2.672 1.00 97.62 385 ILE A O 1
ATOM 3095 N N . SER A 1 386 ? -2.381 -12.572 0.807 1.00 96.56 386 SER A N 1
ATOM 3096 C CA . SER A 1 386 ? -2.032 -13.670 -0.105 1.00 96.56 386 SER A CA 1
ATOM 3097 C C . SER A 1 386 ? -0.590 -14.138 0.067 1.00 96.56 386 SER A C 1
ATOM 3099 O O . SER A 1 386 ? -0.323 -15.341 0.066 1.00 96.56 386 SER A O 1
ATOM 3101 N N . PHE A 1 387 ? 0.331 -13.194 0.255 1.00 97.81 387 PHE A N 1
ATOM 3102 C CA . PHE A 1 387 ? 1.742 -13.481 0.454 1.00 97.81 387 PHE A CA 1
ATOM 3103 C C . PHE A 1 387 ? 1.992 -14.121 1.822 1.00 97.81 387 PHE A C 1
ATOM 3105 O O . PHE A 1 387 ? 2.555 -15.215 1.911 1.00 97.81 387 PHE A O 1
ATOM 3112 N N . TYR A 1 388 ? 1.500 -13.498 2.896 1.00 97.56 388 TYR A N 1
ATOM 3113 C CA . TYR A 1 388 ? 1.747 -13.992 4.245 1.00 97.56 388 TYR A CA 1
ATOM 3114 C C . TYR A 1 388 ? 0.909 -15.206 4.639 1.00 97.56 388 TYR A C 1
ATOM 3116 O O . TYR A 1 388 ? 1.287 -15.896 5.582 1.00 97.56 388 TYR A O 1
ATOM 3124 N N . ASP A 1 389 ? -0.165 -15.552 3.921 1.00 96.38 389 ASP A N 1
ATOM 3125 C CA . ASP A 1 389 ? -0.816 -16.855 4.116 1.00 96.38 389 ASP A CA 1
ATOM 3126 C C . ASP A 1 389 ? 0.166 -18.002 3.835 1.00 96.38 389 ASP A C 1
ATOM 3128 O O . ASP A 1 389 ? 0.231 -18.958 4.608 1.00 96.38 389 ASP A O 1
ATOM 3132 N N . LYS A 1 390 ? 0.989 -17.871 2.786 1.00 95.81 390 LYS A N 1
ATOM 3133 C CA . LYS A 1 390 ? 2.036 -18.847 2.452 1.00 95.81 390 LYS A CA 1
ATOM 3134 C C . LYS A 1 390 ? 3.181 -18.807 3.461 1.00 95.81 390 LYS A C 1
ATOM 3136 O O . LYS A 1 390 ? 3.570 -19.852 3.975 1.00 95.81 390 LYS A O 1
ATOM 3141 N N . VAL A 1 391 ? 3.683 -17.612 3.784 1.00 97.25 391 VAL A N 1
ATOM 3142 C CA . VAL A 1 391 ? 4.794 -17.434 4.737 1.00 97.25 391 VAL A CA 1
ATOM 3143 C C . VAL A 1 391 ? 4.432 -17.987 6.116 1.00 97.25 391 VAL A C 1
ATOM 3145 O O . VAL A 1 391 ? 5.156 -18.818 6.655 1.00 97.25 391 VAL A O 1
ATOM 3148 N N . THR A 1 392 ? 3.284 -17.590 6.673 1.00 96.38 392 THR A N 1
ATOM 3149 C CA . THR A 1 392 ? 2.847 -18.054 8.002 1.00 96.38 392 THR A CA 1
ATOM 3150 C C . THR A 1 392 ? 2.610 -19.558 8.040 1.00 96.38 392 THR A C 1
ATOM 3152 O O . THR A 1 392 ? 2.856 -20.167 9.076 1.00 96.38 392 THR A O 1
ATOM 3155 N N . ARG A 1 393 ? 2.169 -20.175 6.933 1.00 95.50 393 ARG A N 1
ATOM 3156 C CA . ARG A 1 393 ? 2.034 -21.635 6.829 1.00 95.50 393 ARG A CA 1
ATOM 3157 C C . ARG A 1 393 ? 3.393 -22.332 6.900 1.00 95.50 393 ARG A C 1
ATOM 3159 O O . ARG A 1 393 ? 3.537 -23.266 7.677 1.00 95.50 393 ARG A O 1
ATOM 3166 N N . LEU A 1 394 ? 4.391 -21.855 6.155 1.00 95.81 394 LEU A N 1
ATOM 3167 C CA . LEU A 1 394 ? 5.748 -22.413 6.207 1.00 95.81 394 LEU A CA 1
ATOM 3168 C C . LEU A 1 394 ? 6.358 -22.280 7.612 1.00 95.81 394 LEU A C 1
ATOM 3170 O O . LEU A 1 394 ? 6.895 -23.247 8.145 1.00 95.81 394 LEU A O 1
ATOM 3174 N N . VAL A 1 395 ? 6.216 -21.115 8.250 1.00 96.44 395 VAL A N 1
ATOM 3175 C CA . VAL A 1 395 ? 6.723 -20.912 9.618 1.00 96.44 395 VAL A CA 1
ATOM 3176 C C . VAL A 1 395 ? 5.992 -21.813 10.626 1.00 96.44 395 VAL A C 1
ATOM 3178 O O . VAL A 1 395 ? 6.628 -22.365 11.521 1.00 96.44 395 VAL A O 1
ATOM 3181 N N . ASP A 1 396 ? 4.681 -22.027 10.471 1.00 96.06 396 ASP A N 1
ATOM 3182 C CA . ASP A 1 396 ? 3.896 -22.953 11.307 1.00 96.06 396 ASP A CA 1
ATOM 3183 C C . ASP A 1 396 ? 4.336 -24.420 11.165 1.00 96.06 396 ASP A C 1
ATOM 3185 O O . ASP A 1 396 ? 4.338 -25.176 12.139 1.00 96.06 396 ASP A O 1
ATOM 3189 N N . GLU A 1 397 ? 4.786 -24.810 9.970 1.00 95.06 397 GLU A N 1
ATOM 3190 C CA . GLU A 1 397 ? 5.407 -26.115 9.709 1.00 95.06 397 GLU A CA 1
ATOM 3191 C C . GLU A 1 397 ? 6.781 -26.265 10.391 1.00 95.06 397 GLU A C 1
ATOM 3193 O O . GLU A 1 397 ? 7.291 -27.380 10.494 1.00 95.06 397 GLU A O 1
ATOM 3198 N N . GLY A 1 398 ? 7.349 -25.178 10.923 1.00 94.88 398 GLY A N 1
ATOM 3199 C CA . GLY A 1 398 ? 8.669 -25.141 11.555 1.00 94.88 398 GLY A CA 1
ATOM 3200 C C . GLY A 1 398 ? 9.808 -24.815 10.589 1.00 94.88 398 GLY A C 1
ATOM 3201 O O . GLY A 1 398 ? 10.965 -24.995 10.956 1.00 94.88 398 GLY A O 1
ATOM 3202 N N . LYS A 1 399 ? 9.491 -24.346 9.377 1.00 95.88 399 LYS A N 1
ATOM 3203 C CA . LYS A 1 399 ? 10.476 -23.995 8.350 1.00 95.88 399 LYS A CA 1
ATOM 3204 C C . LYS A 1 399 ? 11.064 -22.605 8.583 1.00 95.88 399 LYS A C 1
ATOM 3206 O O . LYS A 1 399 ? 10.351 -21.668 8.950 1.00 95.88 399 LYS A O 1
ATOM 3211 N N . ALA A 1 400 ? 12.352 -22.460 8.304 1.00 97.00 400 ALA A N 1
ATOM 3212 C CA . ALA A 1 400 ? 13.021 -21.188 8.104 1.00 97.00 400 ALA A CA 1
ATOM 3213 C C . ALA A 1 400 ? 12.609 -20.600 6.753 1.00 97.00 400 ALA A C 1
ATOM 3215 O O . ALA A 1 400 ? 12.641 -21.286 5.730 1.00 97.00 400 ALA A O 1
ATOM 3216 N N . VAL A 1 401 ? 12.223 -19.328 6.740 1.00 98.06 401 VAL A N 1
ATOM 3217 C CA . VAL A 1 401 ? 11.772 -18.615 5.542 1.00 98.06 401 VAL A CA 1
ATOM 3218 C C . VAL A 1 401 ? 12.510 -17.294 5.451 1.00 98.06 401 VAL A C 1
ATOM 3220 O O . VAL A 1 401 ? 12.512 -16.535 6.414 1.00 98.06 401 VAL A O 1
ATOM 3223 N N . ASP A 1 402 ? 13.064 -16.995 4.284 1.00 98.38 402 ASP A N 1
ATOM 3224 C CA . ASP A 1 402 ? 13.599 -15.667 3.997 1.00 98.38 402 ASP A CA 1
ATOM 3225 C C . ASP A 1 402 ? 12.634 -14.919 3.087 1.00 98.38 402 ASP A C 1
ATOM 3227 O O . ASP A 1 402 ? 12.102 -15.480 2.121 1.00 98.38 402 ASP A O 1
ATOM 3231 N N . VAL A 1 403 ? 12.397 -13.652 3.419 1.00 98.50 403 VAL A N 1
ATOM 3232 C CA . VAL A 1 403 ? 11.646 -12.703 2.601 1.00 98.50 403 VAL A CA 1
ATOM 3233 C C . VAL A 1 403 ? 12.607 -11.619 2.137 1.00 98.50 403 VAL A C 1
ATOM 3235 O O . VAL A 1 403 ? 13.206 -10.938 2.963 1.00 98.50 403 VAL A O 1
ATOM 3238 N N . VAL A 1 404 ? 12.745 -11.438 0.829 1.00 98.31 404 VAL A N 1
ATOM 3239 C CA . VAL A 1 404 ? 13.550 -10.365 0.242 1.00 98.31 404 VAL A CA 1
ATOM 3240 C C . VAL A 1 404 ? 12.619 -9.299 -0.313 1.00 98.31 404 VAL A C 1
ATOM 3242 O O . VAL A 1 404 ? 11.749 -9.599 -1.133 1.00 98.31 404 VAL A O 1
ATOM 3245 N N . TYR A 1 405 ? 12.809 -8.066 0.139 1.00 98.25 405 TYR A N 1
ATOM 3246 C CA . TYR A 1 405 ? 12.129 -6.877 -0.358 1.00 98.25 405 TYR A CA 1
ATOM 3247 C C . TYR A 1 405 ? 13.020 -6.160 -1.362 1.00 98.25 405 TYR A C 1
ATOM 3249 O O . TYR A 1 405 ? 14.199 -5.925 -1.091 1.00 98.25 405 TYR A O 1
ATOM 3257 N N . LEU A 1 406 ? 12.445 -5.811 -2.508 1.00 97.56 406 LEU A N 1
ATOM 3258 C CA . LEU A 1 406 ? 13.121 -5.179 -3.630 1.00 97.56 406 LEU A CA 1
ATOM 3259 C C . LEU A 1 406 ? 12.422 -3.861 -3.972 1.00 97.56 406 LEU A C 1
ATOM 3261 O O . LEU A 1 406 ? 11.199 -3.819 -4.114 1.00 97.56 406 LEU A O 1
ATOM 3265 N N . ASP A 1 407 ? 13.217 -2.804 -4.130 1.00 96.00 407 ASP A N 1
ATOM 3266 C CA . ASP A 1 407 ? 12.765 -1.441 -4.436 1.00 96.00 407 ASP A CA 1
ATOM 3267 C C . ASP A 1 407 ? 13.465 -0.966 -5.710 1.00 96.00 407 ASP A C 1
ATOM 3269 O O . ASP A 1 407 ? 14.684 -1.097 -5.840 1.00 96.00 407 ASP A O 1
ATOM 3273 N N . PHE A 1 408 ? 12.716 -0.415 -6.662 1.00 95.38 408 PHE A N 1
ATOM 3274 C CA . PHE A 1 408 ? 13.288 0.165 -7.874 1.00 95.38 408 PHE A CA 1
ATOM 3275 C C . PHE A 1 408 ? 13.627 1.647 -7.668 1.00 95.38 408 PHE A C 1
ATOM 3277 O O . PHE A 1 408 ? 12.866 2.437 -7.112 1.00 95.38 408 PHE A O 1
ATOM 3284 N N . SER A 1 409 ? 14.766 2.076 -8.204 1.00 94.62 409 SER A N 1
ATOM 3285 C CA . SER A 1 409 ? 15.142 3.486 -8.249 1.00 94.62 409 SER A CA 1
ATOM 3286 C C . SER A 1 409 ? 14.305 4.218 -9.295 1.00 94.62 409 SER A C 1
ATOM 3288 O O . SER A 1 409 ? 14.548 4.063 -10.486 1.00 94.62 409 SER A O 1
ATOM 3290 N N . LYS A 1 410 ? 13.367 5.063 -8.848 1.00 91.50 410 LYS A N 1
ATOM 3291 C CA . LYS A 1 410 ? 12.528 5.911 -9.721 1.00 91.50 410 LYS A CA 1
ATOM 3292 C C . LYS A 1 410 ? 11.765 5.109 -10.788 1.00 91.50 410 LYS A C 1
ATOM 3294 O O . LYS A 1 410 ? 11.740 5.494 -11.951 1.00 91.50 410 LYS A O 1
ATOM 3299 N N . ALA A 1 411 ? 11.122 4.013 -10.380 1.00 91.81 411 ALA A N 1
ATOM 3300 C CA . ALA A 1 411 ? 10.553 3.004 -11.277 1.00 91.81 411 ALA A CA 1
ATOM 3301 C C . ALA A 1 411 ? 9.714 3.564 -12.440 1.00 91.81 411 ALA A C 1
ATOM 3303 O O . ALA A 1 411 ? 9.881 3.157 -13.586 1.00 91.81 411 ALA A O 1
ATOM 3304 N N . PHE A 1 412 ? 8.825 4.518 -12.155 1.00 90.44 412 PHE A N 1
ATOM 3305 C CA . PHE A 1 412 ? 7.967 5.136 -13.168 1.00 90.44 412 PHE A CA 1
ATOM 3306 C C . PHE A 1 412 ? 8.741 6.020 -14.144 1.00 90.44 412 PHE A C 1
ATOM 3308 O O . PHE A 1 412 ? 8.382 6.073 -15.316 1.00 90.44 412 PHE A O 1
ATOM 3315 N N . ASP A 1 413 ? 9.794 6.689 -13.679 1.00 90.88 413 ASP A N 1
ATOM 3316 C CA . ASP A 1 413 ? 10.570 7.647 -14.466 1.00 90.88 413 ASP A CA 1
ATOM 3317 C C . ASP A 1 413 ? 11.618 6.951 -15.351 1.00 90.88 413 ASP A C 1
ATOM 3319 O O . ASP A 1 413 ? 12.079 7.537 -16.323 1.00 90.88 413 ASP A O 1
ATOM 3323 N N . THR A 1 414 ? 11.992 5.705 -15.039 1.00 93.38 414 THR A N 1
ATOM 3324 C CA . THR A 1 414 ? 13.041 4.952 -15.751 1.00 93.38 414 THR A CA 1
ATOM 3325 C C . THR A 1 414 ? 12.528 4.076 -16.890 1.00 93.38 414 THR A C 1
ATOM 3327 O O . THR A 1 414 ? 13.332 3.531 -17.639 1.00 93.38 414 THR A O 1
ATOM 3330 N N . VAL A 1 415 ? 11.209 3.924 -17.048 1.00 95.31 415 VAL A N 1
ATOM 3331 C CA . VAL A 1 415 ? 10.619 3.046 -18.074 1.00 95.31 415 VAL A CA 1
ATOM 3332 C C . VAL A 1 415 ? 11.075 3.456 -19.478 1.00 95.31 415 VAL A C 1
ATOM 3334 O O . VAL A 1 415 ? 10.703 4.521 -19.970 1.00 95.31 415 VAL A O 1
ATOM 3337 N N . SER A 1 416 ? 11.843 2.606 -20.157 1.00 95.88 416 SER A N 1
ATOM 3338 C CA . SER A 1 416 ? 12.252 2.863 -21.542 1.00 95.88 416 SER A CA 1
ATOM 3339 C C . SER A 1 416 ? 11.043 2.851 -22.482 1.00 95.88 416 SER A C 1
ATOM 3341 O O . SER A 1 416 ? 10.266 1.894 -22.497 1.00 95.88 416 SER A O 1
ATOM 3343 N N . HIS A 1 417 ? 10.878 3.908 -23.285 1.00 94.81 417 HIS A N 1
ATOM 3344 C CA . HIS A 1 417 ? 9.744 4.032 -24.209 1.00 94.81 417 HIS A CA 1
ATOM 3345 C C . HIS A 1 417 ? 9.773 2.974 -25.314 1.00 94.81 417 HIS A C 1
ATOM 3347 O O . HIS A 1 417 ? 8.719 2.447 -25.659 1.00 94.81 417 HIS A O 1
ATOM 3353 N N . SER A 1 418 ? 10.951 2.633 -25.848 1.00 94.62 418 SER A N 1
ATOM 3354 C CA . SER A 1 418 ? 11.078 1.608 -26.893 1.00 94.62 418 SER A CA 1
ATOM 3355 C C . SER A 1 418 ? 10.684 0.229 -26.367 1.00 94.62 418 SER A C 1
ATOM 3357 O O . SER A 1 418 ? 9.792 -0.404 -26.927 1.00 94.62 418 SER A O 1
ATOM 3359 N N . ILE A 1 419 ? 11.260 -0.173 -25.231 1.00 96.56 419 ILE A N 1
ATOM 3360 C CA . ILE A 1 419 ? 10.982 -1.464 -24.585 1.00 96.56 419 ILE A CA 1
ATOM 3361 C C . ILE A 1 419 ? 9.507 -1.550 -24.179 1.00 96.56 419 ILE A C 1
ATOM 3363 O O . ILE A 1 419 ? 8.865 -2.577 -24.377 1.00 96.56 419 ILE A O 1
ATOM 3367 N N . LEU A 1 420 ? 8.928 -0.466 -23.652 1.00 96.06 420 LEU A N 1
ATOM 3368 C CA . LEU A 1 420 ? 7.501 -0.422 -23.334 1.00 96.06 420 LEU A CA 1
ATOM 3369 C C . LEU A 1 420 ? 6.636 -0.687 -24.574 1.00 96.06 420 LEU A C 1
ATOM 3371 O O . LEU A 1 420 ? 5.706 -1.485 -24.494 1.00 96.06 420 LEU A O 1
ATOM 3375 N N . LEU A 1 421 ? 6.926 -0.048 -25.710 1.00 95.38 421 LEU A N 1
ATOM 3376 C CA . LEU A 1 421 ? 6.171 -0.258 -26.949 1.00 95.38 421 LEU A CA 1
ATOM 3377 C C . LEU A 1 421 ? 6.314 -1.691 -27.481 1.00 95.38 421 LEU A C 1
ATOM 3379 O O . LEU A 1 421 ? 5.319 -2.268 -27.917 1.00 95.38 421 LEU A O 1
ATOM 3383 N N . GLU A 1 422 ? 7.506 -2.280 -27.391 1.00 95.00 422 GLU A N 1
ATOM 3384 C CA . GLU A 1 422 ? 7.747 -3.685 -27.741 1.00 95.00 422 GLU A CA 1
ATOM 3385 C C . GLU A 1 422 ? 6.947 -4.637 -26.844 1.00 95.00 422 GLU A C 1
ATOM 3387 O O . GLU A 1 422 ? 6.261 -5.526 -27.346 1.00 95.00 422 GLU A O 1
ATOM 3392 N N . LYS A 1 423 ? 6.942 -4.410 -25.524 1.00 94.31 423 LYS A N 1
ATOM 3393 C CA . LYS A 1 423 ? 6.153 -5.213 -24.576 1.00 94.31 423 LYS A CA 1
ATOM 3394 C C . LYS A 1 423 ? 4.650 -5.070 -24.789 1.00 94.31 423 LYS A C 1
ATOM 3396 O O . LYS A 1 423 ? 3.922 -6.052 -24.682 1.00 94.31 423 LYS A O 1
ATOM 3401 N N . LEU A 1 424 ? 4.167 -3.871 -25.116 1.00 93.38 424 LEU A N 1
ATOM 3402 C CA . LEU A 1 424 ? 2.760 -3.660 -25.468 1.00 93.38 424 LEU A CA 1
ATOM 3403 C C . LEU A 1 424 ? 2.384 -4.474 -26.713 1.00 93.38 424 LEU A C 1
ATOM 3405 O O . LEU A 1 424 ? 1.365 -5.165 -26.693 1.00 93.38 424 LEU A O 1
ATOM 3409 N N . ALA A 1 425 ? 3.225 -4.447 -27.751 1.00 92.88 425 ALA A N 1
ATOM 3410 C CA . ALA A 1 425 ? 3.027 -5.241 -28.961 1.00 92.88 425 ALA A CA 1
ATOM 3411 C C . ALA A 1 425 ? 3.076 -6.754 -28.682 1.00 92.88 425 ALA A C 1
ATOM 3413 O O . ALA A 1 425 ? 2.226 -7.493 -29.172 1.00 92.88 425 ALA A O 1
ATOM 3414 N N . ALA A 1 426 ? 4.003 -7.215 -27.834 1.00 90.50 426 ALA A N 1
ATOM 3415 C CA . ALA A 1 426 ? 4.089 -8.614 -27.403 1.00 90.50 426 ALA A CA 1
ATOM 3416 C C . ALA A 1 426 ? 2.843 -9.075 -26.621 1.00 90.50 426 ALA A C 1
ATOM 3418 O O . ALA A 1 426 ? 2.445 -10.235 -26.707 1.00 90.50 426 ALA A O 1
ATOM 3419 N N . HIS A 1 427 ? 2.174 -8.153 -25.922 1.00 88.56 427 HIS A N 1
ATOM 3420 C CA . HIS A 1 427 ? 0.873 -8.377 -25.286 1.00 88.56 427 HIS A CA 1
ATOM 3421 C C . HIS A 1 427 ? -0.326 -8.319 -26.258 1.00 88.56 427 HIS A C 1
ATOM 3423 O O . HIS A 1 427 ? -1.484 -8.392 -25.829 1.00 88.56 427 HIS A O 1
ATOM 3429 N N . GLY A 1 428 ? -0.055 -8.230 -27.562 1.00 87.00 428 GLY A N 1
ATOM 3430 C CA . GLY A 1 428 ? -1.027 -8.257 -28.652 1.00 87.00 428 GLY A CA 1
ATOM 3431 C C . GLY A 1 428 ? -1.583 -6.890 -29.046 1.00 87.00 428 GLY A C 1
ATOM 3432 O O . GLY A 1 428 ? -2.365 -6.820 -29.991 1.00 87.00 428 GLY A O 1
ATOM 3433 N N . LEU A 1 429 ? -1.198 -5.803 -28.360 1.00 87.62 429 LEU A N 1
ATOM 3434 C CA . LEU A 1 429 ? -1.701 -4.470 -28.692 1.00 87.62 429 LEU A CA 1
ATOM 3435 C C . LEU A 1 429 ? -1.135 -4.024 -30.036 1.00 87.62 429 LEU A C 1
ATOM 3437 O O . LEU A 1 429 ? 0.066 -3.806 -30.170 1.00 87.62 429 LEU A O 1
ATOM 3441 N N . ASP A 1 430 ? -2.011 -3.803 -31.005 1.00 83.75 430 ASP A N 1
ATOM 3442 C CA . ASP A 1 430 ? -1.652 -3.378 -32.349 1.00 83.75 430 ASP A CA 1
ATOM 3443 C C . ASP A 1 430 ? -2.450 -2.138 -32.791 1.00 83.75 430 ASP A C 1
ATOM 3445 O O . ASP A 1 430 ? -3.185 -1.514 -32.018 1.00 83.75 430 ASP A O 1
ATOM 3449 N N . GLY A 1 431 ? -2.228 -1.707 -34.035 1.00 86.69 431 GLY A N 1
ATOM 3450 C CA . GLY A 1 431 ? -3.022 -0.671 -34.692 1.00 86.69 431 GLY A CA 1
ATOM 3451 C C . GLY A 1 431 ? -3.109 0.663 -33.937 1.00 86.69 431 GLY A C 1
ATOM 3452 O O . GLY A 1 431 ? -2.105 1.274 -33.556 1.00 86.69 431 GLY A O 1
ATOM 3453 N N . CYS A 1 432 ? -4.340 1.162 -33.785 1.00 87.38 432 CYS A N 1
ATOM 3454 C CA . CYS A 1 432 ? -4.612 2.495 -33.245 1.00 87.38 432 CYS A CA 1
ATOM 3455 C C . CYS A 1 432 ? -4.218 2.660 -31.764 1.00 87.38 432 CYS A C 1
ATOM 3457 O O . CYS A 1 432 ? -3.574 3.668 -31.470 1.00 87.38 432 CYS A O 1
ATOM 3459 N N . PRO A 1 433 ? -4.541 1.733 -30.833 1.00 89.06 433 PRO A N 1
ATOM 3460 C CA . PRO A 1 433 ? -4.119 1.847 -29.435 1.00 89.06 433 PRO A CA 1
ATOM 3461 C C . PRO A 1 433 ? -2.601 1.959 -29.257 1.00 89.06 433 PRO A C 1
ATOM 3463 O O . PRO A 1 433 ? -2.140 2.873 -28.573 1.00 89.06 433 PRO A O 1
ATOM 3466 N N . LEU A 1 434 ? -1.814 1.095 -29.911 1.00 91.25 434 LEU A N 1
ATOM 3467 C CA . LEU A 1 434 ? -0.352 1.129 -29.795 1.00 91.25 434 LEU A CA 1
ATOM 3468 C C . LEU A 1 434 ? 0.231 2.421 -30.386 1.00 91.25 434 LEU A C 1
ATOM 3470 O O . LEU A 1 434 ? 1.069 3.074 -29.761 1.00 91.25 434 LEU A O 1
ATOM 3474 N N . ARG A 1 435 ? -0.253 2.843 -31.564 1.00 92.31 435 ARG A N 1
ATOM 3475 C CA . ARG A 1 435 ? 0.164 4.109 -32.191 1.00 92.31 435 ARG A CA 1
ATOM 3476 C C . ARG A 1 435 ? -0.190 5.317 -31.326 1.00 92.31 435 ARG A C 1
ATOM 3478 O O . ARG A 1 435 ? 0.586 6.267 -31.264 1.00 92.31 435 ARG A O 1
ATOM 3485 N N . TRP A 1 436 ? -1.341 5.283 -30.660 1.00 92.44 436 TRP A N 1
ATOM 3486 C CA . TRP A 1 436 ? -1.748 6.338 -29.742 1.00 92.44 436 TRP A CA 1
ATOM 3487 C C . TRP A 1 436 ? -0.782 6.432 -28.560 1.00 92.44 436 TRP A C 1
ATOM 3489 O O . TRP A 1 436 ? -0.307 7.524 -28.269 1.00 92.44 436 TRP A O 1
ATOM 3499 N N . VAL A 1 437 ? -0.420 5.302 -27.934 1.00 92.56 437 VAL A N 1
ATOM 3500 C CA . VAL A 1 437 ? 0.555 5.283 -26.826 1.00 92.56 437 VAL A CA 1
ATOM 3501 C C . VAL A 1 437 ? 1.927 5.772 -27.288 1.00 92.56 437 VAL A C 1
ATOM 3503 O O . VAL A 1 437 ? 2.550 6.569 -26.593 1.00 92.56 437 VAL A O 1
ATOM 3506 N N . LYS A 1 438 ? 2.375 5.377 -28.486 1.00 93.75 438 LYS A N 1
ATOM 3507 C CA . LYS A 1 438 ? 3.619 5.893 -29.075 1.00 93.75 438 LYS A CA 1
ATOM 3508 C C . LYS A 1 438 ? 3.592 7.418 -29.198 1.00 93.75 438 LYS A C 1
ATOM 3510 O O . LYS A 1 438 ? 4.487 8.078 -28.688 1.00 93.75 438 LYS A O 1
ATOM 3515 N N . ASN A 1 439 ? 2.542 7.977 -29.800 1.00 91.25 439 ASN A N 1
ATOM 3516 C CA . ASN A 1 439 ? 2.386 9.429 -29.939 1.00 91.25 439 ASN A CA 1
ATOM 3517 C C . ASN A 1 439 ? 2.232 10.142 -28.587 1.00 91.25 439 ASN A C 1
ATOM 3519 O O . ASN A 1 439 ? 2.581 11.309 -28.459 1.00 91.25 439 ASN A O 1
ATOM 3523 N N . TRP A 1 440 ? 1.675 9.457 -27.589 1.00 90.19 440 TRP A N 1
ATOM 3524 C CA . TRP A 1 440 ? 1.507 9.980 -26.238 1.00 90.19 440 TRP A CA 1
ATOM 3525 C C . TRP A 1 440 ? 2.837 10.107 -25.481 1.00 90.19 440 TRP A C 1
ATOM 3527 O O . TRP A 1 440 ? 2.971 11.007 -24.652 1.00 90.19 440 TRP A O 1
ATOM 3537 N N . LEU A 1 441 ? 3.812 9.237 -25.771 1.00 90.62 441 LEU A N 1
ATOM 3538 C CA . LEU A 1 441 ? 5.167 9.272 -25.203 1.00 90.62 441 LEU A CA 1
ATOM 3539 C C . LEU A 1 441 ? 6.126 10.180 -25.987 1.00 90.62 441 LEU A C 1
ATOM 3541 O O . LEU A 1 441 ? 7.015 10.782 -25.387 1.00 90.62 441 LEU A O 1
ATOM 3545 N N . ASP A 1 442 ? 5.945 10.272 -27.304 1.00 90.31 442 ASP A N 1
ATOM 3546 C CA . ASP A 1 442 ? 6.882 10.922 -28.221 1.00 90.31 442 ASP A CA 1
ATOM 3547 C C . ASP A 1 442 ? 6.914 12.457 -28.101 1.00 90.31 442 ASP A C 1
ATOM 3549 O O . ASP A 1 442 ? 5.931 13.108 -27.740 1.00 90.31 442 ASP A O 1
ATOM 3553 N N . GLY A 1 443 ? 8.074 13.046 -28.408 1.00 86.62 443 GLY A N 1
ATOM 3554 C CA . GLY A 1 443 ? 8.266 14.498 -28.496 1.00 86.62 443 GLY A CA 1
ATOM 3555 C C . GLY A 1 443 ? 8.033 15.279 -27.197 1.00 86.62 443 GLY A C 1
ATOM 3556 O O . GLY A 1 443 ? 7.907 16.506 -27.229 1.00 86.62 443 GLY A O 1
ATOM 3557 N N . ARG A 1 444 ? 7.952 14.606 -26.043 1.00 87.69 444 ARG A N 1
ATOM 3558 C CA . ARG A 1 444 ? 7.686 15.270 -24.763 1.00 87.69 444 ARG A CA 1
ATOM 3559 C C . ARG A 1 444 ? 8.919 16.007 -24.255 1.00 87.69 444 ARG A C 1
ATOM 3561 O O . ARG A 1 444 ? 10.040 15.508 -24.310 1.00 87.69 444 ARG A O 1
ATOM 3568 N N . ALA A 1 445 ? 8.687 17.179 -23.673 1.00 88.38 445 ALA A N 1
ATOM 3569 C CA . ALA A 1 445 ? 9.697 17.952 -22.968 1.00 88.38 445 ALA A CA 1
ATOM 3570 C C . ALA A 1 445 ? 9.169 18.399 -21.601 1.00 88.38 445 ALA A C 1
ATOM 3572 O O . ALA A 1 445 ? 7.973 18.616 -21.411 1.00 88.38 445 ALA A O 1
ATOM 3573 N N . GLN A 1 446 ? 10.079 18.547 -20.648 1.00 88.25 446 GLN A N 1
ATOM 3574 C CA . GLN A 1 446 ? 9.815 19.004 -19.293 1.00 88.25 446 GLN A CA 1
ATOM 3575 C C . GLN A 1 446 ? 10.702 20.198 -18.942 1.00 88.25 446 GLN A C 1
ATOM 3577 O O . GLN A 1 446 ? 11.800 20.356 -19.474 1.00 88.25 446 GLN A O 1
ATOM 3582 N N . ARG A 1 447 ? 10.225 21.034 -18.025 1.00 89.75 447 ARG A N 1
ATOM 3583 C CA . ARG A 1 447 ? 10.981 22.118 -17.393 1.00 89.75 447 ARG A CA 1
ATOM 3584 C C . ARG A 1 447 ? 10.498 22.280 -15.960 1.00 89.75 447 ARG A C 1
ATOM 3586 O O . ARG A 1 447 ? 9.360 21.927 -15.653 1.00 89.75 447 ARG A O 1
ATOM 3593 N N . VAL A 1 448 ? 11.338 22.834 -15.102 1.00 87.69 448 VAL A N 1
ATOM 3594 C CA . VAL A 1 448 ? 10.978 23.143 -13.717 1.00 87.69 448 VAL A CA 1
ATOM 3595 C C . VAL A 1 448 ? 10.550 24.604 -13.637 1.00 87.69 448 VAL A C 1
ATOM 3597 O O . VAL A 1 448 ? 11.146 25.465 -14.288 1.00 87.69 448 VAL A O 1
ATOM 3600 N N . VAL A 1 449 ? 9.503 24.874 -12.855 1.00 88.25 449 VAL A N 1
ATOM 3601 C CA . VAL A 1 449 ? 9.039 26.231 -12.555 1.00 88.25 449 VAL A CA 1
ATOM 3602 C C . VAL A 1 449 ? 9.151 26.456 -11.058 1.00 88.25 449 VAL A C 1
ATOM 3604 O O . VAL A 1 449 ? 8.525 25.736 -10.282 1.00 88.25 449 VAL A O 1
ATOM 3607 N N . VAL A 1 450 ? 9.939 27.448 -10.654 1.00 87.50 450 VAL A N 1
ATOM 3608 C CA . VAL A 1 450 ? 10.087 27.842 -9.248 1.00 87.50 450 VAL A CA 1
ATOM 3609 C C . VAL A 1 450 ? 9.801 29.329 -9.152 1.00 87.50 450 VAL A C 1
ATOM 3611 O O . VAL A 1 450 ? 10.461 30.125 -9.811 1.00 87.50 450 VAL A O 1
ATOM 3614 N N . ASN A 1 451 ? 8.790 29.706 -8.366 1.00 82.56 451 ASN A N 1
ATOM 3615 C CA . ASN A 1 451 ? 8.393 31.104 -8.153 1.00 82.56 451 ASN A CA 1
ATOM 3616 C C . ASN A 1 451 ? 8.190 31.904 -9.458 1.00 82.56 451 ASN A C 1
ATOM 3618 O O . ASN A 1 451 ? 8.573 33.064 -9.552 1.00 82.56 451 ASN A O 1
ATOM 3622 N N . GLY A 1 452 ? 7.613 31.270 -10.485 1.00 82.69 452 GLY A N 1
ATOM 3623 C CA . GLY A 1 452 ? 7.361 31.899 -11.789 1.00 82.69 452 GLY A CA 1
ATOM 3624 C C . GLY A 1 452 ? 8.565 31.945 -12.739 1.00 82.69 452 GLY A C 1
ATOM 3625 O O . GLY A 1 452 ? 8.401 32.345 -13.888 1.00 82.69 452 GLY A O 1
ATOM 3626 N N . VAL A 1 453 ? 9.747 31.491 -12.309 1.00 78.81 453 VAL A N 1
ATOM 3627 C CA . VAL A 1 453 ? 10.947 31.383 -13.151 1.00 78.81 453 VAL A CA 1
ATOM 3628 C C . VAL A 1 453 ? 11.023 29.994 -13.780 1.00 78.81 453 VAL A C 1
ATOM 3630 O O . VAL A 1 453 ? 10.803 28.984 -13.110 1.00 78.81 453 VAL A O 1
ATOM 3633 N N . TYR A 1 454 ? 11.346 29.946 -15.073 1.00 91.12 454 TYR A N 1
ATOM 3634 C CA . TYR A 1 454 ? 11.374 28.727 -15.880 1.00 91.12 454 TYR A CA 1
ATOM 3635 C C . TYR A 1 454 ? 12.808 28.251 -16.123 1.00 91.12 454 TYR A C 1
ATOM 3637 O O . TYR A 1 454 ? 13.654 29.033 -16.555 1.00 91.12 454 TYR A O 1
ATOM 3645 N N . SER A 1 455 ? 13.071 26.955 -15.941 1.00 94.38 455 SER A N 1
ATOM 3646 C CA . SER A 1 455 ? 14.272 26.336 -16.510 1.00 94.38 455 SER A CA 1
ATOM 3647 C C . SER A 1 455 ? 14.164 26.222 -18.035 1.00 94.38 455 SER A C 1
ATOM 3649 O O . SER A 1 455 ? 13.074 26.321 -18.613 1.00 94.38 455 SER A O 1
ATOM 3651 N N . SER A 1 456 ? 15.284 25.915 -18.694 1.00 94.12 456 SER A N 1
ATOM 3652 C CA . SER A 1 456 ? 15.252 25.457 -20.084 1.00 94.12 456 SER A CA 1
ATOM 3653 C C . SER A 1 456 ? 14.446 24.159 -20.220 1.00 94.12 456 SER A C 1
ATOM 3655 O O . SER A 1 456 ? 14.312 23.379 -19.268 1.00 94.12 456 SER A O 1
ATOM 3657 N N . TRP A 1 457 ? 13.887 23.943 -21.412 1.00 94.75 457 TRP A N 1
ATOM 3658 C CA . TRP A 1 457 ? 13.216 22.695 -21.760 1.00 94.75 457 TRP A CA 1
ATOM 3659 C C . TRP A 1 457 ? 14.231 21.560 -21.890 1.00 94.75 457 TRP A C 1
ATOM 3661 O O . TRP A 1 457 ? 15.295 21.718 -22.487 1.00 94.75 457 TRP A O 1
ATOM 3671 N N . ARG A 1 458 ? 13.880 20.394 -21.353 1.00 92.38 458 ARG A N 1
ATOM 3672 C CA . ARG A 1 458 ? 14.632 19.148 -21.489 1.00 92.38 458 ARG A CA 1
ATOM 3673 C C . ARG A 1 458 ? 13.723 18.069 -22.073 1.00 92.38 458 ARG A C 1
ATOM 3675 O O . ARG A 1 458 ? 12.606 17.927 -21.580 1.00 92.38 458 ARG A O 1
ATOM 3682 N N . PRO A 1 459 ? 14.161 17.310 -23.088 1.00 91.81 459 PRO A N 1
ATOM 3683 C CA . PRO A 1 459 ? 13.368 16.205 -23.613 1.00 91.81 459 PRO A CA 1
ATOM 3684 C C . PRO A 1 459 ? 13.165 15.124 -22.542 1.00 91.81 459 PRO A C 1
ATOM 3686 O O . PRO A 1 459 ? 14.046 14.880 -21.715 1.00 91.81 459 PRO A O 1
ATOM 3689 N N . VAL A 1 460 ? 11.999 14.484 -22.561 1.00 90.25 460 VAL A N 1
ATOM 3690 C CA . VAL A 1 460 ? 11.662 13.336 -21.713 1.00 90.25 460 VAL A CA 1
ATOM 3691 C C . VAL A 1 460 ? 11.921 12.077 -22.528 1.00 90.25 460 VAL A C 1
ATOM 3693 O O . VAL A 1 460 ? 11.128 11.717 -23.390 1.00 90.25 460 VAL A O 1
ATOM 3696 N N . THR A 1 461 ? 13.057 11.433 -22.279 1.00 89.50 461 THR A N 1
ATOM 3697 C CA . THR A 1 461 ? 13.528 10.272 -23.055 1.00 89.50 461 THR A CA 1
ATOM 3698 C C . THR A 1 461 ? 13.101 8.925 -22.472 1.00 89.50 461 THR A C 1
ATOM 3700 O O . THR A 1 461 ? 13.296 7.890 -23.101 1.00 89.50 461 THR A O 1
ATOM 3703 N N . SER A 1 462 ? 12.563 8.920 -21.254 1.00 92.44 462 SER A N 1
ATOM 3704 C CA . SER A 1 462 ? 12.092 7.730 -20.548 1.00 92.44 462 SER A CA 1
ATOM 3705 C C . SER A 1 462 ? 11.027 8.107 -19.522 1.00 92.44 462 SER A C 1
ATOM 3707 O O . SER A 1 462 ? 10.807 9.284 -19.222 1.00 92.44 462 SER A O 1
ATOM 3709 N N . GLY A 1 463 ? 10.343 7.084 -19.032 1.00 91.44 463 GLY A N 1
ATOM 3710 C CA . GLY A 1 463 ? 9.348 7.154 -17.986 1.00 91.44 463 GLY A CA 1
ATOM 3711 C C . GLY A 1 463 ? 7.923 7.261 -18.505 1.00 91.44 463 GLY A C 1
ATOM 3712 O O . GLY A 1 463 ? 7.654 7.807 -19.579 1.00 91.44 463 GLY A O 1
ATOM 3713 N N . VAL A 1 464 ? 6.990 6.755 -17.707 1.00 89.06 464 VAL A N 1
ATOM 3714 C CA . VAL A 1 464 ? 5.565 7.024 -17.889 1.00 89.06 464 VAL A CA 1
ATOM 3715 C C . VAL A 1 464 ? 5.170 8.213 -17.005 1.00 89.06 464 VAL A C 1
ATOM 3717 O O . VAL A 1 464 ? 5.610 8.310 -15.859 1.00 89.06 464 VAL A O 1
ATOM 3720 N N . PRO A 1 465 ? 4.345 9.152 -17.491 1.00 82.62 465 PRO A N 1
ATOM 3721 C CA . PRO A 1 465 ? 4.108 10.413 -16.803 1.00 82.62 465 PRO A CA 1
ATOM 3722 C C . PRO A 1 465 ? 3.357 10.194 -15.489 1.00 82.62 465 PRO A C 1
ATOM 3724 O O . PRO A 1 465 ? 2.251 9.641 -15.475 1.00 82.62 465 PRO A O 1
ATOM 3727 N N . GLN A 1 466 ? 3.926 10.668 -14.383 1.00 78.12 466 GLN A N 1
ATOM 3728 C CA . GLN A 1 466 ? 3.267 10.615 -13.080 1.00 78.12 466 GLN A CA 1
ATOM 3729 C C . GLN A 1 466 ? 1.993 11.478 -13.085 1.00 78.12 466 GLN A C 1
ATOM 3731 O O . GLN A 1 466 ? 1.969 12.584 -13.623 1.00 78.12 466 GLN A O 1
ATOM 3736 N N . GLY A 1 467 ? 0.908 10.955 -12.509 1.00 81.06 467 GLY A N 1
ATOM 3737 C CA . GLY A 1 467 ? -0.408 11.610 -12.515 1.00 81.06 467 GLY A CA 1
ATOM 3738 C C . GLY A 1 467 ? -1.234 11.403 -13.792 1.00 81.06 467 GLY A C 1
ATOM 3739 O O . GLY A 1 467 ? -2.355 11.920 -13.873 1.00 81.06 467 GLY A O 1
ATOM 3740 N N . SER A 1 468 ? -0.713 10.640 -14.761 1.00 86.69 468 SER A N 1
ATOM 3741 C CA . SER A 1 468 ? -1.500 10.134 -15.889 1.00 86.69 468 SER A CA 1
ATOM 3742 C C . SER A 1 468 ? -2.464 9.026 -15.460 1.00 86.69 468 SER A C 1
ATOM 3744 O O . SER A 1 468 ? -2.255 8.332 -14.463 1.00 86.69 468 SER A O 1
ATOM 3746 N N . VAL A 1 469 ? -3.537 8.867 -16.228 1.00 89.25 469 VAL A N 1
ATOM 3747 C CA . VAL A 1 469 ? -4.502 7.772 -16.095 1.00 89.25 469 VAL A CA 1
ATOM 3748 C C . VAL A 1 469 ? -3.923 6.479 -16.677 1.00 89.25 469 VAL A C 1
ATOM 3750 O O . VAL A 1 469 ? -4.147 5.408 -16.117 1.00 89.25 469 VAL A O 1
ATOM 3753 N N . LEU A 1 470 ? -3.169 6.569 -17.778 1.00 90.50 470 LEU A N 1
ATOM 3754 C CA . LEU A 1 470 ? -2.596 5.401 -18.459 1.00 90.50 470 LEU A CA 1
ATOM 3755 C C . LEU A 1 470 ? -1.323 4.856 -17.815 1.00 90.50 470 LEU A C 1
ATOM 3757 O O . LEU A 1 470 ? -1.106 3.644 -17.842 1.00 90.50 470 LEU A O 1
ATOM 3761 N N . GLY A 1 471 ? -0.492 5.723 -17.232 1.00 92.50 471 GLY A N 1
ATOM 3762 C CA . GLY A 1 471 ? 0.821 5.362 -16.692 1.00 92.50 471 GLY A CA 1
ATOM 3763 C C . GLY A 1 471 ? 0.817 4.111 -15.806 1.00 92.50 471 GLY A C 1
ATOM 3764 O O . GLY A 1 471 ? 1.621 3.218 -16.060 1.00 92.50 471 GLY A O 1
ATOM 3765 N N . PRO A 1 472 ? -0.105 3.973 -14.834 1.00 93.06 472 PRO A N 1
ATOM 3766 C CA . PRO A 1 472 ? -0.163 2.791 -13.976 1.00 93.06 472 PRO A CA 1
ATOM 3767 C C . PRO A 1 472 ? -0.385 1.464 -14.720 1.00 93.06 472 PRO A C 1
ATOM 3769 O O . PRO A 1 472 ? 0.228 0.454 -14.378 1.00 93.06 472 PRO A O 1
ATOM 3772 N N . VAL A 1 473 ? -1.241 1.444 -15.748 1.00 91.81 473 VAL A N 1
ATOM 3773 C CA . VAL A 1 473 ? -1.503 0.218 -16.523 1.00 91.81 473 VAL A CA 1
ATOM 3774 C C . VAL A 1 473 ? -0.365 -0.087 -17.484 1.00 91.81 473 VAL A C 1
ATOM 3776 O O . VAL A 1 473 ? 0.030 -1.245 -17.592 1.00 91.81 473 VAL A O 1
ATOM 3779 N N . LEU A 1 474 ? 0.220 0.935 -18.110 1.00 94.19 474 LEU A N 1
ATOM 3780 C CA . LEU A 1 474 ? 1.413 0.762 -18.940 1.00 94.19 474 LEU A CA 1
ATOM 3781 C C . LEU A 1 474 ? 2.589 0.214 -18.120 1.00 94.19 474 LEU A C 1
ATOM 3783 O O . LEU A 1 474 ? 3.265 -0.708 -18.567 1.00 94.19 474 LEU A O 1
ATOM 3787 N N . PHE A 1 475 ? 2.775 0.707 -16.894 1.00 94.94 475 PHE A N 1
ATOM 3788 C CA . PHE A 1 475 ? 3.780 0.183 -15.971 1.00 94.94 475 PHE A CA 1
ATOM 3789 C C . PHE A 1 475 ? 3.513 -1.282 -15.597 1.00 94.94 475 PHE A C 1
ATOM 3791 O O . PHE A 1 475 ? 4.424 -2.106 -15.624 1.00 94.94 475 PHE A O 1
ATOM 3798 N N . ASN A 1 476 ? 2.258 -1.636 -15.304 1.00 94.31 476 ASN A N 1
ATOM 3799 C CA . ASN A 1 476 ? 1.891 -3.021 -15.005 1.00 94.31 476 ASN A CA 1
ATOM 3800 C C . ASN A 1 476 ? 2.179 -3.979 -16.166 1.00 94.31 476 ASN A C 1
ATOM 3802 O O . ASN A 1 476 ? 2.606 -5.100 -15.907 1.00 94.31 476 ASN A O 1
ATOM 3806 N N . ILE A 1 477 ? 1.948 -3.553 -17.412 1.00 94.19 477 ILE A N 1
ATOM 3807 C CA . ILE A 1 477 ? 2.290 -4.338 -18.606 1.00 94.19 477 ILE A CA 1
ATOM 3808 C C . ILE A 1 477 ? 3.813 -4.457 -18.733 1.00 94.19 477 ILE A C 1
ATOM 3810 O O . ILE A 1 477 ? 4.329 -5.549 -18.946 1.00 94.19 477 ILE A O 1
ATOM 3814 N N . PHE A 1 478 ? 4.539 -3.356 -18.529 1.00 95.62 478 PHE A N 1
ATOM 3815 C CA . PHE A 1 478 ? 5.998 -3.325 -18.615 1.00 95.62 478 PHE A CA 1
ATOM 3816 C C . PHE A 1 478 ? 6.695 -4.278 -17.635 1.00 95.62 478 PHE A C 1
ATOM 3818 O O . PHE A 1 478 ? 7.675 -4.911 -18.008 1.00 95.62 478 PHE A O 1
ATOM 3825 N N . ILE A 1 479 ? 6.209 -4.378 -16.394 1.00 95.69 479 ILE A N 1
ATOM 3826 C CA . ILE A 1 479 ? 6.798 -5.222 -15.337 1.00 95.69 479 ILE A CA 1
ATOM 3827 C C . ILE A 1 479 ? 6.186 -6.635 -15.280 1.00 95.69 479 ILE A C 1
ATOM 3829 O O . ILE A 1 479 ? 6.456 -7.409 -14.357 1.00 95.69 479 ILE A O 1
ATOM 3833 N N . ASN A 1 480 ? 5.284 -6.972 -16.205 1.00 94.75 480 ASN A N 1
ATOM 3834 C CA . ASN A 1 480 ? 4.481 -8.191 -16.116 1.00 94.75 480 ASN A CA 1
ATOM 3835 C C . ASN A 1 480 ? 5.329 -9.468 -16.215 1.00 94.75 480 ASN A C 1
ATOM 3837 O O . ASN A 1 480 ? 5.029 -10.449 -15.544 1.00 94.75 480 ASN A O 1
ATOM 3841 N N . ASP A 1 481 ? 6.396 -9.437 -17.006 1.00 94.88 481 ASP A N 1
ATOM 3842 C CA . ASP A 1 481 ? 7.372 -10.508 -17.230 1.00 94.88 481 ASP A CA 1
ATOM 3843 C C . ASP A 1 481 ? 8.450 -10.611 -16.134 1.00 94.88 481 ASP A C 1
ATOM 3845 O O . ASP A 1 481 ? 9.228 -11.557 -16.148 1.00 94.88 481 ASP A O 1
ATOM 3849 N N . LEU A 1 482 ? 8.476 -9.712 -15.138 1.00 95.69 482 LEU A N 1
ATOM 3850 C CA . LEU A 1 482 ? 9.482 -9.721 -14.058 1.00 95.69 482 LEU A CA 1
ATOM 3851 C C . LEU A 1 482 ? 9.546 -11.052 -13.283 1.00 95.69 482 LEU A C 1
ATOM 3853 O O . LEU A 1 482 ? 10.577 -11.412 -12.728 1.00 95.69 482 LEU A O 1
ATOM 3857 N N . ASP A 1 483 ? 8.428 -11.769 -13.196 1.00 93.62 483 ASP A N 1
ATOM 3858 C CA . ASP A 1 483 ? 8.315 -13.056 -12.500 1.00 93.62 483 ASP A CA 1
ATOM 3859 C C . ASP A 1 483 ? 8.484 -14.272 -13.429 1.00 93.62 483 ASP A C 1
ATOM 3861 O O . ASP A 1 483 ? 8.226 -15.406 -13.024 1.00 93.62 483 ASP A O 1
ATOM 3865 N N . GLU A 1 484 ? 8.881 -14.064 -14.685 1.00 93.94 484 GLU A N 1
ATOM 3866 C CA . GLU A 1 484 ? 9.124 -15.149 -15.627 1.00 93.94 484 GLU A CA 1
ATOM 3867 C C . GLU A 1 484 ? 10.376 -15.945 -15.241 1.00 93.94 484 GLU A C 1
ATOM 3869 O O . GLU A 1 484 ? 11.455 -15.404 -15.014 1.00 93.94 484 GLU A O 1
ATOM 3874 N N . GLY A 1 485 ? 10.211 -17.263 -15.110 1.00 94.19 485 GLY A N 1
ATOM 3875 C CA . GLY A 1 485 ? 11.280 -18.147 -14.655 1.00 94.19 485 GLY A CA 1
ATOM 3876 C C . GLY A 1 485 ? 11.647 -18.001 -13.175 1.00 94.19 485 GLY A C 1
ATOM 3877 O O . GLY A 1 485 ? 12.641 -18.587 -12.766 1.00 94.19 485 GLY A O 1
ATOM 3878 N N . ILE A 1 486 ? 10.884 -17.266 -12.360 1.00 96.81 486 ILE A N 1
ATOM 3879 C CA . ILE A 1 486 ? 11.107 -17.203 -10.909 1.00 96.81 486 ILE A CA 1
ATOM 3880 C C . ILE A 1 486 ? 10.503 -18.444 -10.245 1.00 96.81 486 ILE A C 1
ATOM 3882 O O . ILE A 1 486 ? 9.324 -18.751 -10.428 1.00 96.81 486 ILE A O 1
ATOM 3886 N N . GLU A 1 487 ? 11.309 -19.173 -9.473 1.00 95.81 487 GLU A N 1
ATOM 3887 C CA . GLU A 1 487 ? 10.870 -20.386 -8.772 1.00 95.81 487 GLU A CA 1
ATOM 3888 C C . GLU A 1 487 ? 10.227 -20.074 -7.411 1.00 95.81 487 GLU A C 1
ATOM 3890 O O . GLU A 1 487 ? 9.346 -20.787 -6.925 1.00 95.81 487 GLU A O 1
ATOM 3895 N N . CYS A 1 488 ? 10.713 -19.029 -6.749 1.00 96.69 488 CYS A N 1
ATOM 3896 C CA . CYS A 1 488 ? 10.241 -18.593 -5.447 1.00 96.69 488 CYS A CA 1
ATOM 3897 C C . CYS A 1 488 ? 8.842 -17.964 -5.518 1.00 96.69 488 CYS A C 1
ATOM 3899 O O . CYS A 1 488 ? 8.352 -17.545 -6.566 1.00 96.69 488 CYS A O 1
ATOM 3901 N N . THR A 1 489 ? 8.187 -17.827 -4.362 1.00 96.75 489 THR A N 1
ATOM 3902 C CA . THR A 1 489 ? 6.931 -17.070 -4.314 1.00 96.75 489 THR A CA 1
ATOM 3903 C C . THR A 1 489 ? 7.238 -15.583 -4.442 1.00 96.75 489 THR A C 1
ATOM 3905 O O . THR A 1 489 ? 7.800 -14.990 -3.525 1.00 96.75 489 THR A O 1
ATOM 3908 N N . LEU A 1 490 ? 6.822 -14.986 -5.558 1.00 97.44 490 LEU A N 1
ATOM 3909 C CA . LEU A 1 490 ? 6.962 -13.560 -5.835 1.00 97.44 490 LEU A CA 1
ATOM 3910 C C . LEU A 1 490 ? 5.598 -12.861 -5.797 1.00 97.44 490 LEU A C 1
ATOM 3912 O O . LEU A 1 490 ? 4.594 -13.373 -6.300 1.00 97.44 490 LEU A O 1
ATOM 3916 N N . SER A 1 491 ? 5.560 -11.680 -5.187 1.00 97.38 491 SER A N 1
ATOM 3917 C CA . SER A 1 491 ? 4.384 -10.815 -5.126 1.00 97.38 491 SER A CA 1
ATOM 3918 C C . SER A 1 491 ? 4.774 -9.368 -5.412 1.00 97.38 491 SER A C 1
ATOM 3920 O O . SER A 1 491 ? 5.812 -8.906 -4.941 1.00 97.38 491 SER A O 1
ATOM 3922 N N . LYS A 1 492 ? 3.941 -8.657 -6.178 1.00 97.12 492 LYS A N 1
ATOM 3923 C CA . LYS A 1 492 ? 4.177 -7.275 -6.613 1.00 97.12 492 LYS A CA 1
ATOM 3924 C C . LYS A 1 492 ? 3.019 -6.366 -6.223 1.00 97.12 492 LYS A C 1
ATOM 3926 O O . LYS A 1 492 ? 1.848 -6.766 -6.276 1.00 97.12 492 LYS A O 1
ATOM 3931 N N . PHE A 1 493 ? 3.331 -5.126 -5.883 1.00 96.44 493 PHE A N 1
ATOM 3932 C CA . PHE A 1 493 ? 2.367 -4.043 -5.793 1.00 96.44 493 PHE A CA 1
ATOM 3933 C C . PHE A 1 493 ? 2.952 -2.811 -6.475 1.00 96.44 493 PHE A C 1
ATOM 3935 O O . PHE A 1 493 ? 3.728 -2.083 -5.877 1.00 96.44 493 PHE A O 1
ATOM 3942 N N . ALA A 1 494 ? 2.569 -2.592 -7.734 1.00 93.31 494 ALA A N 1
ATOM 3943 C CA . ALA A 1 494 ? 3.274 -1.659 -8.605 1.00 93.31 494 ALA A CA 1
ATOM 3944 C C . ALA A 1 494 ? 4.744 -2.093 -8.738 1.00 93.31 494 ALA A C 1
ATOM 3946 O O . ALA A 1 494 ? 4.981 -3.207 -9.212 1.00 93.31 494 ALA A O 1
ATOM 3947 N N . ASP A 1 495 ? 5.682 -1.232 -8.352 1.00 92.81 495 ASP A N 1
ATOM 3948 C CA . ASP A 1 495 ? 7.123 -1.466 -8.334 1.00 92.81 495 ASP A CA 1
ATOM 3949 C C . ASP A 1 495 ? 7.604 -2.221 -7.087 1.00 92.81 495 ASP A C 1
ATOM 3951 O O . ASP A 1 495 ? 8.558 -2.994 -7.201 1.00 92.81 495 ASP A O 1
ATOM 3955 N N . ASP A 1 496 ? 6.914 -2.087 -5.946 1.00 95.50 496 ASP A N 1
ATOM 3956 C CA . ASP A 1 496 ? 7.228 -2.837 -4.724 1.00 95.50 496 ASP A CA 1
ATOM 3957 C C . ASP A 1 496 ? 7.158 -4.340 -5.013 1.00 95.50 496 ASP A C 1
ATOM 3959 O O . ASP A 1 496 ? 6.084 -4.897 -5.280 1.00 95.50 496 ASP A O 1
ATOM 3963 N N . THR A 1 497 ? 8.305 -5.013 -4.951 1.00 96.81 497 THR A N 1
ATOM 3964 C CA . THR A 1 497 ? 8.420 -6.441 -5.252 1.00 96.81 497 THR A CA 1
ATOM 3965 C C . THR A 1 497 ? 8.989 -7.171 -4.051 1.00 96.81 497 THR A C 1
ATOM 3967 O O . THR A 1 497 ? 9.950 -6.729 -3.428 1.00 96.81 497 THR A O 1
ATOM 3970 N N . LYS A 1 498 ? 8.401 -8.318 -3.717 1.00 97.25 498 LYS A N 1
ATOM 3971 C CA . LYS A 1 498 ? 8.908 -9.180 -2.653 1.00 97.25 498 LYS A CA 1
ATOM 3972 C C . LYS A 1 498 ? 8.878 -10.643 -3.039 1.00 97.25 498 LYS A C 1
ATOM 3974 O O . LYS A 1 498 ? 7.996 -11.109 -3.763 1.00 97.25 498 LYS A O 1
ATOM 3979 N N . LEU A 1 499 ? 9.861 -11.347 -2.513 1.00 96.81 499 LEU A N 1
ATOM 3980 C CA . LEU A 1 499 ? 10.239 -12.710 -2.836 1.00 96.81 499 LEU A CA 1
ATOM 3981 C C . LEU A 1 499 ? 10.305 -13.493 -1.527 1.00 96.81 499 LEU A C 1
ATOM 3983 O O . LEU A 1 499 ? 10.885 -13.000 -0.567 1.00 96.81 499 LEU A O 1
ATOM 3987 N N . CYS A 1 500 ? 9.758 -14.704 -1.464 1.00 97.50 500 CYS A N 1
ATOM 3988 C CA . CYS A 1 500 ? 10.018 -15.590 -0.331 1.00 97.50 500 CYS A CA 1
ATOM 3989 C C . CYS A 1 500 ? 10.197 -17.052 -0.723 1.00 97.50 500 CYS A C 1
ATOM 3991 O O . CYS A 1 500 ? 9.556 -17.552 -1.659 1.00 97.50 500 CYS A O 1
ATOM 3993 N N . ARG A 1 501 ? 11.003 -17.760 0.072 1.00 97.38 501 ARG A N 1
ATOM 3994 C CA . ARG A 1 501 ? 11.185 -19.214 -0.013 1.00 97.38 501 ARG A CA 1
ATOM 3995 C C . ARG A 1 501 ? 11.563 -19.797 1.346 1.00 97.38 501 ARG A C 1
ATOM 3997 O O . ARG A 1 501 ? 12.102 -19.098 2.198 1.00 97.38 501 ARG A O 1
ATOM 4004 N N . SER A 1 502 ? 11.274 -21.085 1.541 1.00 97.06 502 SER A N 1
ATOM 4005 C CA . SER A 1 502 ? 11.850 -21.848 2.653 1.00 97.06 502 SER A CA 1
ATOM 4006 C C . SER A 1 502 ? 13.335 -22.102 2.385 1.00 97.06 502 SER A C 1
ATOM 4008 O O . SER A 1 502 ? 13.723 -22.474 1.277 1.00 97.06 502 SER A O 1
ATOM 4010 N N . VAL A 1 503 ? 14.156 -21.870 3.402 1.00 96.50 503 VAL A N 1
ATOM 4011 C CA . VAL A 1 503 ? 15.626 -21.849 3.329 1.00 96.50 503 VAL A CA 1
ATOM 4012 C C . VAL A 1 503 ? 16.269 -22.840 4.298 1.00 96.50 503 VAL A C 1
ATOM 4014 O O . VAL A 1 503 ? 17.466 -22.763 4.584 1.00 96.50 503 VAL A O 1
ATOM 4017 N N . ASP A 1 504 ? 15.485 -23.805 4.784 1.00 92.81 504 ASP A N 1
ATOM 4018 C CA . ASP A 1 504 ? 15.977 -24.902 5.625 1.00 92.81 504 ASP A CA 1
ATOM 4019 C C . ASP A 1 504 ? 17.094 -25.666 4.909 1.00 92.81 504 ASP A C 1
ATOM 4021 O O . ASP A 1 504 ? 18.160 -25.921 5.469 1.00 92.81 504 ASP A O 1
ATOM 4025 N N . LEU A 1 505 ? 16.861 -25.951 3.627 1.00 94.56 505 LEU A N 1
ATOM 4026 C CA . LEU A 1 505 ? 17.767 -26.681 2.755 1.00 94.56 505 LEU A CA 1
ATOM 4027 C C . LEU A 1 505 ? 18.619 -25.729 1.914 1.00 94.56 505 LEU A C 1
ATOM 4029 O O . LEU A 1 505 ? 18.171 -24.653 1.507 1.00 94.56 505 LEU A O 1
ATOM 4033 N N . LEU A 1 506 ? 19.834 -26.175 1.586 1.00 94.75 506 LEU A N 1
ATOM 4034 C CA . LEU A 1 506 ? 20.757 -25.444 0.715 1.00 94.75 506 LEU A CA 1
ATOM 4035 C C . LEU A 1 506 ? 20.136 -25.137 -0.656 1.00 94.75 506 LEU A C 1
ATOM 4037 O O . LEU A 1 506 ? 20.314 -24.038 -1.171 1.00 94.75 506 LEU A O 1
ATOM 4041 N N . GLU A 1 507 ? 19.353 -26.066 -1.206 1.00 96.00 507 GLU A N 1
ATOM 4042 C CA . GLU A 1 507 ? 18.643 -25.877 -2.475 1.00 96.00 507 GLU A CA 1
ATOM 4043 C C . GLU A 1 507 ? 17.696 -24.667 -2.433 1.00 96.00 507 GLU A C 1
ATOM 4045 O O . GLU A 1 507 ? 17.657 -23.876 -3.372 1.00 96.00 507 GLU A O 1
ATOM 4050 N N . GLY A 1 508 ? 16.974 -24.468 -1.324 1.00 96.38 508 GLY A N 1
ATOM 4051 C CA . GLY A 1 508 ? 16.080 -23.322 -1.150 1.00 96.38 508 GLY A CA 1
ATOM 4052 C C . GLY A 1 508 ? 16.830 -21.989 -1.144 1.00 96.38 508 GLY A C 1
ATOM 4053 O O . GLY A 1 508 ? 16.398 -21.038 -1.797 1.00 96.38 508 GLY A O 1
ATOM 4054 N N . ARG A 1 509 ? 17.990 -21.948 -0.477 1.00 96.50 509 ARG A N 1
ATOM 4055 C CA . ARG A 1 509 ? 18.886 -20.778 -0.423 1.00 96.50 509 ARG A CA 1
ATOM 4056 C C . ARG A 1 509 ? 19.468 -20.455 -1.796 1.00 96.50 509 ARG A C 1
ATOM 4058 O O . ARG A 1 509 ? 19.425 -19.312 -2.240 1.00 96.50 509 ARG A O 1
ATOM 4065 N N . GLN A 1 510 ? 19.977 -21.475 -2.485 1.00 97.25 510 GLN A N 1
ATOM 4066 C CA . GLN A 1 510 ? 20.534 -21.331 -3.828 1.00 97.25 510 GLN A CA 1
ATOM 4067 C C . GLN A 1 510 ? 19.471 -20.873 -4.819 1.00 97.25 510 GLN A C 1
ATOM 4069 O O . GLN A 1 510 ? 19.739 -20.000 -5.635 1.00 97.25 510 GLN A O 1
ATOM 4074 N N . ALA A 1 511 ? 18.259 -21.414 -4.737 1.00 97.62 511 ALA A N 1
ATOM 4075 C CA . ALA A 1 511 ? 17.189 -21.006 -5.627 1.00 97.62 511 ALA A CA 1
ATOM 4076 C C . ALA A 1 511 ? 16.729 -19.560 -5.381 1.00 97.62 511 ALA A C 1
ATOM 4078 O O . ALA A 1 511 ? 16.495 -18.844 -6.351 1.00 97.62 511 ALA A O 1
ATOM 4079 N N . LEU A 1 512 ? 16.684 -19.100 -4.122 1.00 97.94 512 LEU A N 1
ATOM 4080 C CA . LEU A 1 512 ? 16.430 -17.688 -3.811 1.00 97.94 512 LEU A CA 1
ATOM 4081 C C . LEU A 1 512 ? 17.509 -16.782 -4.424 1.00 97.94 512 LEU A C 1
ATOM 4083 O O . LEU A 1 512 ? 17.174 -15.792 -5.067 1.00 97.94 512 LEU A O 1
ATOM 4087 N N . GLN A 1 513 ? 18.791 -17.149 -4.300 1.00 98.19 513 GLN A N 1
ATOM 4088 C CA . GLN A 1 513 ? 19.890 -16.400 -4.921 1.00 98.19 513 GLN A CA 1
ATOM 4089 C C . GLN A 1 513 ? 19.811 -16.414 -6.457 1.00 98.19 513 GLN A C 1
ATOM 4091 O O . GLN A 1 513 ? 19.949 -15.364 -7.075 1.00 98.19 513 GLN A O 1
ATOM 4096 N N . ARG A 1 514 ? 19.526 -17.567 -7.084 1.00 98.00 514 ARG A N 1
ATOM 4097 C CA . ARG A 1 514 ? 19.352 -17.663 -8.547 1.00 98.00 514 ARG A CA 1
ATOM 4098 C C . ARG A 1 514 ? 18.232 -16.757 -9.046 1.00 98.00 514 ARG A C 1
ATOM 4100 O O . ARG A 1 514 ? 18.370 -16.155 -10.109 1.00 98.00 514 ARG A O 1
ATOM 4107 N N . ASP A 1 515 ? 17.135 -16.671 -8.300 1.00 98.31 515 ASP A N 1
ATOM 4108 C CA . ASP A 1 515 ? 16.023 -15.785 -8.633 1.00 98.31 515 ASP A CA 1
ATOM 4109 C C . ASP A 1 515 ? 16.413 -14.308 -8.467 1.00 98.31 515 ASP A C 1
ATOM 4111 O O . ASP A 1 515 ? 16.069 -13.505 -9.329 1.00 98.31 515 ASP A O 1
ATOM 4115 N N . LEU A 1 516 ? 17.204 -13.938 -7.452 1.00 98.25 516 LEU A N 1
ATOM 4116 C CA . LEU A 1 516 ? 17.768 -12.583 -7.348 1.00 98.25 516 LEU A CA 1
ATOM 4117 C C . LEU A 1 516 ? 18.687 -12.247 -8.529 1.00 98.25 516 LEU A C 1
ATOM 4119 O O . LEU A 1 516 ? 18.566 -11.166 -9.101 1.00 98.25 516 LEU A O 1
ATOM 4123 N N . ASP A 1 517 ? 19.534 -13.184 -8.958 1.00 97.69 517 ASP A N 1
ATOM 4124 C CA . ASP A 1 517 ? 20.397 -12.996 -10.130 1.00 97.69 517 ASP A CA 1
ATOM 4125 C C . ASP A 1 517 ? 19.574 -12.853 -11.425 1.00 97.69 517 ASP A C 1
ATOM 4127 O O . ASP A 1 517 ? 19.953 -12.121 -12.340 1.00 97.69 517 ASP A O 1
ATOM 4131 N N . ARG A 1 518 ? 18.437 -13.558 -11.534 1.00 97.94 518 ARG A N 1
ATOM 4132 C CA . ARG A 1 518 ? 17.488 -13.401 -12.653 1.00 97.94 518 ARG A CA 1
ATOM 4133 C C . ARG A 1 518 ? 16.832 -12.023 -12.634 1.00 97.94 518 ARG A C 1
ATOM 4135 O O . ARG A 1 518 ? 16.739 -11.404 -13.689 1.00 97.94 518 ARG A O 1
ATOM 4142 N N . LEU A 1 519 ? 16.414 -11.546 -11.463 1.00 97.69 519 LEU A N 1
ATOM 4143 C CA . LEU A 1 519 ? 15.783 -10.236 -11.305 1.00 97.69 519 LEU A CA 1
ATOM 4144 C C . LEU A 1 519 ? 16.757 -9.095 -11.620 1.00 97.69 519 LEU A C 1
ATOM 4146 O O . LEU A 1 519 ? 16.370 -8.148 -12.300 1.00 97.69 519 LEU A O 1
ATOM 4150 N N . ASP A 1 520 ? 18.015 -9.195 -11.184 1.00 96.56 520 ASP A N 1
ATOM 4151 C CA . ASP A 1 520 ? 19.056 -8.204 -11.489 1.00 96.56 520 ASP A CA 1
ATOM 4152 C C . ASP A 1 520 ? 19.327 -8.131 -13.000 1.00 96.56 520 ASP A C 1
ATOM 4154 O O . ASP A 1 520 ? 19.222 -7.059 -13.595 1.00 96.56 520 ASP A O 1
ATOM 4158 N N . ARG A 1 521 ? 19.511 -9.286 -13.661 1.00 96.94 521 ARG A N 1
ATOM 4159 C CA . ARG A 1 521 ? 19.636 -9.352 -15.129 1.00 96.94 521 ARG A CA 1
ATOM 4160 C C . ARG A 1 521 ? 18.405 -8.812 -15.851 1.00 96.94 521 ARG A C 1
ATOM 4162 O O . ARG A 1 521 ? 18.535 -8.121 -16.858 1.00 96.94 521 ARG A O 1
ATOM 4169 N N . TRP A 1 522 ? 17.202 -9.119 -15.361 1.00 97.38 522 TRP A N 1
ATOM 4170 C CA . TRP A 1 522 ? 15.975 -8.565 -15.933 1.00 97.38 522 TRP A CA 1
ATOM 4171 C C . TRP A 1 522 ? 15.986 -7.038 -15.844 1.00 97.38 522 TRP A C 1
ATOM 4173 O O . TRP A 1 522 ? 15.635 -6.375 -16.820 1.00 97.38 522 TRP A O 1
ATOM 4183 N N . ALA A 1 523 ? 16.417 -6.470 -14.713 1.00 96.62 523 ALA A N 1
ATOM 4184 C CA . ALA A 1 523 ? 16.490 -5.025 -14.543 1.00 96.62 523 ALA A CA 1
ATOM 4185 C C . ALA A 1 523 ? 17.476 -4.396 -15.538 1.00 96.62 523 ALA A C 1
ATOM 4187 O O . ALA A 1 523 ? 17.115 -3.419 -16.191 1.00 96.62 523 ALA A O 1
ATOM 4188 N N . GLU A 1 524 ? 18.653 -4.996 -15.731 1.00 95.25 524 GLU A N 1
ATOM 4189 C CA . GLU A 1 524 ? 19.641 -4.547 -16.721 1.00 95.25 524 GLU A CA 1
ATOM 4190 C C . GLU A 1 524 ? 19.073 -4.538 -18.148 1.0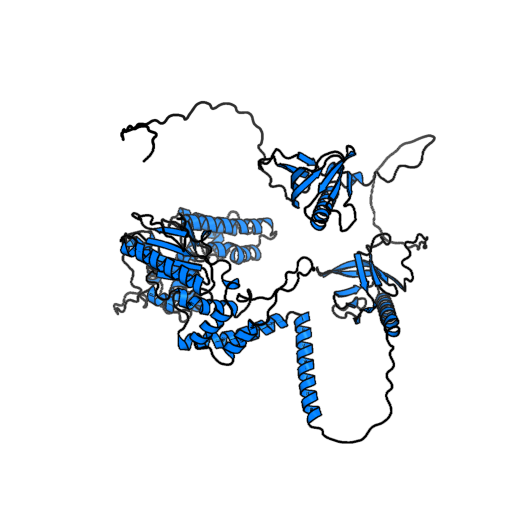0 95.25 524 GLU A C 1
ATOM 4192 O O . GLU A 1 524 ? 19.102 -3.504 -18.818 1.00 95.25 524 GLU A O 1
ATOM 4197 N N . VAL A 1 525 ? 18.481 -5.656 -18.588 1.00 96.44 525 VAL A N 1
ATOM 4198 C CA . VAL A 1 525 ? 17.885 -5.794 -19.932 1.00 96.44 525 VAL A CA 1
ATOM 4199 C C . VAL A 1 525 ? 16.759 -4.783 -20.156 1.00 96.44 525 VAL A C 1
ATOM 4201 O O . VAL A 1 525 ? 16.609 -4.247 -21.251 1.00 96.44 525 VAL A O 1
ATOM 4204 N N . ASN A 1 526 ? 15.989 -4.478 -19.113 1.00 96.44 526 ASN A N 1
ATOM 4205 C CA . ASN A 1 526 ? 14.862 -3.552 -19.187 1.00 96.44 526 ASN A CA 1
ATOM 4206 C C . ASN A 1 526 ? 15.238 -2.090 -18.902 1.00 96.44 526 ASN A C 1
ATOM 4208 O O . ASN A 1 526 ? 14.349 -1.243 -18.805 1.00 96.44 526 ASN A O 1
ATOM 4212 N N . CYS A 1 527 ? 16.535 -1.778 -18.778 1.00 95.50 527 CYS A N 1
ATOM 4213 C CA . CYS A 1 527 ? 17.042 -0.445 -18.428 1.00 95.50 527 CYS A CA 1
ATOM 4214 C C . CYS A 1 527 ? 16.466 0.107 -17.107 1.00 95.50 527 CYS A C 1
ATOM 4216 O O . CYS A 1 527 ? 16.315 1.315 -16.926 1.00 95.50 527 CYS A O 1
ATOM 4218 N N . MET A 1 528 ? 16.153 -0.786 -16.172 1.00 95.50 528 MET A N 1
ATOM 4219 C CA . MET A 1 528 ? 15.699 -0.481 -14.820 1.00 95.50 528 MET A CA 1
ATOM 4220 C C . MET A 1 528 ? 16.862 -0.625 -13.836 1.00 95.50 528 MET A C 1
ATOM 4222 O O . MET A 1 528 ? 17.893 -1.225 -14.132 1.00 95.50 528 MET A O 1
ATOM 4226 N N . ARG A 1 529 ? 16.709 -0.078 -12.628 1.00 94.81 529 ARG A N 1
ATOM 4227 C CA . ARG A 1 529 ? 17.737 -0.188 -11.587 1.00 94.81 529 ARG A CA 1
ATOM 4228 C C . ARG A 1 529 ? 17.109 -0.394 -10.223 1.00 94.81 529 ARG A C 1
ATOM 4230 O O . ARG A 1 529 ? 16.259 0.397 -9.823 1.00 94.81 529 ARG A O 1
ATOM 4237 N N . PHE A 1 530 ? 17.565 -1.395 -9.479 1.00 95.75 530 PHE A N 1
ATOM 4238 C CA . PHE A 1 530 ? 17.197 -1.542 -8.072 1.00 95.75 530 PHE A CA 1
ATOM 4239 C C . PHE A 1 530 ? 17.880 -0.483 -7.203 1.00 95.75 530 PHE A C 1
ATOM 4241 O O . PHE A 1 530 ? 19.046 -0.140 -7.396 1.00 95.75 530 PHE A O 1
ATOM 4248 N N . ASN A 1 531 ? 17.154 0.044 -6.223 1.00 95.25 531 ASN A N 1
ATOM 4249 C CA . ASN A 1 531 ? 17.721 0.787 -5.111 1.00 95.25 531 ASN A CA 1
ATOM 4250 C C . ASN A 1 531 ? 18.242 -0.209 -4.069 1.00 95.25 531 ASN A C 1
ATOM 4252 O O . ASN A 1 531 ? 17.557 -0.548 -3.103 1.00 95.25 531 ASN A O 1
ATOM 4256 N N . LYS A 1 532 ? 19.457 -0.706 -4.293 1.00 93.12 532 LYS A N 1
ATOM 4257 C CA . LYS A 1 532 ? 20.062 -1.786 -3.502 1.00 93.12 532 LYS A CA 1
ATOM 4258 C C . LYS A 1 532 ? 20.133 -1.464 -2.004 1.00 93.12 532 LYS A C 1
ATOM 4260 O O . LYS A 1 532 ? 19.811 -2.317 -1.189 1.00 93.12 532 LYS A O 1
ATOM 4265 N N . ALA A 1 533 ? 20.386 -0.204 -1.639 1.00 91.94 533 ALA A N 1
ATOM 4266 C CA . ALA A 1 533 ? 20.393 0.253 -0.244 1.00 91.94 533 ALA A CA 1
ATOM 4267 C C . ALA A 1 533 ? 19.028 0.134 0.468 1.00 91.94 533 ALA A C 1
ATOM 4269 O O . ALA A 1 533 ? 18.970 0.012 1.696 1.00 91.94 533 ALA A O 1
ATOM 4270 N N . LYS A 1 534 ? 17.925 0.179 -0.288 1.00 94.81 534 LYS A N 1
ATOM 4271 C CA . LYS A 1 534 ? 16.563 -0.026 0.224 1.00 94.81 534 LYS A CA 1
ATOM 4272 C C . LYS A 1 534 ? 16.083 -1.471 0.123 1.00 94.81 534 LYS A C 1
ATOM 4274 O O . LYS A 1 534 ? 15.061 -1.796 0.717 1.00 94.81 534 LYS A O 1
ATOM 4279 N N . CYS A 1 535 ? 16.790 -2.324 -0.609 1.00 97.06 535 CYS A N 1
ATOM 4280 C CA . CYS A 1 535 ? 16.478 -3.743 -0.662 1.00 97.06 535 CYS A CA 1
ATOM 4281 C C . CYS A 1 535 ? 16.924 -4.398 0.652 1.00 97.06 535 CYS A C 1
ATOM 4283 O O . CYS A 1 535 ? 18.037 -4.154 1.124 1.00 97.06 535 CYS A O 1
ATOM 4285 N N . LYS A 1 536 ? 16.052 -5.204 1.262 1.00 97.56 536 LYS A N 1
ATOM 4286 C CA . LYS A 1 536 ? 16.274 -5.786 2.597 1.00 97.56 536 LYS A CA 1
ATOM 4287 C C . LYS A 1 536 ? 15.896 -7.254 2.632 1.00 97.56 536 LYS A C 1
ATOM 4289 O O . LYS A 1 536 ? 14.995 -7.686 1.913 1.00 97.56 536 LYS A O 1
ATOM 4294 N N . VAL A 1 537 ? 16.544 -8.002 3.519 1.00 98.31 537 VAL A N 1
ATOM 4295 C CA . VAL A 1 537 ? 16.192 -9.393 3.821 1.00 98.31 537 VAL A CA 1
ATOM 4296 C C . VAL A 1 537 ? 15.578 -9.466 5.214 1.00 98.31 537 VAL A C 1
ATOM 4298 O O . VAL A 1 537 ? 16.142 -8.961 6.182 1.00 98.31 537 VAL A O 1
ATOM 4301 N N . LEU A 1 538 ? 14.412 -10.091 5.327 1.00 98.19 538 LEU A N 1
ATOM 4302 C CA . LEU A 1 538 ? 13.755 -10.400 6.589 1.00 98.19 538 LEU A CA 1
ATOM 4303 C C . LEU A 1 538 ? 13.778 -11.915 6.796 1.00 98.19 538 LEU A C 1
ATOM 4305 O O . LEU A 1 538 ? 13.160 -12.668 6.042 1.00 98.19 538 LEU A O 1
ATOM 4309 N N . HIS A 1 539 ? 14.482 -12.346 7.837 1.00 97.94 539 HIS A N 1
ATOM 4310 C CA . HIS A 1 539 ? 14.624 -13.752 8.201 1.00 97.94 539 HIS A CA 1
ATOM 4311 C C . HIS A 1 539 ? 13.530 -14.160 9.188 1.00 97.94 539 HIS A C 1
ATOM 4313 O O . HIS A 1 539 ? 13.384 -13.556 10.252 1.00 97.94 539 HIS A O 1
ATOM 4319 N N . LEU A 1 540 ? 12.765 -15.191 8.840 1.00 97.31 540 LEU A N 1
ATOM 4320 C CA . LEU A 1 540 ? 11.636 -15.702 9.612 1.00 97.31 540 LEU A CA 1
ATOM 4321 C C . LEU A 1 540 ? 11.861 -17.165 10.003 1.00 97.31 540 LEU A C 1
ATOM 4323 O O . LEU A 1 540 ? 12.466 -17.944 9.263 1.00 97.31 540 LEU A O 1
ATOM 4327 N N . GLY A 1 541 ? 11.309 -17.555 11.151 1.00 94.38 541 GLY A N 1
ATOM 4328 C CA . GLY A 1 541 ? 11.419 -18.912 11.692 1.00 94.38 541 GLY A CA 1
ATOM 4329 C C . GLY A 1 541 ? 12.516 -19.046 12.751 1.00 94.38 541 GLY A C 1
ATOM 4330 O O . GLY A 1 541 ? 13.539 -18.370 12.714 1.00 94.38 541 GLY A O 1
ATOM 4331 N N . HIS A 1 542 ? 12.279 -19.915 13.735 1.00 88.56 542 HIS A N 1
ATOM 4332 C CA . HIS A 1 542 ? 13.119 -20.017 14.933 1.00 88.56 542 HIS A CA 1
ATOM 4333 C C . HIS A 1 542 ? 14.549 -20.497 14.643 1.00 88.56 542 HIS A C 1
ATOM 4335 O O . HIS A 1 542 ? 15.493 -20.026 15.268 1.00 88.56 542 HIS A O 1
ATOM 4341 N N . SER A 1 543 ? 14.705 -21.406 13.680 1.00 88.56 543 SER A N 1
ATOM 4342 C CA . SER A 1 543 ? 15.985 -22.023 13.312 1.00 88.56 543 SER A CA 1
ATOM 4343 C C . SER A 1 543 ? 16.529 -21.474 11.989 1.00 88.56 543 SER A C 1
ATOM 4345 O O . SER A 1 543 ? 17.137 -22.209 11.214 1.00 88.56 543 SER A O 1
ATOM 4347 N N . ASN A 1 544 ? 16.264 -20.195 11.696 1.00 95.56 544 ASN A N 1
ATOM 4348 C CA . ASN A 1 544 ? 16.679 -19.591 10.436 1.00 95.56 544 ASN A CA 1
ATOM 4349 C C . ASN A 1 544 ? 18.216 -19.434 10.365 1.00 95.56 544 ASN A C 1
ATOM 4351 O O . ASN A 1 544 ? 18.812 -18.912 11.309 1.00 95.56 544 ASN A O 1
ATOM 4355 N N . PRO A 1 545 ? 18.861 -19.867 9.263 1.00 93.81 545 PRO A N 1
ATOM 4356 C CA . PRO A 1 545 ? 20.314 -19.804 9.092 1.00 93.81 545 PRO A CA 1
ATOM 4357 C C . PRO A 1 545 ? 20.869 -18.390 8.861 1.00 93.81 545 PRO A C 1
ATOM 4359 O O . PRO A 1 545 ? 22.085 -18.248 8.788 1.00 93.81 545 PRO A O 1
ATOM 4362 N N . MET A 1 546 ? 20.014 -17.369 8.721 1.00 95.44 546 MET A N 1
ATOM 4363 C CA . MET A 1 546 ? 20.391 -15.982 8.422 1.00 95.44 546 MET A CA 1
ATOM 4364 C C . MET A 1 546 ? 21.258 -15.894 7.159 1.00 95.44 546 MET A C 1
ATOM 4366 O O . MET A 1 546 ? 22.342 -15.315 7.159 1.00 95.44 546 MET A O 1
ATOM 4370 N N . GLN A 1 547 ? 20.802 -16.545 6.084 1.00 95.50 547 GLN A N 1
ATOM 4371 C CA . GLN A 1 547 ? 21.551 -16.619 4.834 1.00 95.50 547 GLN A CA 1
ATOM 4372 C C . GLN A 1 547 ? 21.744 -15.219 4.236 1.00 95.50 547 GLN A C 1
ATOM 4374 O O . GLN A 1 547 ? 20.780 -14.497 3.999 1.00 95.50 547 GLN A O 1
ATOM 4379 N N . CYS A 1 548 ? 22.988 -14.859 3.928 1.00 96.56 548 CYS A N 1
ATOM 4380 C CA . CYS A 1 548 ? 23.285 -13.627 3.205 1.00 96.56 548 CYS A CA 1
ATOM 4381 C C . CYS A 1 548 ? 23.026 -13.809 1.704 1.00 96.56 548 CYS A C 1
ATOM 4383 O O . CYS A 1 548 ? 23.408 -14.834 1.127 1.00 96.56 548 CYS A O 1
ATOM 4385 N N . TYR A 1 549 ? 22.436 -12.790 1.078 1.00 97.75 549 TYR A N 1
ATOM 4386 C CA . TYR A 1 549 ? 22.145 -12.751 -0.356 1.00 97.75 549 TYR A CA 1
ATOM 4387 C C . TYR A 1 549 ? 22.766 -11.522 -1.008 1.00 97.75 549 TYR A C 1
ATOM 4389 O O . TYR A 1 549 ? 22.969 -10.492 -0.360 1.00 97.75 549 TYR A O 1
ATOM 4397 N N . ARG A 1 550 ? 23.032 -11.626 -2.308 1.00 96.56 550 ARG A N 1
ATOM 4398 C CA . ARG A 1 550 ? 23.614 -10.555 -3.118 1.00 96.56 550 ARG A CA 1
ATOM 4399 C C . ARG A 1 550 ? 22.656 -10.150 -4.238 1.00 96.56 550 ARG A C 1
ATOM 4401 O O . ARG A 1 550 ? 21.972 -11.009 -4.790 1.00 96.56 550 ARG A O 1
ATOM 4408 N N . LEU A 1 551 ? 22.631 -8.866 -4.590 1.00 95.88 551 LEU A N 1
ATOM 4409 C CA . LEU A 1 551 ? 21.926 -8.332 -5.757 1.00 95.88 551 LEU A CA 1
ATOM 4410 C C . LEU A 1 551 ? 22.924 -7.587 -6.658 1.00 95.88 551 LEU A C 1
ATOM 4412 O O . LEU A 1 551 ? 23.429 -6.506 -6.320 1.00 95.88 551 LEU A O 1
ATOM 4416 N N . GLY A 1 552 ? 23.269 -8.204 -7.788 1.00 92.12 552 GLY A N 1
ATOM 4417 C CA . GLY A 1 552 ? 24.430 -7.809 -8.582 1.00 92.12 552 GLY A CA 1
ATOM 4418 C C . GLY A 1 552 ? 25.696 -7.979 -7.754 1.00 92.12 552 GLY A C 1
ATOM 4419 O O . GLY A 1 552 ? 25.948 -9.063 -7.250 1.00 92.12 552 GLY A O 1
ATOM 4420 N N . GLU A 1 553 ? 26.476 -6.919 -7.558 1.00 90.94 553 GLU A N 1
ATOM 4421 C CA . GLU A 1 553 ? 27.706 -6.965 -6.752 1.00 90.94 553 GLU A CA 1
ATOM 4422 C C . GLU A 1 553 ? 27.515 -6.666 -5.255 1.00 90.94 553 GLU A C 1
ATOM 4424 O O . GLU A 1 553 ? 28.436 -6.889 -4.472 1.00 90.94 553 GLU A O 1
ATOM 4429 N N . GLU A 1 554 ? 26.333 -6.212 -4.829 1.00 94.88 554 GLU A N 1
ATOM 4430 C CA . GLU A 1 554 ? 26.116 -5.707 -3.466 1.00 94.88 554 GLU A CA 1
ATOM 4431 C C . GLU A 1 554 ? 25.388 -6.709 -2.573 1.00 94.88 554 GLU A C 1
ATOM 4433 O O . GLU A 1 554 ? 24.429 -7.361 -2.991 1.00 94.88 554 GLU A O 1
ATOM 4438 N N . TRP A 1 555 ? 25.821 -6.801 -1.318 1.00 96.88 555 TRP A N 1
ATOM 4439 C CA . TRP A 1 555 ? 25.165 -7.611 -0.296 1.00 96.88 555 TRP A CA 1
ATOM 4440 C C . TRP A 1 555 ? 23.914 -6.914 0.233 1.00 96.88 555 TRP A C 1
ATOM 4442 O O . TRP A 1 555 ? 23.946 -5.730 0.567 1.00 96.88 555 TRP A O 1
ATOM 4452 N N . LEU A 1 556 ? 22.819 -7.663 0.334 1.00 97.56 556 LEU A N 1
ATOM 4453 C CA . LEU A 1 556 ? 21.576 -7.161 0.905 1.00 97.56 556 LEU A CA 1
ATOM 4454 C C . LEU A 1 556 ? 21.659 -7.141 2.433 1.00 97.56 556 LEU A C 1
ATOM 4456 O O . LEU A 1 556 ? 22.124 -8.096 3.055 1.00 97.56 556 LEU A O 1
ATOM 4460 N N . GLU A 1 557 ? 21.174 -6.059 3.040 1.00 96.81 557 GLU A N 1
ATOM 4461 C CA . GLU A 1 557 ? 21.157 -5.916 4.495 1.00 96.81 557 GLU A CA 1
ATOM 4462 C C . GLU A 1 557 ? 19.988 -6.701 5.108 1.00 96.81 557 GLU A C 1
ATOM 4464 O O . GLU A 1 557 ? 18.832 -6.566 4.688 1.00 96.81 557 GLU A O 1
ATOM 4469 N N . SER A 1 558 ? 20.284 -7.490 6.139 1.00 97.31 558 SER A N 1
ATOM 4470 C CA . SER A 1 558 ? 19.271 -8.141 6.967 1.00 97.31 558 SER A CA 1
ATOM 4471 C C . SER A 1 558 ? 18.617 -7.140 7.920 1.00 97.31 558 SER A C 1
ATOM 4473 O O . SER A 1 558 ? 19.288 -6.325 8.548 1.00 97.31 558 SER A O 1
ATOM 4475 N N . CYS A 1 559 ? 17.303 -7.236 8.093 1.00 96.38 559 CYS A N 1
ATOM 4476 C CA . CYS A 1 559 ? 16.532 -6.377 8.986 1.00 96.38 559 CYS A CA 1
ATOM 4477 C C . CYS A 1 559 ? 15.734 -7.203 10.006 1.00 96.38 559 CYS A C 1
ATOM 4479 O O . CYS A 1 559 ? 15.374 -8.357 9.770 1.00 96.38 559 CYS A O 1
ATOM 4481 N N . LEU A 1 560 ? 15.444 -6.601 11.165 1.00 96.06 560 LEU A N 1
ATOM 4482 C CA . LEU A 1 560 ? 14.566 -7.204 12.179 1.00 96.06 560 LEU A CA 1
ATOM 4483 C C . LEU A 1 560 ? 13.090 -6.880 11.947 1.00 96.06 560 LEU A C 1
ATOM 4485 O O . LEU A 1 560 ? 12.226 -7.588 12.456 1.00 96.06 560 LEU A O 1
ATOM 4489 N N . ALA A 1 561 ? 12.805 -5.802 11.222 1.00 96.81 561 ALA A N 1
ATOM 4490 C CA . ALA A 1 561 ? 11.465 -5.419 10.827 1.00 96.81 561 ALA A CA 1
ATOM 4491 C C . ALA A 1 561 ? 11.521 -4.579 9.554 1.00 96.81 561 ALA A C 1
ATOM 4493 O O . ALA A 1 561 ? 12.382 -3.708 9.442 1.00 96.81 561 ALA A O 1
ATOM 4494 N N . GLU A 1 562 ? 10.568 -4.803 8.654 1.00 96.88 562 GLU A N 1
ATOM 4495 C CA . GLU A 1 562 ? 10.451 -4.079 7.390 1.00 96.88 562 GLU A CA 1
ATOM 4496 C C . GLU A 1 562 ? 9.036 -3.528 7.207 1.00 96.88 562 GLU A C 1
ATOM 4498 O O . GLU A 1 562 ? 8.062 -4.065 7.747 1.00 96.88 562 GLU A O 1
ATOM 4503 N N . LYS A 1 563 ? 8.906 -2.419 6.475 1.00 96.62 563 LYS A N 1
ATOM 4504 C CA . LYS A 1 563 ? 7.619 -1.777 6.223 1.00 96.62 563 LYS A CA 1
ATOM 4505 C C . LYS A 1 563 ? 7.069 -2.207 4.864 1.00 96.62 563 LYS A C 1
ATOM 4507 O O . LYS A 1 563 ? 7.336 -1.587 3.843 1.00 96.62 563 LYS A O 1
ATOM 4512 N N . ASP A 1 564 ? 6.184 -3.192 4.884 1.00 97.00 564 ASP A N 1
ATOM 4513 C CA . ASP A 1 564 ? 5.545 -3.773 3.706 1.00 97.00 564 ASP A CA 1
ATOM 4514 C C . ASP A 1 564 ? 4.176 -3.119 3.435 1.00 97.00 564 ASP A C 1
ATOM 4516 O O . ASP A 1 564 ? 3.241 -3.220 4.237 1.00 97.00 564 ASP A O 1
ATOM 4520 N N . LEU A 1 565 ? 4.055 -2.385 2.322 1.00 96.31 565 LEU A N 1
ATOM 4521 C CA . LEU A 1 565 ? 2.826 -1.698 1.878 1.00 96.31 565 LEU A CA 1
ATOM 4522 C C . LEU A 1 565 ? 2.149 -0.838 2.958 1.00 96.31 565 LEU A C 1
ATOM 4524 O O . LEU A 1 565 ? 0.919 -0.717 3.029 1.00 96.31 565 LEU A O 1
ATOM 4528 N N . GLY A 1 566 ? 2.963 -0.214 3.811 1.00 95.56 566 GLY A N 1
ATOM 4529 C CA . GLY A 1 566 ? 2.501 0.646 4.900 1.00 95.56 566 GLY A CA 1
ATOM 4530 C C . GLY A 1 566 ? 2.314 -0.049 6.250 1.00 95.56 566 GLY A C 1
ATOM 4531 O O . GLY A 1 566 ? 1.943 0.634 7.207 1.00 95.56 566 GLY A O 1
ATOM 4532 N N . VAL A 1 567 ? 2.582 -1.352 6.347 1.00 97.31 567 VAL A N 1
ATOM 4533 C CA . VAL A 1 567 ? 2.479 -2.144 7.578 1.00 97.31 567 VAL A CA 1
ATOM 4534 C C . VAL A 1 567 ? 3.860 -2.638 7.999 1.00 97.31 567 VAL A C 1
ATOM 4536 O O . VAL A 1 567 ? 4.590 -3.190 7.189 1.00 97.31 567 VAL A O 1
ATOM 4539 N N . PHE A 1 568 ? 4.224 -2.455 9.268 1.00 97.12 568 PHE A N 1
ATOM 4540 C CA . PHE A 1 568 ? 5.449 -3.048 9.806 1.00 97.12 568 PHE A CA 1
ATOM 4541 C C . PHE A 1 568 ? 5.280 -4.550 10.033 1.00 97.12 568 PHE A C 1
ATOM 4543 O O . PHE A 1 568 ? 4.328 -4.968 10.694 1.00 97.12 568 PHE A O 1
ATOM 4550 N N . VAL A 1 569 ? 6.234 -5.330 9.528 1.00 96.62 569 VAL A N 1
ATOM 4551 C CA . VAL A 1 569 ? 6.350 -6.769 9.757 1.00 96.62 569 VAL A CA 1
ATOM 4552 C C . VAL A 1 569 ? 7.701 -7.046 10.396 1.00 96.62 569 VAL A C 1
ATOM 4554 O O . VAL A 1 569 ? 8.732 -6.754 9.797 1.00 96.62 569 VAL A O 1
ATOM 4557 N N . ASP A 1 570 ? 7.692 -7.591 11.611 1.00 94.94 570 ASP A N 1
ATOM 4558 C CA . ASP A 1 570 ? 8.916 -7.994 12.303 1.00 94.94 570 ASP A CA 1
ATOM 4559 C C . ASP A 1 570 ? 9.288 -9.462 12.045 1.00 94.94 570 ASP A C 1
ATOM 4561 O O . ASP A 1 570 ? 8.478 -10.264 11.572 1.00 94.94 570 ASP A O 1
ATOM 4565 N N . SER A 1 571 ? 10.529 -9.820 12.376 1.00 94.44 571 SER A N 1
ATOM 4566 C CA . SER A 1 571 ? 11.105 -11.151 12.155 1.00 94.44 571 SER A CA 1
ATOM 4567 C C . SER A 1 571 ? 10.424 -12.269 12.957 1.00 94.44 571 SER A C 1
ATOM 4569 O O . SER A 1 571 ? 10.607 -13.455 12.679 1.00 94.44 571 SER A O 1
ATOM 4571 N N . ARG A 1 572 ? 9.609 -11.906 13.954 1.00 92.31 572 ARG A N 1
ATOM 4572 C CA . ARG A 1 572 ? 8.806 -12.828 14.768 1.00 92.31 572 ARG A CA 1
ATOM 4573 C C . ARG A 1 572 ? 7.336 -12.847 14.349 1.00 92.31 572 ARG A C 1
ATOM 4575 O O . ARG A 1 572 ? 6.558 -13.609 14.921 1.00 92.31 572 ARG A O 1
ATOM 4582 N N . LEU A 1 573 ? 6.957 -12.038 13.359 1.00 93.56 573 LEU A N 1
ATOM 4583 C CA . LEU A 1 573 ? 5.581 -11.798 12.935 1.00 93.56 573 LEU A CA 1
ATOM 4584 C C . LEU A 1 573 ? 4.681 -11.326 14.093 1.00 93.56 573 LEU A C 1
ATOM 4586 O O . LEU A 1 573 ? 3.482 -11.624 14.121 1.00 93.56 573 LEU A O 1
ATOM 4590 N N . HIS A 1 574 ? 5.237 -10.581 15.053 1.00 92.94 574 HIS A N 1
ATOM 4591 C CA . HIS A 1 574 ? 4.439 -9.862 16.038 1.00 92.94 574 HIS A CA 1
ATOM 4592 C C . HIS A 1 574 ? 3.898 -8.556 15.438 1.00 92.94 574 HIS A C 1
ATOM 4594 O O . HIS A 1 574 ? 4.471 -7.941 14.545 1.00 92.94 574 HIS A O 1
ATOM 4600 N N . MET A 1 575 ? 2.729 -8.131 15.922 1.00 94.31 575 MET A N 1
ATOM 4601 C CA . MET A 1 575 ? 2.028 -6.950 15.393 1.00 94.31 575 MET A CA 1
ATOM 4602 C C . MET A 1 575 ? 2.125 -5.742 16.331 1.00 94.31 575 MET A C 1
ATOM 4604 O O . MET A 1 575 ? 1.564 -4.682 16.045 1.00 94.31 575 MET A O 1
ATOM 4608 N N . SER A 1 576 ? 2.840 -5.869 17.452 1.00 95.62 576 SER A N 1
ATOM 4609 C CA . SER A 1 576 ? 2.912 -4.846 18.500 1.00 95.62 576 SER A CA 1
ATOM 4610 C C . SER A 1 576 ? 3.581 -3.561 18.006 1.00 95.62 576 SER A C 1
ATOM 4612 O O . SER A 1 576 ? 3.084 -2.463 18.271 1.00 95.62 576 SER A O 1
ATOM 4614 N N . GLN A 1 577 ? 4.651 -3.676 17.206 1.00 96.56 577 GLN A N 1
ATOM 4615 C CA . GLN A 1 577 ? 5.301 -2.516 16.586 1.00 96.56 577 GLN A CA 1
ATOM 4616 C C . GLN A 1 577 ? 4.329 -1.764 15.667 1.00 96.56 577 GLN A C 1
ATOM 4618 O O . GLN A 1 577 ? 4.201 -0.542 15.775 1.00 96.56 577 GLN A O 1
ATOM 4623 N N . GLN A 1 578 ? 3.587 -2.480 14.817 1.00 97.50 578 GLN A N 1
ATOM 4624 C CA . GLN A 1 578 ? 2.569 -1.878 13.957 1.00 97.50 578 GLN A CA 1
ATOM 4625 C C . GLN A 1 578 ? 1.459 -1.201 14.774 1.00 97.50 578 GLN A C 1
ATOM 4627 O O . GLN A 1 578 ? 1.079 -0.068 14.468 1.00 97.50 578 GLN A O 1
ATOM 4632 N N . CYS A 1 579 ? 0.969 -1.845 15.838 1.00 98.06 579 CYS A N 1
ATOM 4633 C CA . CYS A 1 579 ? -0.063 -1.281 16.712 1.00 98.06 579 CYS A CA 1
ATOM 4634 C C . CYS A 1 579 ? 0.393 0.039 17.346 1.00 98.06 579 CYS A C 1
ATOM 4636 O O . CYS A 1 579 ? -0.347 1.028 17.335 1.00 98.06 579 CYS A O 1
ATOM 4638 N N . ALA A 1 580 ? 1.630 0.084 17.847 1.00 97.94 580 ALA A N 1
ATOM 4639 C CA . ALA A 1 580 ? 2.214 1.286 18.427 1.00 97.94 580 ALA A CA 1
ATOM 4640 C C . ALA A 1 580 ? 2.341 2.423 17.398 1.00 97.94 580 ALA A C 1
ATOM 4642 O O . ALA A 1 580 ? 1.989 3.566 17.698 1.00 97.94 580 ALA A O 1
ATOM 4643 N N . GLN A 1 581 ? 2.788 2.126 16.172 1.00 97.88 581 GLN A N 1
ATOM 4644 C CA . GLN A 1 581 ? 2.929 3.129 15.108 1.00 97.88 581 GLN A CA 1
ATOM 4645 C C . GLN A 1 581 ? 1.572 3.660 14.624 1.00 97.88 581 GLN A C 1
ATOM 4647 O O . GLN A 1 581 ? 1.395 4.877 14.499 1.00 97.88 581 GLN A O 1
ATOM 4652 N N . ALA A 1 582 ? 0.591 2.775 14.419 1.00 98.19 582 ALA A N 1
ATOM 4653 C CA . ALA A 1 582 ? -0.774 3.151 14.057 1.00 98.19 582 ALA A CA 1
ATOM 4654 C C . ALA A 1 582 ? -1.399 4.061 15.126 1.00 98.19 582 ALA A C 1
ATOM 4656 O O . ALA A 1 582 ? -1.897 5.148 14.815 1.00 98.19 582 ALA A O 1
ATOM 4657 N N . ALA A 1 583 ? -1.290 3.677 16.404 1.00 98.44 583 ALA A N 1
ATOM 4658 C CA . ALA A 1 583 ? -1.779 4.481 17.517 1.00 98.44 583 ALA A CA 1
ATOM 4659 C C . ALA A 1 583 ? -1.037 5.818 17.647 1.00 98.44 583 ALA A C 1
ATOM 4661 O O . ALA A 1 583 ? -1.671 6.838 17.922 1.00 98.44 583 ALA A O 1
ATOM 4662 N N . LYS A 1 584 ? 0.284 5.854 17.435 1.00 98.38 584 LYS A N 1
ATOM 4663 C CA . LYS A 1 584 ? 1.081 7.092 17.461 1.00 98.38 584 LYS A CA 1
ATOM 4664 C C . LYS A 1 584 ? 0.598 8.077 16.398 1.00 98.38 584 LYS A C 1
ATOM 4666 O O . LYS A 1 584 ? 0.312 9.229 16.724 1.00 98.38 584 LYS A O 1
ATOM 4671 N N . LYS A 1 585 ? 0.447 7.623 15.150 1.00 97.88 585 LYS A N 1
ATOM 4672 C CA . LYS A 1 585 ? -0.018 8.468 14.040 1.00 97.88 585 LYS A CA 1
ATOM 4673 C C . LYS A 1 585 ? -1.447 8.965 14.264 1.00 97.88 585 LYS A C 1
ATOM 4675 O O . LYS A 1 585 ? -1.710 10.159 14.132 1.00 97.88 585 LYS A O 1
ATOM 4680 N N . ALA A 1 586 ? -2.340 8.072 14.686 1.00 98.44 586 ALA A N 1
ATOM 4681 C CA . ALA A 1 586 ? -3.725 8.411 14.990 1.00 98.44 586 ALA A CA 1
ATOM 4682 C C . ALA A 1 586 ? -3.839 9.420 16.150 1.00 98.44 586 ALA A C 1
ATOM 4684 O O . ALA A 1 586 ? -4.584 10.392 16.049 1.00 98.44 586 ALA A O 1
ATOM 4685 N N . ASN A 1 587 ? -3.059 9.253 17.226 1.00 98.38 587 ASN A N 1
ATOM 4686 C CA . ASN A 1 587 ? -3.008 10.223 18.327 1.00 98.38 587 ASN A CA 1
ATOM 4687 C C . ASN A 1 587 ? -2.456 11.585 17.884 1.00 98.38 587 ASN A C 1
ATOM 4689 O O . ASN A 1 587 ? -2.939 12.601 18.375 1.00 98.38 587 ASN A O 1
ATOM 4693 N N . GLY A 1 588 ? -1.474 11.623 16.977 1.00 98.00 588 GLY A N 1
ATOM 4694 C CA . GLY A 1 588 ? -0.948 12.878 16.431 1.00 98.00 588 GLY A CA 1
ATOM 4695 C C . GLY A 1 588 ? -2.038 13.694 15.735 1.00 98.00 588 GLY A C 1
ATOM 4696 O O . GLY A 1 588 ? -2.247 14.859 16.058 1.00 98.00 588 GLY A O 1
ATOM 4697 N N . ILE A 1 589 ? -2.814 13.050 14.862 1.00 97.75 589 ILE A N 1
ATOM 4698 C CA . ILE A 1 589 ? -3.940 13.693 14.166 1.00 97.75 589 ILE A CA 1
ATOM 4699 C C . ILE A 1 589 ? -5.048 14.075 15.148 1.00 97.75 589 ILE A C 1
ATOM 4701 O O . ILE A 1 589 ? -5.606 15.167 15.063 1.00 97.75 589 ILE A O 1
ATOM 4705 N N . LEU A 1 590 ? -5.338 13.213 16.124 1.00 97.50 590 LEU A N 1
ATOM 4706 C CA . LEU A 1 590 ? -6.306 13.522 17.171 1.00 97.50 590 LEU A CA 1
ATOM 4707 C C . LEU A 1 590 ? -5.881 14.744 18.001 1.00 97.50 590 LEU A C 1
ATOM 4709 O O . LEU A 1 590 ? -6.730 15.550 18.377 1.00 97.50 590 LEU A O 1
ATOM 4713 N N . ALA A 1 591 ? -4.584 14.910 18.267 1.00 97.62 591 ALA A N 1
ATOM 4714 C CA . ALA A 1 591 ? -4.050 16.086 18.943 1.00 97.62 591 ALA A CA 1
ATOM 4715 C C . ALA A 1 591 ? -4.202 17.350 18.084 1.00 97.62 591 ALA A C 1
ATOM 4717 O O . ALA A 1 591 ? -4.602 18.382 18.618 1.00 97.62 591 ALA A O 1
ATOM 4718 N N . CYS A 1 592 ? -3.973 17.266 16.770 1.00 96.88 592 CYS A N 1
ATOM 4719 C CA . CYS A 1 592 ? -4.257 18.367 15.845 1.00 96.88 592 CYS A CA 1
ATOM 4720 C C . CYS A 1 592 ? -5.741 18.752 15.877 1.00 96.88 592 CYS A C 1
ATOM 4722 O O . CYS A 1 592 ? -6.053 19.917 16.089 1.00 96.88 592 CYS A O 1
ATOM 4724 N N . ILE A 1 593 ? -6.663 17.784 15.781 1.00 95.06 593 ILE A N 1
ATOM 4725 C CA . ILE A 1 593 ? -8.110 18.043 15.901 1.00 95.06 593 ILE A CA 1
ATOM 4726 C C . ILE A 1 593 ? -8.415 18.726 17.237 1.00 95.06 593 ILE A C 1
ATOM 4728 O O . ILE A 1 593 ? -9.093 19.748 17.282 1.00 95.06 593 ILE A O 1
ATOM 4732 N N . ARG A 1 594 ? -7.866 18.196 18.334 1.00 95.31 594 ARG A N 1
ATOM 4733 C CA . ARG A 1 594 ? -8.060 18.759 19.670 1.00 95.31 594 ARG A CA 1
ATOM 4734 C C . ARG A 1 594 ? -7.522 20.186 19.789 1.00 95.31 594 ARG A C 1
ATOM 4736 O O . ARG A 1 594 ? -8.075 20.940 20.573 1.00 95.31 594 ARG A O 1
ATOM 4743 N N . ASN A 1 595 ? -6.453 20.553 19.099 1.00 94.94 595 ASN A N 1
ATOM 4744 C CA . ASN A 1 595 ? -5.839 21.870 19.266 1.00 94.94 595 ASN A CA 1
ATOM 4745 C C . ASN A 1 595 ? -6.384 22.903 18.265 1.00 94.94 595 ASN A C 1
ATOM 4747 O O . ASN A 1 595 ? -6.404 24.086 18.577 1.00 94.94 595 ASN A O 1
ATOM 4751 N N . SER A 1 596 ? -6.834 22.467 17.086 1.00 93.81 596 SER A N 1
ATOM 4752 C CA . SER A 1 596 ? -7.249 23.354 15.993 1.00 93.81 596 SER A CA 1
ATOM 4753 C C . SER A 1 596 ? -8.764 23.514 15.866 1.00 93.81 596 SER A C 1
ATOM 4755 O O . SER A 1 596 ? -9.220 24.480 15.263 1.00 93.81 596 SER A O 1
ATOM 4757 N N . VAL A 1 597 ? -9.562 22.590 16.411 1.00 94.31 597 VAL A N 1
ATOM 4758 C CA . VAL A 1 597 ? -11.026 22.635 16.296 1.00 94.31 597 VAL A CA 1
ATOM 4759 C C . VAL A 1 597 ? -11.640 23.182 17.583 1.00 94.31 597 VAL A C 1
ATOM 4761 O O . VAL A 1 597 ? -11.568 22.562 18.648 1.00 94.31 597 VAL A O 1
ATOM 4764 N N . ALA A 1 598 ? -12.266 24.356 17.473 1.00 93.06 598 ALA A N 1
ATOM 4765 C CA . ALA A 1 598 ? -12.934 25.014 18.594 1.00 93.06 598 ALA A CA 1
ATOM 4766 C C . ALA A 1 598 ? -14.197 24.254 19.033 1.00 93.06 598 ALA A C 1
ATOM 4768 O O . ALA A 1 598 ? -14.383 23.989 20.221 1.00 93.06 598 ALA A O 1
ATOM 4769 N N . SER A 1 599 ? -15.041 23.849 18.076 1.00 95.12 599 SER A N 1
ATOM 4770 C CA . SER A 1 599 ? -16.285 23.129 18.366 1.00 95.12 599 SER A CA 1
ATOM 4771 C C . SER A 1 599 ? -16.031 21.705 18.865 1.00 95.12 599 SER A C 1
ATOM 4773 O O . SER A 1 599 ? -15.262 20.944 18.278 1.00 95.12 599 SER A O 1
ATOM 4775 N N . ARG A 1 600 ? -16.731 21.330 19.940 1.00 95.69 600 ARG A N 1
ATOM 4776 C CA . ARG A 1 600 ? -16.694 19.995 20.564 1.00 95.69 600 ARG A CA 1
ATOM 4777 C C . ARG A 1 600 ? -18.004 19.235 20.432 1.00 95.69 600 ARG A C 1
ATOM 4779 O O . ARG A 1 600 ? -18.258 18.307 21.193 1.00 95.69 600 ARG A O 1
ATOM 4786 N N . THR A 1 601 ? -18.857 19.628 19.494 1.00 95.94 601 THR A N 1
ATOM 4787 C CA . THR A 1 601 ? -20.128 18.939 19.265 1.00 95.94 601 THR A CA 1
ATOM 4788 C C . THR A 1 601 ? -19.907 17.563 18.636 1.00 95.94 601 THR A C 1
ATOM 4790 O O . THR A 1 601 ? -18.887 17.307 17.980 1.00 95.94 601 THR A O 1
ATOM 4793 N N . ARG A 1 602 ? -20.873 16.655 18.825 1.00 95.81 602 ARG A N 1
ATOM 4794 C CA . ARG A 1 602 ? -20.806 15.301 18.253 1.00 95.81 602 ARG A CA 1
ATOM 4795 C C . ARG A 1 602 ? -20.756 15.346 16.722 1.00 95.81 602 ARG A C 1
ATOM 4797 O O . ARG A 1 602 ? -20.014 14.577 16.118 1.00 95.81 602 ARG A O 1
ATOM 4804 N N . GLU A 1 603 ? -21.465 16.299 16.115 1.00 95.81 603 GLU A N 1
ATOM 4805 C CA . GLU A 1 603 ? -21.573 16.514 14.668 1.00 95.81 603 GLU A CA 1
ATOM 4806 C C . GLU A 1 603 ? -20.243 16.932 14.035 1.00 95.81 603 GLU A C 1
ATOM 4808 O O . GLU A 1 603 ? -20.068 16.785 12.832 1.00 95.81 603 GLU A O 1
ATOM 4813 N N . VAL A 1 604 ? -19.293 17.430 14.831 1.00 96.38 604 VAL A N 1
ATOM 4814 C CA . VAL A 1 604 ? -17.968 17.842 14.353 1.00 96.38 604 VAL A CA 1
ATOM 4815 C C . VAL A 1 604 ? -16.920 16.781 14.679 1.00 96.38 604 VAL A C 1
ATOM 4817 O O . VAL A 1 604 ? -16.195 16.317 13.799 1.00 96.38 604 VAL A O 1
ATOM 4820 N N . ILE A 1 605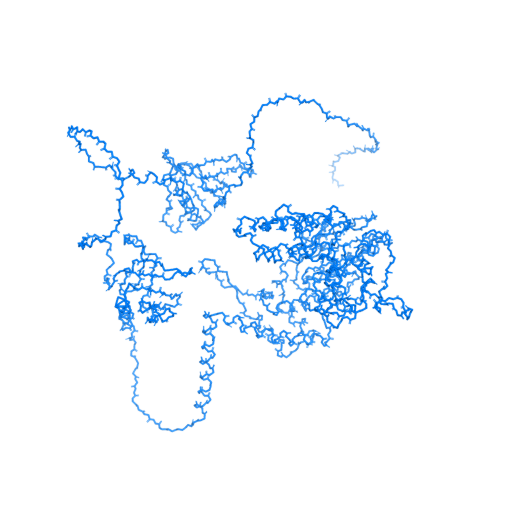 ? -16.842 16.351 15.941 1.00 96.56 605 ILE A N 1
ATOM 4821 C CA . ILE A 1 605 ? -15.772 15.452 16.393 1.00 96.56 605 ILE A CA 1
ATOM 4822 C C . ILE A 1 605 ? -15.912 14.050 15.791 1.00 96.56 605 ILE A C 1
ATOM 4824 O O . ILE A 1 605 ? -14.903 13.465 15.391 1.00 96.56 605 ILE A O 1
ATOM 4828 N N . VAL A 1 606 ? -17.131 13.503 15.692 1.00 96.44 606 VAL A N 1
ATOM 4829 C CA . VAL A 1 606 ? -17.328 12.134 15.188 1.00 96.44 606 VAL A CA 1
ATOM 4830 C C . VAL A 1 606 ? -16.960 12.015 13.706 1.00 96.44 606 VAL A C 1
ATOM 4832 O O . VAL A 1 606 ? -16.218 11.077 13.385 1.00 96.44 606 VAL A O 1
ATOM 4835 N N . PRO A 1 607 ? -17.374 12.928 12.800 1.00 97.50 607 PRO A N 1
ATOM 4836 C CA . PRO A 1 607 ? -16.916 12.896 11.411 1.00 97.50 607 PRO A CA 1
ATOM 4837 C C . PRO A 1 607 ? -15.405 13.081 11.267 1.00 97.50 607 PRO A C 1
ATOM 4839 O O . PRO A 1 607 ? -14.775 12.318 10.537 1.00 97.50 607 PRO A O 1
ATOM 4842 N N . LEU A 1 608 ? -14.792 14.010 12.012 1.00 97.25 608 LEU A N 1
ATOM 4843 C CA . LEU A 1 608 ? -13.339 14.225 11.962 1.00 97.25 608 LEU A CA 1
ATOM 4844 C C . LEU A 1 608 ? -12.555 13.000 12.438 1.00 97.25 608 LEU A C 1
ATOM 4846 O O . LEU A 1 608 ? -11.620 12.557 11.770 1.00 97.25 608 LEU A O 1
ATOM 4850 N N . TYR A 1 609 ? -12.958 12.402 13.562 1.00 97.50 609 TYR A N 1
ATOM 4851 C CA . TYR A 1 609 ? -12.381 11.146 14.033 1.00 97.50 609 TYR A CA 1
ATOM 4852 C C . TYR A 1 609 ? -12.533 10.043 12.978 1.00 97.50 609 TYR A C 1
ATOM 4854 O O . TYR A 1 609 ? -11.571 9.354 12.636 1.00 97.50 609 TYR A O 1
ATOM 4862 N N . SER A 1 610 ? -13.742 9.910 12.435 1.00 96.69 610 SER A N 1
ATOM 4863 C CA . SER A 1 610 ? -14.112 8.890 11.460 1.00 96.69 610 SER A CA 1
ATOM 4864 C C . SER A 1 610 ? -13.332 8.979 10.150 1.00 96.69 610 SER A C 1
ATOM 4866 O O . SER A 1 610 ? -13.011 7.929 9.591 1.00 96.69 610 SER A O 1
ATOM 4868 N N . ALA A 1 611 ? -13.060 10.196 9.673 1.00 97.00 611 ALA A N 1
ATOM 4869 C CA . ALA A 1 611 ? -12.438 10.467 8.381 1.00 97.00 611 ALA A CA 1
ATOM 4870 C C . ALA A 1 611 ? -10.913 10.623 8.453 1.00 97.00 611 ALA A C 1
ATOM 4872 O O . ALA A 1 611 ? -10.234 10.283 7.491 1.00 97.00 611 ALA A O 1
ATOM 4873 N N . LEU A 1 612 ? -10.365 11.119 9.571 1.00 97.25 612 LEU A N 1
ATOM 4874 C CA . LEU A 1 612 ? -8.939 11.461 9.671 1.00 97.25 612 LEU A CA 1
ATOM 4875 C C . LEU A 1 612 ? -8.162 10.564 10.638 1.00 97.25 612 LEU A C 1
ATOM 4877 O O . LEU A 1 612 ? -7.007 10.247 10.381 1.00 97.25 612 LEU A O 1
ATOM 4881 N N . VAL A 1 613 ? -8.764 10.137 11.752 1.00 98.12 613 VAL A N 1
ATOM 4882 C CA . VAL A 1 613 ? -8.052 9.373 12.796 1.00 98.12 613 VAL A CA 1
ATOM 4883 C C . VAL A 1 613 ? -8.207 7.872 12.577 1.00 98.12 613 VAL A C 1
ATOM 4885 O O . VAL A 1 613 ? -7.222 7.138 12.504 1.00 98.12 613 VAL A O 1
ATOM 4888 N N . ARG A 1 614 ? -9.453 7.408 12.459 1.00 97.88 614 ARG A N 1
ATOM 4889 C CA . ARG A 1 614 ? -9.796 5.987 12.369 1.00 97.88 614 ARG A CA 1
ATOM 4890 C C . ARG A 1 614 ? -9.160 5.259 11.176 1.00 97.88 614 ARG A C 1
ATOM 4892 O O . ARG A 1 614 ? -8.729 4.127 11.387 1.00 97.88 614 ARG A O 1
ATOM 4899 N N . PRO A 1 615 ? -9.001 5.851 9.974 1.00 97.62 615 PRO A N 1
ATOM 4900 C CA . PRO A 1 615 ? -8.346 5.156 8.864 1.00 97.62 615 PRO A CA 1
ATOM 4901 C C . PRO A 1 615 ? -6.925 4.680 9.186 1.00 97.62 615 PRO A C 1
ATOM 4903 O O . PRO A 1 615 ? -6.527 3.610 8.739 1.00 97.62 615 PRO A O 1
ATOM 4906 N N . HIS A 1 616 ? -6.176 5.406 10.023 1.00 97.12 616 HIS A N 1
ATOM 4907 C CA . HIS A 1 616 ? -4.841 4.975 10.453 1.00 97.12 616 HIS A CA 1
ATOM 4908 C C . HIS A 1 616 ? -4.854 3.757 11.380 1.00 97.12 616 HIS A C 1
ATOM 4910 O O . HIS A 1 616 ? -3.860 3.042 11.444 1.00 97.12 616 HIS A O 1
ATOM 4916 N N . LEU A 1 617 ? -5.964 3.519 12.081 1.00 97.62 617 LEU A N 1
ATOM 4917 C CA . LEU A 1 617 ? -6.156 2.360 12.954 1.00 97.62 617 LEU A CA 1
ATOM 4918 C C . LEU A 1 617 ? -6.696 1.141 12.190 1.00 97.62 617 LEU A C 1
ATOM 4920 O O . LEU A 1 617 ? -6.606 0.025 12.693 1.00 97.62 617 LEU A O 1
ATOM 4924 N N . GLU A 1 618 ? -7.275 1.349 11.004 1.00 96.50 618 GLU A N 1
ATOM 4925 C CA . GLU A 1 618 ? -7.992 0.312 10.246 1.00 96.50 618 GLU A CA 1
ATOM 4926 C C . GLU A 1 618 ? -7.316 -0.078 8.927 1.00 96.50 618 GLU A C 1
ATOM 4928 O O . GLU A 1 618 ? -7.651 -1.116 8.354 1.00 96.50 618 GLU A O 1
ATOM 4933 N N . TYR A 1 619 ? -6.357 0.713 8.437 1.00 97.69 619 TYR A N 1
ATOM 4934 C CA . TYR A 1 619 ? -5.643 0.410 7.200 1.00 97.69 619 TYR A CA 1
ATOM 4935 C C . TYR A 1 619 ? -4.974 -0.971 7.264 1.00 97.69 619 TYR A C 1
ATOM 4937 O O . TYR A 1 619 ? -4.110 -1.220 8.105 1.00 97.69 619 TYR A O 1
ATOM 4945 N N . CYS A 1 620 ? -5.387 -1.868 6.363 1.00 97.50 620 CYS A N 1
ATOM 4946 C CA . CYS A 1 620 ? -4.950 -3.265 6.287 1.00 97.50 620 CYS A CA 1
ATOM 4947 C C . CYS A 1 620 ? -5.054 -4.051 7.610 1.00 97.50 620 CYS A C 1
ATOM 4949 O O . CYS A 1 620 ? -4.337 -5.032 7.790 1.00 97.50 620 CYS A O 1
ATOM 4951 N N . VAL A 1 621 ? -5.935 -3.660 8.540 1.00 97.00 621 VAL A N 1
ATOM 4952 C CA . VAL A 1 621 ? -6.005 -4.269 9.883 1.00 97.00 621 VAL A CA 1
ATOM 4953 C C . VAL A 1 621 ? -6.342 -5.757 9.860 1.00 97.00 621 VAL A C 1
ATOM 4955 O O . VAL A 1 621 ? -5.943 -6.488 10.756 1.00 97.00 621 VAL A O 1
ATOM 4958 N N . GLN A 1 622 ? -6.992 -6.249 8.806 1.00 97.44 622 GLN A N 1
ATOM 4959 C CA . GLN A 1 622 ? -7.233 -7.678 8.623 1.00 97.44 622 GLN A CA 1
ATOM 4960 C C . GLN A 1 622 ? -5.919 -8.465 8.512 1.00 97.44 622 GLN A C 1
ATOM 4962 O O . GLN A 1 622 ? -5.869 -9.621 8.910 1.00 97.44 622 GLN A O 1
ATOM 4967 N N . PHE A 1 623 ? -4.829 -7.867 8.041 1.00 97.69 623 PHE A N 1
ATOM 4968 C CA . PHE A 1 623 ? -3.527 -8.528 8.050 1.00 97.69 623 PHE A CA 1
ATOM 4969 C C . PHE A 1 623 ? -2.904 -8.544 9.459 1.00 97.69 623 PHE A C 1
ATOM 4971 O O . PHE A 1 623 ? -2.522 -9.607 9.940 1.00 97.69 623 PHE A O 1
ATOM 4978 N N . TRP A 1 624 ? -2.879 -7.402 10.154 1.00 96.06 624 TRP A N 1
ATOM 4979 C CA . TRP A 1 624 ? -2.109 -7.219 11.395 1.00 96.06 624 TRP A CA 1
ATOM 4980 C C . TRP A 1 624 ? -2.939 -7.199 12.690 1.00 96.06 624 TRP A C 1
ATOM 4982 O O . TRP A 1 624 ? -2.432 -6.787 13.731 1.00 96.06 624 TRP A O 1
ATOM 4992 N N . ALA A 1 625 ? -4.213 -7.609 12.659 1.00 95.69 625 ALA A N 1
ATOM 4993 C CA . ALA A 1 625 ? -5.104 -7.518 13.818 1.00 95.69 625 ALA A CA 1
ATOM 4994 C C . ALA A 1 625 ? -4.459 -8.128 15.081 1.00 95.69 625 ALA A C 1
ATOM 4996 O O . ALA A 1 625 ? -4.124 -9.319 15.082 1.00 95.69 625 ALA A O 1
ATOM 4997 N N . PRO A 1 626 ? -4.288 -7.345 16.163 1.00 95.06 626 PRO A N 1
ATOM 4998 C CA . PRO A 1 626 ? -3.630 -7.839 17.362 1.00 95.06 626 PRO A CA 1
ATOM 4999 C C . PRO A 1 626 ? -4.514 -8.838 18.109 1.00 95.06 626 PRO A C 1
ATOM 5001 O O . PRO A 1 626 ? -5.733 -8.680 18.169 1.00 95.06 626 PRO A O 1
ATOM 5004 N N . HIS A 1 627 ? -3.877 -9.824 18.739 1.00 93.00 627 HIS A N 1
ATOM 5005 C CA . HIS A 1 627 ? -4.526 -10.776 19.647 1.00 93.00 627 HIS A CA 1
ATOM 5006 C C . HIS A 1 627 ? -4.087 -10.593 21.111 1.00 93.00 627 HIS A C 1
ATOM 5008 O O . HIS A 1 627 ? -4.785 -11.033 22.024 1.00 93.00 627 HIS A O 1
ATOM 5014 N N . TYR A 1 628 ? -2.965 -9.908 21.363 1.00 94.69 628 TYR A N 1
ATOM 5015 C CA . TYR A 1 628 ? -2.549 -9.552 22.716 1.00 94.69 628 TYR A CA 1
ATOM 5016 C C . TYR A 1 628 ? -3.419 -8.425 23.274 1.00 94.69 628 TYR A C 1
ATOM 5018 O O . TYR A 1 628 ? -3.596 -7.379 22.645 1.00 94.69 628 TYR A O 1
ATOM 5026 N N . LYS A 1 629 ? -3.910 -8.606 24.507 1.00 95.62 629 LYS A N 1
ATOM 5027 C CA . LYS A 1 629 ? -4.750 -7.613 25.200 1.00 95.62 629 LYS A CA 1
ATOM 5028 C C . LYS A 1 629 ? -4.086 -6.235 25.281 1.00 95.62 629 LYS A C 1
ATOM 5030 O O . LYS A 1 629 ? -4.763 -5.228 25.110 1.00 95.62 629 LYS A O 1
ATOM 5035 N N . GLY A 1 630 ? -2.769 -6.193 25.505 1.00 97.12 630 GLY A N 1
ATOM 5036 C CA . GLY A 1 630 ? -2.007 -4.943 25.566 1.00 97.12 630 GLY A CA 1
ATOM 5037 C C . GLY A 1 630 ? -2.089 -4.138 24.267 1.00 97.12 630 GLY A C 1
ATOM 5038 O O . GLY A 1 630 ? -2.386 -2.946 24.308 1.00 97.12 630 GLY A O 1
ATOM 5039 N N . ASP A 1 631 ? -1.910 -4.798 23.123 1.00 97.19 631 ASP A N 1
ATOM 5040 C CA . ASP A 1 631 ? -1.961 -4.165 21.801 1.00 97.19 631 ASP A CA 1
ATOM 5041 C C . ASP A 1 631 ? -3.383 -3.746 21.415 1.00 97.19 631 ASP A C 1
ATOM 5043 O O . ASP A 1 631 ? -3.594 -2.647 20.899 1.00 97.19 631 ASP A O 1
ATOM 5047 N N . ILE A 1 632 ? -4.380 -4.578 21.735 1.00 97.69 632 ILE A N 1
ATOM 5048 C CA . ILE A 1 632 ? -5.799 -4.227 21.581 1.00 97.69 632 ILE A CA 1
ATOM 5049 C C . ILE A 1 632 ? -6.105 -2.934 22.351 1.00 97.69 632 ILE A C 1
ATOM 5051 O O . ILE A 1 632 ? -6.681 -1.996 21.798 1.00 97.69 632 ILE A O 1
ATOM 5055 N N . GLU A 1 633 ? -5.647 -2.848 23.600 1.00 97.94 633 GLU A N 1
ATOM 5056 C CA . GLU A 1 633 ? -5.847 -1.690 24.469 1.00 97.94 633 GLU A CA 1
ATOM 5057 C C . GLU A 1 633 ? -5.058 -0.452 24.005 1.00 97.94 633 GLU A C 1
ATOM 5059 O O . GLU A 1 633 ? -5.498 0.678 24.219 1.00 97.94 633 GLU A O 1
ATOM 5064 N N . VAL A 1 634 ? -3.899 -0.616 23.353 1.00 98.25 634 VAL A N 1
ATOM 5065 C CA . VAL A 1 634 ? -3.164 0.496 22.714 1.00 98.25 634 VAL A CA 1
ATOM 5066 C C . VAL A 1 634 ? -4.025 1.174 21.647 1.00 98.25 634 VAL A C 1
ATOM 5068 O O . VAL A 1 634 ? -4.109 2.405 21.627 1.00 98.25 634 VAL A O 1
ATOM 5071 N N . LEU A 1 635 ? -4.693 0.394 20.794 1.00 98.19 635 LEU A N 1
ATOM 5072 C CA . LEU A 1 635 ? -5.575 0.932 19.757 1.00 98.19 635 LEU A CA 1
ATOM 5073 C C . LEU A 1 635 ? -6.851 1.524 20.367 1.00 98.19 635 LEU A C 1
ATOM 5075 O O . LEU A 1 635 ? -7.226 2.653 20.046 1.00 98.19 635 LEU A O 1
ATOM 5079 N N . GLU A 1 636 ? -7.493 0.791 21.281 1.00 98.12 636 GLU A N 1
ATOM 5080 C CA . GLU A 1 636 ? -8.768 1.186 21.892 1.00 98.12 636 GLU A CA 1
ATOM 5081 C C . GLU A 1 636 ? -8.649 2.516 22.653 1.00 98.12 636 GLU A C 1
ATOM 5083 O O . GLU A 1 636 ? -9.526 3.379 22.556 1.00 98.12 636 GLU A O 1
ATOM 5088 N N . ARG A 1 637 ? -7.504 2.765 23.309 1.00 98.31 637 ARG A N 1
ATOM 5089 C CA . ARG A 1 637 ? -7.203 4.045 23.975 1.00 98.31 637 ARG A CA 1
ATOM 5090 C C . ARG A 1 637 ? -7.322 5.259 23.056 1.00 98.31 637 ARG A C 1
ATOM 5092 O O . ARG A 1 637 ? -7.688 6.334 23.536 1.00 98.31 637 ARG A O 1
ATOM 5099 N N . VAL A 1 638 ? -7.046 5.121 21.759 1.00 98.44 638 VAL A N 1
ATOM 5100 C CA . VAL A 1 638 ? -7.201 6.227 20.801 1.00 98.44 638 VAL A CA 1
ATOM 5101 C C . VAL A 1 638 ? -8.676 6.597 20.648 1.00 98.44 638 VAL A C 1
ATOM 5103 O O . VAL A 1 638 ? -9.025 7.775 20.734 1.00 98.44 638 VAL A O 1
ATOM 5106 N N . GLN A 1 639 ? -9.556 5.602 20.499 1.00 98.25 639 GLN A N 1
ATOM 5107 C CA . GLN A 1 639 ? -10.999 5.834 20.414 1.00 98.25 639 GLN A CA 1
ATOM 5108 C C . GLN A 1 639 ? -11.570 6.345 21.746 1.00 98.25 639 GLN A C 1
ATOM 5110 O O . GLN A 1 639 ? -12.376 7.279 21.751 1.00 98.25 639 GLN A O 1
ATOM 5115 N N . ARG A 1 640 ? -11.092 5.836 22.892 1.00 97.88 640 ARG A N 1
ATOM 5116 C CA . ARG A 1 640 ? -11.463 6.375 24.216 1.00 97.88 640 ARG A CA 1
ATOM 5117 C C . ARG A 1 640 ? -11.152 7.866 24.335 1.00 97.88 640 ARG A C 1
ATOM 5119 O O . ARG A 1 640 ? -11.994 8.633 24.793 1.00 97.88 640 ARG A O 1
ATOM 5126 N N . ARG A 1 641 ? -9.967 8.292 23.888 1.00 97.19 641 ARG A N 1
ATOM 5127 C CA . ARG A 1 641 ? -9.578 9.711 23.881 1.00 97.19 641 ARG A CA 1
ATOM 5128 C C . ARG A 1 641 ? -10.438 10.535 22.932 1.00 97.19 641 ARG A C 1
ATOM 5130 O O . ARG A 1 641 ? -10.857 11.619 23.313 1.00 97.19 641 ARG A O 1
ATOM 5137 N N . ALA A 1 642 ? -10.715 10.025 21.734 1.00 97.19 642 ALA A N 1
ATOM 5138 C CA . ALA A 1 642 ? -11.514 10.738 20.743 1.00 97.19 642 ALA A CA 1
ATOM 5139 C C . ALA A 1 642 ? -12.955 10.967 21.214 1.00 97.19 642 ALA A C 1
ATOM 5141 O O . ALA A 1 642 ? -13.448 12.088 21.159 1.00 97.19 642 ALA A O 1
ATOM 5142 N N . THR A 1 643 ? -13.603 9.930 21.749 1.00 97.44 643 THR A N 1
ATOM 5143 C CA . THR A 1 643 ? -14.974 10.031 22.279 1.00 97.44 643 THR A CA 1
ATOM 5144 C C . THR A 1 643 ? -15.069 10.967 23.486 1.00 97.44 643 THR A C 1
ATOM 5146 O O . THR A 1 643 ? -16.075 11.648 23.647 1.00 97.44 643 THR A O 1
ATOM 5149 N N . LYS A 1 644 ? -14.003 11.077 24.292 1.00 97.00 644 LYS A N 1
ATOM 5150 C CA . LYS A 1 644 ? -13.919 12.023 25.417 1.00 97.00 644 LYS A CA 1
ATOM 5151 C C . LYS A 1 644 ? -13.825 13.494 24.982 1.00 97.00 644 LYS A C 1
ATOM 5153 O O . LYS A 1 644 ? -14.061 14.370 25.800 1.00 97.00 644 LYS A O 1
ATOM 5158 N N . LEU A 1 645 ? -13.474 13.788 23.724 1.00 95.88 645 LEU A N 1
ATOM 5159 C CA . LEU A 1 645 ? -13.439 15.169 23.219 1.00 95.88 645 LEU A CA 1
ATOM 5160 C C . LEU A 1 645 ? -14.827 15.747 22.928 1.00 95.88 645 LEU A C 1
ATOM 5162 O O . LEU A 1 645 ? -14.923 16.948 22.681 1.00 95.88 645 LEU A O 1
ATOM 5166 N N . VAL A 1 646 ? -15.865 14.910 22.892 1.00 96.81 646 VAL A N 1
ATOM 5167 C CA . VAL A 1 646 ? -17.238 15.347 22.637 1.00 96.81 646 VAL A CA 1
ATOM 5168 C C . VAL A 1 646 ? -17.810 15.968 23.909 1.00 96.81 646 VAL A C 1
ATOM 5170 O O . VAL A 1 646 ? -17.804 15.337 24.967 1.00 96.81 646 VAL A O 1
ATOM 5173 N N . LYS A 1 647 ? -18.332 17.190 23.782 1.00 95.12 647 LYS A N 1
ATOM 5174 C CA . LYS A 1 647 ? -18.936 17.952 24.877 1.00 95.12 647 LYS A CA 1
ATOM 5175 C C . LYS A 1 647 ? -20.070 17.155 25.528 1.00 95.12 647 LYS A C 1
ATOM 5177 O O . LYS A 1 647 ? -20.986 16.724 24.830 1.00 95.12 647 LYS A O 1
ATOM 5182 N N . GLY A 1 648 ? -20.030 17.006 26.850 1.00 94.19 648 GLY A N 1
ATOM 5183 C CA . GLY A 1 648 ? -21.050 16.310 27.647 1.00 94.19 648 GLY A CA 1
ATOM 5184 C C . GLY A 1 648 ? -20.811 14.806 27.828 1.00 94.19 648 GLY A C 1
ATOM 5185 O O . GLY A 1 648 ? -21.587 14.143 28.518 1.00 94.19 648 GLY A O 1
ATOM 5186 N N . LEU A 1 649 ? -19.748 14.253 27.234 1.00 95.25 649 LEU A N 1
ATOM 5187 C CA . LEU A 1 649 ? -19.377 12.838 27.342 1.00 95.25 649 LEU A CA 1
ATOM 5188 C C . LEU A 1 649 ? -18.120 12.605 28.201 1.00 95.25 649 LEU A C 1
ATOM 5190 O O . LEU A 1 649 ? -17.683 11.465 28.376 1.00 95.25 649 LEU A O 1
ATOM 5194 N N . GLU A 1 650 ? -17.518 13.659 28.750 1.00 92.56 650 GLU A N 1
ATOM 5195 C CA . GLU A 1 650 ? -16.182 13.636 29.350 1.00 92.56 650 GLU A CA 1
ATOM 5196 C C . GLU A 1 650 ? -16.074 12.666 30.533 1.00 92.56 650 GLU A C 1
ATOM 5198 O O . GLU A 1 650 ? -15.062 11.971 30.665 1.00 92.56 650 GLU A O 1
ATOM 5203 N N . GLN A 1 651 ? -17.117 12.615 31.366 1.00 93.44 651 GLN A N 1
ATOM 5204 C CA . GLN A 1 651 ? -17.156 11.823 32.602 1.00 93.44 651 GLN A CA 1
ATOM 5205 C C . GLN A 1 651 ? -17.896 10.488 32.462 1.00 93.44 651 GLN A C 1
ATOM 5207 O O . GLN A 1 651 ? -17.854 9.676 33.380 1.00 93.44 651 GLN A O 1
ATOM 5212 N N . LYS A 1 652 ? -18.550 10.232 31.322 1.00 95.75 652 LYS A N 1
ATOM 5213 C CA . LYS A 1 652 ? -19.288 8.980 31.100 1.00 95.75 652 LYS A CA 1
ATOM 5214 C C . LYS A 1 652 ? -18.346 7.785 30.973 1.00 95.75 652 LYS A C 1
ATOM 5216 O O . LYS A 1 652 ? -17.183 7.932 30.562 1.00 95.75 652 LYS A O 1
ATOM 5221 N N . ALA A 1 653 ? -18.851 6.590 31.269 1.00 96.38 653 ALA A N 1
ATOM 5222 C CA . ALA A 1 653 ? -18.114 5.360 30.991 1.00 96.38 653 ALA A CA 1
ATOM 5223 C C . ALA A 1 653 ? -17.861 5.218 29.478 1.00 96.38 653 ALA A C 1
ATOM 5225 O O . ALA A 1 653 ? -18.564 5.805 28.650 1.00 96.38 653 ALA A O 1
ATOM 5226 N N . TYR A 1 654 ? -16.833 4.467 29.077 1.00 96.12 654 TYR A N 1
ATOM 5227 C CA . TYR A 1 654 ? -16.490 4.364 27.655 1.00 96.12 654 TYR A CA 1
ATOM 5228 C C . TYR A 1 654 ? -17.621 3.731 26.838 1.00 96.12 654 TYR A C 1
ATOM 5230 O O . TYR A 1 654 ? -17.962 4.207 25.760 1.00 96.12 654 TYR A O 1
ATOM 5238 N N . GLU A 1 655 ? -18.243 2.710 27.398 1.00 94.50 655 GLU A N 1
ATOM 5239 C CA . GLU A 1 655 ? -19.322 1.929 26.819 1.00 94.50 655 GLU A CA 1
ATOM 5240 C C . GLU A 1 655 ? -20.583 2.789 26.642 1.00 94.50 655 GLU A C 1
ATOM 5242 O O . GLU A 1 655 ? -21.264 2.687 25.624 1.00 94.50 655 GLU A O 1
ATOM 5247 N N . GLU A 1 656 ? -20.858 3.698 27.583 1.00 95.56 656 GLU A N 1
ATOM 5248 C CA . GLU A 1 656 ? -21.926 4.701 27.472 1.00 95.56 656 GLU A CA 1
ATOM 5249 C C . GLU A 1 656 ? -21.647 5.699 26.351 1.00 95.56 656 GLU A C 1
ATOM 5251 O O . GLU A 1 656 ? -22.521 5.942 25.518 1.00 95.56 656 GLU A O 1
ATOM 5256 N N . ARG A 1 657 ? -20.411 6.216 26.267 1.00 97.00 657 ARG A N 1
ATOM 5257 C CA . ARG A 1 657 ? -20.015 7.103 25.162 1.00 97.00 657 ARG A CA 1
ATOM 5258 C C . ARG A 1 657 ? -20.220 6.438 23.808 1.00 97.00 657 ARG A C 1
ATOM 5260 O O . ARG A 1 657 ? -20.688 7.083 22.877 1.00 97.00 657 ARG A O 1
ATOM 5267 N N . LEU A 1 658 ? -19.862 5.162 23.680 1.00 95.81 658 LEU A N 1
ATOM 5268 C CA . LEU A 1 658 ? -20.052 4.415 22.439 1.00 95.81 658 LEU A CA 1
ATOM 5269 C C . LEU A 1 658 ? -21.530 4.278 22.068 1.00 95.81 658 LEU A C 1
ATOM 5271 O O . LEU A 1 658 ? -21.872 4.515 20.909 1.00 95.81 658 LEU A O 1
ATOM 5275 N N . ARG A 1 659 ? -22.401 3.967 23.038 1.00 94.00 659 ARG A N 1
ATOM 5276 C CA . ARG A 1 659 ? -23.853 3.889 22.815 1.00 94.00 659 ARG A CA 1
ATOM 5277 C C . ARG A 1 659 ? -24.430 5.226 22.353 1.00 94.00 659 ARG A C 1
ATOM 5279 O O . ARG A 1 659 ? -25.126 5.261 21.345 1.00 94.00 659 ARG A O 1
ATOM 5286 N N . GLU A 1 660 ? -24.094 6.321 23.030 1.00 94.94 660 GLU A N 1
ATOM 5287 C CA . GLU A 1 660 ? -24.616 7.655 22.691 1.00 94.94 660 GLU A CA 1
ATOM 5288 C C . GLU A 1 660 ? -24.103 8.192 21.354 1.00 94.94 660 GLU A C 1
ATOM 5290 O O . GLU A 1 660 ? -24.810 8.920 20.659 1.00 94.94 660 GLU A O 1
ATOM 5295 N N . LEU A 1 661 ? -22.879 7.820 20.973 1.00 95.31 661 LEU A N 1
ATOM 5296 C CA . LEU A 1 661 ? -22.295 8.199 19.687 1.00 95.31 661 LEU A CA 1
ATOM 5297 C C . LEU A 1 661 ? -22.655 7.232 18.550 1.00 95.31 661 LEU A C 1
ATOM 5299 O O . LEU A 1 661 ? -22.271 7.488 17.409 1.00 95.31 661 LEU A O 1
ATOM 5303 N N . GLY A 1 662 ? -23.340 6.119 18.836 1.00 93.19 662 GLY A N 1
ATOM 5304 C CA . GLY A 1 662 ? -23.622 5.072 17.850 1.00 93.19 662 GLY A CA 1
ATOM 5305 C C . GLY A 1 662 ? -22.352 4.440 17.265 1.00 93.19 662 GLY A C 1
ATOM 5306 O O . GLY A 1 662 ? -22.309 4.099 16.083 1.00 93.19 662 GLY A O 1
ATOM 5307 N N . LEU A 1 663 ? -21.285 4.329 18.063 1.00 94.31 663 LEU A N 1
ATOM 5308 C CA . LEU A 1 663 ? -19.991 3.797 17.637 1.00 94.31 663 LEU A CA 1
ATOM 5309 C C . LEU A 1 663 ? -19.777 2.377 18.165 1.00 94.31 663 LEU A C 1
ATOM 5311 O O . LEU A 1 663 ? -20.006 2.084 19.332 1.00 94.31 663 LEU A O 1
ATOM 5315 N N . PHE A 1 664 ? -19.232 1.502 17.323 1.00 95.19 664 PHE A N 1
ATOM 5316 C CA . PHE A 1 664 ? -18.664 0.231 17.775 1.00 95.19 664 PHE A CA 1
ATOM 5317 C C . PHE A 1 664 ? -17.276 0.431 18.390 1.00 95.19 664 PHE A C 1
ATOM 5319 O O . PHE A 1 664 ? -16.534 1.318 17.960 1.00 95.19 664 PHE A O 1
ATOM 5326 N N . SER A 1 665 ? -16.893 -0.433 19.338 1.00 95.94 665 SER A N 1
ATOM 5327 C CA . SER A 1 665 ? -15.495 -0.548 19.781 1.00 95.94 665 SER A CA 1
ATOM 5328 C C . SER A 1 665 ? -14.587 -0.890 18.597 1.00 95.94 665 SER A C 1
ATOM 5330 O O . SER A 1 665 ? -15.039 -1.491 17.612 1.00 95.94 665 SER A O 1
ATOM 5332 N N . LEU A 1 666 ? -13.298 -0.541 18.668 1.00 96.75 666 LEU A N 1
ATOM 5333 C CA . LEU A 1 666 ? -12.391 -0.871 17.562 1.00 96.75 666 LEU A CA 1
ATOM 5334 C C . LEU A 1 666 ? -12.241 -2.386 17.405 1.00 96.75 666 LEU A C 1
ATOM 5336 O O . LEU A 1 666 ? -12.029 -2.864 16.294 1.00 96.75 666 LEU A O 1
ATOM 5340 N N . GLU A 1 667 ? -12.391 -3.153 18.484 1.00 95.00 667 GLU A N 1
ATOM 5341 C CA . GLU A 1 667 ? -12.428 -4.616 18.422 1.00 95.00 667 GLU A CA 1
ATOM 5342 C C . GLU A 1 667 ? -13.595 -5.149 17.590 1.00 95.00 667 GLU A C 1
ATOM 5344 O O . GLU A 1 667 ? -13.368 -5.903 16.639 1.00 95.00 667 GLU A O 1
ATOM 5349 N N . LYS A 1 668 ? -14.824 -4.683 17.853 1.00 94.69 668 LYS A N 1
ATOM 5350 C CA . LYS A 1 668 ? -15.991 -5.042 17.031 1.00 94.69 668 LYS A CA 1
ATOM 5351 C C . LYS A 1 668 ? -15.800 -4.599 15.580 1.00 94.69 668 LYS A C 1
ATOM 5353 O O . LYS A 1 668 ? -16.153 -5.332 14.657 1.00 94.69 668 LYS A O 1
ATOM 5358 N N . ARG A 1 669 ? -15.172 -3.441 15.348 1.00 96.12 669 ARG A N 1
ATOM 5359 C CA . ARG A 1 669 ? -14.865 -2.964 13.990 1.00 96.12 669 ARG A CA 1
ATOM 5360 C C . ARG A 1 669 ? -13.832 -3.817 13.257 1.00 96.12 669 ARG A C 1
ATOM 5362 O O . ARG A 1 669 ? -14.000 -4.033 12.058 1.00 96.12 669 ARG A O 1
ATOM 5369 N N . ARG A 1 670 ? -12.811 -4.346 13.939 1.00 96.50 670 ARG A N 1
ATOM 5370 C CA . ARG A 1 670 ? -11.859 -5.302 13.343 1.00 96.50 670 ARG A CA 1
ATOM 5371 C C . ARG A 1 670 ? -12.560 -6.593 12.934 1.00 96.50 670 ARG A C 1
ATOM 5373 O O . ARG A 1 670 ? -12.405 -7.015 11.793 1.00 96.50 670 ARG A O 1
ATOM 5380 N N . LEU A 1 671 ? -13.405 -7.149 13.806 1.00 95.81 671 LEU A N 1
ATOM 5381 C CA . LEU A 1 671 ? -14.220 -8.324 13.482 1.00 95.81 671 LEU A CA 1
ATOM 5382 C C . LEU A 1 671 ? -15.129 -8.068 12.270 1.00 95.81 671 LEU A C 1
ATOM 5384 O O . LEU A 1 671 ? -15.176 -8.870 11.336 1.00 95.81 671 LEU A O 1
ATOM 5388 N N . ARG A 1 672 ? -15.808 -6.917 12.248 1.00 96.38 672 ARG A N 1
ATOM 5389 C CA . ARG A 1 672 ? -16.602 -6.476 11.097 1.00 96.38 672 ARG A CA 1
ATOM 5390 C C . ARG A 1 672 ? -15.757 -6.422 9.821 1.00 96.38 672 ARG A C 1
ATOM 5392 O O . ARG A 1 672 ? -16.177 -6.915 8.777 1.00 96.38 672 ARG A O 1
ATOM 5399 N N . GLY A 1 673 ? -14.567 -5.830 9.906 1.00 96.88 673 GLY A N 1
ATOM 5400 C CA . GLY A 1 673 ? -13.617 -5.723 8.804 1.00 96.88 673 GLY A CA 1
ATOM 5401 C C . GLY A 1 673 ? -13.146 -7.080 8.280 1.00 96.88 673 GLY A C 1
ATOM 5402 O O . GLY A 1 673 ? -13.043 -7.238 7.064 1.00 96.88 673 GLY A O 1
ATOM 5403 N N . ASP A 1 674 ? -12.901 -8.048 9.163 1.00 97.00 674 ASP A N 1
ATOM 5404 C CA . ASP A 1 674 ? -12.519 -9.414 8.796 1.00 97.00 674 ASP A CA 1
ATOM 5405 C C . ASP A 1 674 ? -13.642 -10.119 8.022 1.00 97.00 674 ASP A C 1
ATOM 5407 O O . ASP A 1 674 ? -13.408 -10.679 6.951 1.00 97.00 674 ASP A O 1
ATOM 5411 N N . LEU A 1 675 ? -14.879 -10.049 8.524 1.00 96.69 675 LEU A N 1
ATOM 5412 C CA . LEU A 1 675 ? -16.038 -10.697 7.901 1.00 96.69 675 LEU A CA 1
ATOM 5413 C C . LEU A 1 675 ? -16.390 -10.072 6.542 1.00 96.69 675 LEU A C 1
ATOM 5415 O O . LEU A 1 675 ? -16.710 -10.791 5.597 1.00 96.69 675 LEU A O 1
ATOM 5419 N N . ILE A 1 676 ? -16.266 -8.748 6.416 1.00 96.38 676 ILE A N 1
ATOM 5420 C CA . ILE A 1 676 ? -16.418 -8.033 5.139 1.00 96.38 676 ILE A CA 1
ATOM 5421 C C . ILE A 1 676 ? -15.329 -8.443 4.143 1.00 96.38 676 ILE A C 1
ATOM 5423 O O . ILE A 1 676 ? -15.622 -8.667 2.968 1.00 96.38 676 ILE A O 1
ATOM 5427 N N . ALA A 1 677 ? -14.074 -8.543 4.590 1.00 96.44 677 ALA A N 1
ATOM 5428 C CA . ALA A 1 677 ? -12.979 -8.981 3.731 1.00 96.44 677 ALA A CA 1
ATOM 5429 C C . ALA A 1 677 ? -13.201 -10.421 3.250 1.00 96.44 677 ALA A C 1
ATOM 5431 O O . ALA A 1 677 ? -13.072 -10.689 2.057 1.00 96.44 677 ALA A O 1
ATOM 5432 N N . LEU A 1 678 ? -13.618 -11.325 4.142 1.00 96.12 678 LEU A N 1
ATOM 5433 C CA . LEU A 1 678 ? -13.958 -12.699 3.783 1.00 96.12 678 LEU A CA 1
ATOM 5434 C C . LEU A 1 678 ? -15.101 -12.758 2.763 1.00 96.12 678 LEU A C 1
ATOM 5436 O O . LEU A 1 678 ? -14.971 -13.441 1.751 1.00 96.12 678 LEU A O 1
ATOM 5440 N N . PHE A 1 679 ? -16.189 -12.012 2.973 1.00 94.88 679 PHE A N 1
ATOM 5441 C CA . PHE A 1 679 ? -17.282 -11.947 2.000 1.00 94.88 679 PHE A CA 1
ATOM 5442 C C . PHE A 1 679 ? -16.778 -11.500 0.619 1.00 94.88 679 PHE A C 1
ATOM 5444 O O . PHE A 1 679 ? -17.130 -12.102 -0.395 1.00 94.88 679 PHE A O 1
ATOM 5451 N N . ASN A 1 680 ? -15.891 -10.501 0.570 1.00 94.38 680 ASN A N 1
ATOM 5452 C CA . ASN A 1 680 ? -15.286 -10.046 -0.682 1.00 94.38 680 ASN A CA 1
ATOM 5453 C C . ASN A 1 680 ? -14.414 -11.106 -1.370 1.00 94.38 680 ASN A C 1
ATOM 5455 O O . ASN A 1 680 ? -14.405 -11.151 -2.599 1.00 94.38 680 ASN A O 1
ATOM 5459 N N . TYR A 1 681 ? -13.716 -11.956 -0.614 1.00 94.06 681 TYR A N 1
ATOM 5460 C CA . TYR A 1 681 ? -12.967 -13.092 -1.163 1.00 94.06 681 TYR A CA 1
ATOM 5461 C C . TYR A 1 681 ? -13.870 -14.223 -1.664 1.00 94.06 681 TYR A C 1
ATOM 5463 O O . TYR A 1 681 ? -13.503 -14.918 -2.603 1.00 94.06 681 TYR A O 1
ATOM 5471 N N . LEU A 1 682 ? -15.041 -14.428 -1.059 1.00 91.75 682 LEU A N 1
ATOM 5472 C CA . LEU A 1 682 ? -15.940 -15.521 -1.444 1.00 91.75 682 LEU A CA 1
ATOM 5473 C C . LEU A 1 682 ? -16.886 -15.142 -2.589 1.00 91.75 682 LEU A C 1
ATOM 5475 O O . LEU A 1 682 ? -17.108 -15.941 -3.497 1.00 91.75 682 LEU A O 1
ATOM 5479 N N . LYS A 1 683 ? -17.472 -13.944 -2.522 1.00 89.31 683 LYS A N 1
ATOM 5480 C CA . LYS A 1 683 ? -18.580 -13.503 -3.386 1.00 89.31 683 LYS A CA 1
ATOM 5481 C C . LYS A 1 683 ? -18.359 -12.141 -4.043 1.00 89.31 683 LYS A C 1
ATOM 5483 O O . LYS A 1 683 ? -19.085 -11.801 -4.969 1.00 89.31 683 LYS A O 1
ATOM 5488 N N . GLY A 1 684 ? -17.410 -11.349 -3.551 1.00 87.31 684 GLY A N 1
ATOM 5489 C CA . GLY A 1 684 ? -17.202 -9.977 -4.013 1.00 87.31 684 GLY A CA 1
ATOM 5490 C C . GLY A 1 684 ? -16.085 -9.825 -5.042 1.00 87.31 684 GLY A C 1
ATOM 5491 O O . GLY A 1 684 ? -15.678 -10.763 -5.725 1.00 87.31 684 GLY A O 1
ATOM 5492 N N . GLY A 1 685 ? -15.569 -8.597 -5.129 1.00 84.69 685 GLY A N 1
ATOM 5493 C CA . GLY A 1 685 ? -14.586 -8.202 -6.140 1.00 84.69 685 GLY A CA 1
ATOM 5494 C C . GLY A 1 685 ? -13.202 -8.843 -6.003 1.00 84.69 685 GLY A C 1
ATOM 5495 O O . GLY A 1 685 ? -12.393 -8.666 -6.903 1.00 84.69 685 GLY A O 1
ATOM 5496 N N . CYS A 1 686 ? -12.918 -9.580 -4.924 1.00 89.19 686 CYS A N 1
ATOM 5497 C CA . CYS A 1 686 ? -11.614 -10.207 -4.672 1.00 89.19 686 CYS A CA 1
ATOM 5498 C C . CYS A 1 686 ? -11.636 -11.733 -4.882 1.00 89.19 686 CYS A C 1
ATOM 5500 O O . CYS A 1 686 ? -10.765 -12.437 -4.365 1.00 89.19 686 CYS A O 1
ATOM 5502 N N . ARG A 1 687 ? -12.640 -12.262 -5.598 1.00 87.69 687 ARG A N 1
ATOM 5503 C CA . ARG A 1 687 ? -12.887 -13.707 -5.719 1.00 87.69 687 ARG A CA 1
ATOM 5504 C C . ARG A 1 687 ? -11.699 -14.493 -6.269 1.00 87.69 687 ARG A C 1
ATOM 5506 O O . ARG A 1 687 ? -11.381 -15.544 -5.727 1.00 87.69 687 ARG A O 1
ATOM 5513 N N . GLU A 1 688 ? -11.008 -13.964 -7.277 1.00 86.31 688 GLU A N 1
ATOM 5514 C CA . GLU A 1 688 ? -9.816 -14.601 -7.862 1.00 86.31 688 GLU A CA 1
ATOM 5515 C C . GLU A 1 688 ? -8.736 -14.901 -6.816 1.00 86.31 688 GLU A C 1
ATOM 5517 O O . GLU A 1 688 ? -8.179 -15.994 -6.785 1.00 86.31 688 GLU A O 1
ATOM 5522 N N . VAL A 1 689 ? -8.469 -13.945 -5.920 1.00 88.75 689 VAL A N 1
ATOM 5523 C CA . VAL A 1 689 ? -7.498 -14.120 -4.830 1.00 88.75 689 VAL A CA 1
ATOM 5524 C C . VAL A 1 689 ? -8.051 -15.077 -3.769 1.00 88.75 689 VAL A C 1
ATOM 5526 O O . VAL A 1 689 ? -7.309 -15.869 -3.193 1.00 88.75 689 VAL A O 1
ATOM 5529 N N . GLY A 1 690 ? -9.364 -15.032 -3.524 1.00 88.25 690 GLY A N 1
ATOM 5530 C CA . GLY A 1 690 ? -10.042 -15.846 -2.517 1.00 88.25 690 GLY A CA 1
ATOM 5531 C C . GLY A 1 690 ? -9.981 -17.353 -2.768 1.00 88.25 690 GLY A C 1
ATOM 5532 O O . GLY A 1 690 ? -9.870 -18.108 -1.802 1.00 88.25 690 GLY A O 1
ATOM 5533 N N . VAL A 1 691 ? -9.986 -17.792 -4.034 1.00 86.25 691 VAL A N 1
ATOM 5534 C CA . VAL A 1 691 ? -9.921 -19.220 -4.414 1.00 86.25 691 VAL A CA 1
ATOM 5535 C C . VAL A 1 691 ? -8.668 -19.906 -3.858 1.00 86.25 691 VAL A C 1
ATOM 5537 O O . VAL A 1 691 ? -8.739 -21.052 -3.425 1.00 86.25 691 VAL A O 1
ATOM 5540 N N . GLY A 1 692 ? -7.532 -19.203 -3.815 1.00 84.88 692 GLY A N 1
ATOM 5541 C CA . GLY A 1 692 ? -6.284 -19.740 -3.262 1.00 84.88 692 GLY A CA 1
ATOM 5542 C C . GLY A 1 692 ? -6.203 -19.721 -1.731 1.00 84.88 692 GLY A C 1
ATOM 5543 O O . GLY A 1 692 ? -5.331 -20.375 -1.165 1.00 84.88 692 GLY A O 1
ATOM 5544 N N . LEU A 1 693 ? -7.085 -18.974 -1.059 1.00 90.50 693 LEU A N 1
ATOM 5545 C CA . LEU A 1 693 ? -7.033 -18.743 0.389 1.00 90.50 693 LEU A CA 1
ATOM 5546 C C . LEU A 1 693 ? -8.045 -19.579 1.172 1.00 90.50 693 LEU A C 1
ATOM 5548 O O . LEU A 1 693 ? -7.758 -20.002 2.290 1.00 90.50 693 LEU A O 1
ATOM 5552 N N . PHE A 1 694 ? -9.232 -19.805 0.608 1.00 90.69 694 PHE A N 1
ATOM 5553 C CA . PHE A 1 694 ? -10.340 -20.446 1.308 1.00 90.69 694 PHE A CA 1
ATOM 5554 C C . PHE A 1 694 ? -10.887 -21.629 0.516 1.00 90.69 694 PHE A C 1
ATOM 5556 O O . PHE A 1 694 ? -11.218 -21.507 -0.659 1.00 90.69 694 PHE A O 1
ATOM 5563 N N . SER A 1 695 ? -11.062 -22.764 1.195 1.00 84.75 695 SER A N 1
ATOM 5564 C CA . SER A 1 695 ? -11.717 -23.947 0.630 1.00 84.75 695 SER A CA 1
ATOM 5565 C C . SER A 1 695 ? -13.094 -24.158 1.259 1.00 84.75 695 SER A C 1
ATOM 5567 O O . SER A 1 695 ? -13.251 -24.127 2.485 1.00 84.75 695 SER A O 1
ATOM 5569 N N . GLN A 1 696 ? -14.105 -24.362 0.413 1.00 82.25 696 GLN A N 1
ATOM 5570 C CA . GLN A 1 696 ? -15.465 -24.683 0.845 1.00 82.25 696 GLN A CA 1
ATOM 5571 C C . GLN A 1 696 ? -15.606 -26.185 1.110 1.00 82.25 696 GLN A C 1
ATOM 5573 O O . GLN A 1 696 ? -14.993 -27.010 0.436 1.00 82.25 696 GLN A O 1
ATOM 5578 N N . VAL A 1 697 ? -16.410 -26.543 2.109 1.00 78.88 697 VAL A N 1
ATOM 5579 C CA . VAL A 1 697 ? -16.721 -27.938 2.441 1.00 78.88 697 VAL A CA 1
ATOM 5580 C C . VAL A 1 697 ? -17.986 -28.352 1.691 1.00 78.88 697 VAL A C 1
ATOM 5582 O O . VAL A 1 697 ? -19.049 -27.798 1.950 1.00 78.88 697 VAL A O 1
ATOM 5585 N N . THR A 1 698 ? -17.889 -29.356 0.821 1.00 67.81 698 THR A N 1
ATOM 5586 C CA . THR A 1 698 ? -18.982 -29.875 -0.029 1.00 67.81 698 THR A CA 1
ATOM 5587 C C . THR A 1 698 ? -19.926 -30.854 0.686 1.00 67.81 698 THR A C 1
ATOM 5589 O O . THR A 1 698 ? -20.574 -31.670 0.045 1.00 67.81 698 THR A O 1
ATOM 5592 N N . SER A 1 699 ? -19.987 -30.839 2.022 1.00 65.12 699 SER A N 1
ATOM 5593 C CA . SER A 1 699 ? -20.769 -31.827 2.779 1.00 65.12 699 SER A CA 1
ATOM 5594 C C . SER A 1 699 ? -22.187 -31.345 3.079 1.00 65.12 699 SER A C 1
ATOM 5596 O O . SER A 1 699 ? -22.364 -30.342 3.774 1.00 65.12 699 SER A O 1
ATOM 5598 N N . ASP A 1 700 ? -23.170 -32.159 2.692 1.00 57.16 700 ASP A N 1
ATOM 5599 C CA . ASP A 1 700 ? -24.608 -31.938 2.906 1.00 57.16 700 ASP A CA 1
ATOM 5600 C C . ASP A 1 700 ? -25.080 -32.150 4.357 1.00 57.16 700 ASP A C 1
ATOM 5602 O O . ASP A 1 700 ? -26.269 -32.059 4.657 1.00 57.16 700 ASP A O 1
ATOM 5606 N N . ARG A 1 701 ? -24.178 -32.428 5.312 1.00 60.12 701 ARG A N 1
ATOM 5607 C CA . ARG A 1 701 ? -24.573 -32.619 6.720 1.00 60.12 701 ARG A CA 1
ATOM 5608 C C . ARG A 1 701 ? -25.028 -31.283 7.340 1.00 60.12 701 ARG A C 1
ATOM 5610 O O . ARG A 1 701 ? -24.231 -30.372 7.600 1.00 60.12 701 ARG A O 1
ATOM 5617 N N . THR A 1 702 ? -26.330 -31.210 7.615 1.00 51.44 702 THR A N 1
ATOM 5618 C CA . THR A 1 702 ? -27.222 -30.035 7.739 1.00 51.44 702 THR A CA 1
ATOM 5619 C C . THR A 1 702 ? -27.104 -29.153 8.992 1.00 51.44 702 THR A C 1
ATOM 5621 O O . THR A 1 702 ? -28.003 -28.372 9.283 1.00 51.44 702 THR A O 1
ATOM 5624 N N . ARG A 1 703 ? -25.996 -29.174 9.741 1.00 58.09 703 ARG A N 1
ATOM 5625 C CA . ARG A 1 703 ? -25.800 -28.220 10.857 1.00 58.09 703 ARG A CA 1
ATOM 5626 C C . ARG A 1 703 ? -24.822 -27.110 10.465 1.00 58.09 703 ARG A C 1
ATOM 5628 O O . ARG A 1 703 ? -23.614 -27.350 10.437 1.00 58.09 703 ARG A O 1
ATOM 5635 N N . GLY A 1 704 ? -25.327 -25.928 10.096 1.00 66.94 704 GLY A N 1
ATOM 5636 C CA . GLY A 1 704 ? -24.533 -24.729 9.776 1.00 66.94 704 GLY A CA 1
ATOM 5637 C C . GLY A 1 704 ? -25.268 -23.705 8.898 1.00 66.94 704 GLY A C 1
ATOM 5638 O O . GLY A 1 704 ? -26.405 -23.922 8.501 1.00 66.94 704 GLY A O 1
ATOM 5639 N N . ASN A 1 705 ? -24.601 -22.601 8.560 1.00 75.94 705 ASN A N 1
ATOM 5640 C CA . ASN A 1 705 ? -25.159 -21.465 7.809 1.00 75.94 705 ASN A CA 1
ATOM 5641 C C . ASN A 1 705 ? -25.063 -21.580 6.270 1.00 75.94 705 ASN A C 1
ATOM 5643 O O . ASN A 1 705 ? -25.037 -20.567 5.577 1.00 75.94 705 ASN A O 1
ATOM 5647 N N . GLY A 1 706 ? -24.972 -22.800 5.731 1.00 72.00 706 GLY A N 1
ATOM 5648 C CA . GLY A 1 706 ? -24.945 -23.074 4.285 1.00 72.00 706 GLY A CA 1
ATOM 5649 C C . GLY A 1 706 ? -23.580 -22.929 3.589 1.00 72.00 706 GLY A C 1
ATOM 5650 O O . GLY A 1 706 ? -23.274 -23.728 2.714 1.00 72.00 706 GLY A O 1
ATOM 5651 N N . LEU A 1 707 ? -22.707 -21.999 4.002 1.00 78.56 707 LEU A N 1
ATOM 5652 C CA . LEU A 1 707 ? -21.382 -21.772 3.384 1.00 78.56 707 LEU A CA 1
ATOM 5653 C C . LEU A 1 707 ? -20.238 -22.095 4.355 1.00 78.56 707 LEU A C 1
ATOM 5655 O O . LEU A 1 707 ? -19.625 -21.213 4.966 1.00 78.56 707 LEU A O 1
ATOM 5659 N N . LYS A 1 708 ? -19.943 -23.391 4.498 1.00 81.75 708 LYS A N 1
ATOM 5660 C CA . LYS A 1 708 ? -18.902 -23.889 5.405 1.00 81.75 708 LYS A CA 1
ATOM 5661 C C . LYS A 1 708 ? -17.511 -23.764 4.788 1.00 81.75 708 LYS A C 1
ATOM 5663 O O . LYS A 1 708 ? -17.248 -24.301 3.717 1.00 81.75 708 LYS A O 1
ATOM 5668 N N . LEU A 1 709 ? -16.600 -23.134 5.526 1.00 86.88 709 LEU A N 1
ATOM 5669 C CA . LEU A 1 709 ? -15.178 -23.073 5.188 1.00 86.88 709 LEU A CA 1
ATOM 5670 C C . LEU A 1 709 ? -14.386 -24.118 5.976 1.00 86.88 709 LEU A C 1
ATOM 5672 O O . LEU A 1 709 ? -14.617 -24.322 7.179 1.00 86.88 709 LEU A O 1
ATOM 5676 N N . ARG A 1 710 ? -13.440 -24.768 5.295 1.00 85.06 710 ARG A N 1
ATOM 5677 C CA . ARG A 1 710 ? -12.478 -25.680 5.912 1.00 85.06 710 ARG A CA 1
ATOM 5678 C C . ARG A 1 710 ? -11.473 -24.862 6.714 1.00 85.06 710 ARG A C 1
ATOM 5680 O O . ARG A 1 710 ? -10.901 -23.911 6.199 1.00 85.06 710 ARG A O 1
ATOM 5687 N N . GLN A 1 711 ? -11.266 -25.255 7.966 1.00 86.00 711 GLN A N 1
ATOM 5688 C CA . GLN A 1 711 ? -10.239 -24.670 8.824 1.00 86.00 711 GLN A CA 1
ATOM 5689 C C . GLN A 1 711 ? -8.993 -25.553 8.793 1.00 86.00 711 GLN A C 1
ATOM 5691 O O . GLN A 1 711 ? -9.120 -26.783 8.821 1.00 86.00 711 GLN A O 1
ATOM 5696 N N . GLY A 1 712 ? -7.817 -24.935 8.700 1.00 82.12 712 GLY A N 1
ATOM 5697 C CA . GLY A 1 712 ? -6.544 -25.640 8.742 1.00 82.12 712 GLY A CA 1
ATOM 5698 C C . GLY A 1 712 ? -6.225 -26.166 10.141 1.00 82.12 712 GLY A C 1
ATOM 5699 O O . GLY A 1 712 ? -6.858 -25.800 11.134 1.00 82.12 712 GLY A O 1
ATOM 5700 N N . ARG A 1 713 ? -5.216 -27.038 10.221 1.00 87.56 713 ARG A N 1
ATOM 5701 C CA . ARG A 1 713 ? -4.507 -27.289 11.482 1.00 87.56 713 ARG A CA 1
ATOM 5702 C C . ARG A 1 713 ? -3.398 -26.248 11.605 1.00 87.56 713 ARG A C 1
ATOM 5704 O O . ARG A 1 713 ? -2.835 -25.847 10.592 1.00 87.56 713 ARG A O 1
ATOM 5711 N N . PHE A 1 714 ? -3.115 -25.827 12.827 1.00 92.75 714 PHE A N 1
ATOM 5712 C CA . PHE A 1 714 ? -2.059 -24.868 13.136 1.00 92.75 714 PHE A CA 1
ATOM 5713 C C . PHE A 1 714 ? -1.348 -25.280 14.426 1.00 92.75 714 PHE A C 1
ATOM 5715 O O . PHE A 1 714 ? -1.968 -25.892 15.303 1.00 92.75 714 PHE A O 1
ATOM 5722 N N . ARG A 1 715 ? -0.061 -24.947 14.541 1.00 94.56 715 ARG A N 1
ATOM 5723 C CA . ARG A 1 715 ? 0.786 -25.227 15.713 1.00 94.56 715 ARG A CA 1
ATOM 5724 C C . ARG A 1 715 ? 1.111 -23.965 16.507 1.00 94.56 715 ARG A C 1
ATOM 5726 O O . ARG A 1 715 ? 1.187 -24.020 17.730 1.00 94.56 715 ARG A O 1
ATOM 5733 N N . LEU A 1 716 ? 1.292 -22.845 15.818 1.00 94.25 716 LEU A N 1
ATOM 5734 C CA . LEU A 1 716 ? 1.733 -21.571 16.365 1.00 94.25 716 LEU A CA 1
ATOM 5735 C C . LEU A 1 716 ? 0.590 -20.553 16.408 1.00 94.25 716 LEU A C 1
ATOM 5737 O O . LEU A 1 716 ? -0.288 -20.508 15.538 1.00 94.25 716 LEU A O 1
ATOM 5741 N N . ASP A 1 717 ? 0.650 -19.659 17.395 1.00 93.12 717 ASP A N 1
ATOM 5742 C CA . ASP A 1 717 ? -0.322 -18.573 17.540 1.00 93.12 717 ASP A CA 1
ATOM 5743 C C . ASP A 1 717 ? -0.305 -17.614 16.335 1.00 93.12 717 ASP A C 1
ATOM 5745 O O . ASP A 1 717 ? -1.364 -17.130 15.930 1.00 93.12 717 ASP A O 1
ATOM 5749 N N . ILE A 1 718 ? 0.854 -17.417 15.688 1.00 92.19 718 ILE A N 1
ATOM 5750 C CA . ILE A 1 718 ? 0.967 -16.598 14.469 1.00 92.19 718 ILE A CA 1
ATOM 5751 C C . ILE A 1 718 ? 0.028 -17.080 13.356 1.00 92.19 718 ILE A C 1
ATOM 5753 O O . ILE A 1 718 ? -0.569 -16.253 12.675 1.00 92.19 718 ILE A O 1
ATOM 5757 N N . ARG A 1 719 ? -0.157 -18.400 13.198 1.00 94.56 719 ARG A N 1
ATOM 5758 C CA . ARG A 1 719 ? -1.031 -18.987 12.177 1.00 94.56 719 ARG A CA 1
ATOM 5759 C C . ARG A 1 719 ? -2.474 -19.026 12.655 1.00 94.56 719 ARG A C 1
ATOM 5761 O O . ARG A 1 719 ? -3.370 -18.628 11.919 1.00 94.56 719 ARG A O 1
ATOM 5768 N N . LYS A 1 720 ? -2.696 -19.439 13.903 1.00 94.81 720 LYS A N 1
ATOM 5769 C CA . LYS A 1 720 ? -4.018 -19.479 14.549 1.00 94.81 720 LYS A CA 1
ATOM 5770 C C . LYS A 1 720 ? -4.755 -18.140 14.492 1.00 94.81 720 LYS A C 1
ATOM 5772 O O . LYS A 1 720 ? -5.960 -18.114 14.245 1.00 94.81 720 LYS A O 1
ATOM 5777 N N . PHE A 1 721 ? -4.045 -17.042 14.752 1.00 94.88 721 PHE A N 1
ATOM 5778 C CA . PHE A 1 721 ? -4.599 -15.687 14.744 1.00 94.88 721 PHE A CA 1
ATOM 5779 C C . PHE A 1 721 ? -4.415 -14.966 13.401 1.00 94.88 721 PHE A C 1
ATOM 5781 O O . PHE A 1 721 ? -4.859 -13.823 13.256 1.00 94.88 721 PHE A O 1
ATOM 5788 N N . PHE A 1 722 ? -3.824 -15.618 12.396 1.00 96.19 722 PHE A N 1
ATOM 5789 C CA . PHE A 1 722 ? -3.777 -15.073 11.045 1.00 96.19 722 PHE A CA 1
ATOM 5790 C C . PHE A 1 722 ? -5.182 -15.007 10.438 1.00 96.19 722 PHE A C 1
ATOM 5792 O O . PHE A 1 722 ? -6.062 -15.802 10.778 1.00 96.19 722 PHE A O 1
ATOM 5799 N N . PHE A 1 723 ? -5.395 -14.052 9.529 1.00 96.38 723 PHE A N 1
ATOM 5800 C CA . PHE A 1 723 ? -6.703 -13.749 8.943 1.00 96.38 723 PHE A CA 1
ATOM 5801 C C . PHE A 1 723 ? -7.454 -14.993 8.462 1.00 96.38 723 PHE A C 1
ATOM 5803 O O . PHE A 1 723 ? -8.604 -15.193 8.852 1.00 96.38 723 PHE A O 1
ATOM 5810 N N . THR A 1 724 ? -6.796 -15.827 7.651 1.00 94.94 724 THR A N 1
ATOM 5811 C CA . THR A 1 724 ? -7.416 -16.979 6.983 1.00 94.94 724 THR A CA 1
ATOM 5812 C C . THR A 1 724 ? -7.906 -18.042 7.961 1.00 94.94 724 THR A C 1
ATOM 5814 O O . THR A 1 724 ? -8.902 -18.697 7.674 1.00 94.94 724 THR A O 1
ATOM 5817 N N . GLU A 1 725 ? -7.301 -18.161 9.146 1.00 94.44 725 GLU A N 1
ATOM 5818 C CA . GLU A 1 725 ? -7.732 -19.117 10.170 1.00 94.44 725 GLU A CA 1
ATOM 5819 C C . GLU A 1 725 ? -8.705 -18.497 11.182 1.00 94.44 725 GLU A C 1
ATOM 5821 O O . GLU A 1 725 ? -9.720 -19.114 11.528 1.00 94.44 725 GLU A O 1
ATOM 5826 N N . ARG A 1 726 ? -8.446 -17.266 11.649 1.00 94.62 726 ARG A N 1
ATOM 5827 C CA . ARG A 1 726 ? -9.259 -16.654 12.715 1.00 94.62 726 ARG A CA 1
ATOM 5828 C C . ARG A 1 726 ? -10.680 -16.334 12.260 1.00 94.62 726 ARG A C 1
ATOM 5830 O O . ARG A 1 726 ? -11.631 -16.523 13.022 1.00 94.62 726 ARG A O 1
ATOM 5837 N N . VAL A 1 727 ? -10.845 -15.881 11.014 1.00 95.06 727 VAL A N 1
ATOM 5838 C CA . VAL A 1 727 ? -12.138 -15.396 10.510 1.00 95.06 727 VAL A CA 1
ATOM 5839 C C . VAL A 1 727 ? -13.164 -16.524 10.399 1.00 95.06 727 VAL A C 1
ATOM 5841 O O . VAL A 1 727 ? -14.355 -16.307 10.625 1.00 95.06 727 VAL A O 1
ATOM 5844 N N . ILE A 1 728 ? -12.709 -17.756 10.138 1.00 92.50 728 ILE A N 1
ATOM 5845 C CA . ILE A 1 728 ? -13.566 -18.928 9.913 1.00 92.50 728 ILE A CA 1
ATOM 5846 C C . ILE A 1 728 ? -14.447 -19.216 11.133 1.00 92.50 728 ILE A C 1
ATOM 5848 O O . ILE A 1 728 ? -15.626 -19.550 10.984 1.00 92.50 728 ILE A O 1
ATOM 5852 N N . LYS A 1 729 ? -13.904 -19.064 12.347 1.00 90.12 729 LYS A N 1
ATOM 5853 C CA . LYS A 1 729 ? -14.657 -19.273 13.594 1.00 90.12 729 LYS A CA 1
ATOM 5854 C C . LYS A 1 729 ? -15.848 -18.323 13.694 1.00 90.12 729 LYS A C 1
ATOM 5856 O O . LYS A 1 729 ? -16.927 -18.741 14.107 1.00 90.12 729 LYS A O 1
ATOM 5861 N N . HIS A 1 730 ? -15.650 -17.060 13.329 1.00 91.62 730 HIS A N 1
ATOM 5862 C CA . HIS A 1 730 ? -16.695 -16.044 13.377 1.00 91.62 730 HIS A CA 1
ATOM 5863 C C . HIS A 1 730 ? -17.687 -16.209 12.229 1.00 91.62 730 HIS A C 1
ATOM 5865 O O . HIS A 1 730 ? -18.891 -16.152 12.455 1.00 91.62 730 HIS A O 1
ATOM 5871 N N . TRP A 1 731 ? -17.196 -16.527 11.030 1.00 92.62 731 TRP A N 1
ATOM 5872 C CA . TRP A 1 731 ? -18.031 -16.800 9.866 1.00 92.62 731 TRP A CA 1
ATOM 5873 C C . TRP A 1 731 ? -19.038 -17.924 10.120 1.00 92.62 731 TRP A C 1
ATOM 5875 O O . TRP A 1 731 ? -20.213 -17.771 9.813 1.00 92.62 731 TRP A O 1
ATOM 5885 N N . LYS A 1 732 ? -18.615 -19.027 10.754 1.00 89.31 732 LYS A N 1
ATOM 5886 C CA . LYS A 1 732 ? -19.490 -20.167 11.096 1.00 89.31 732 LYS A CA 1
ATOM 5887 C C . LYS A 1 732 ? -20.622 -19.822 12.071 1.00 89.31 732 LYS A C 1
ATOM 5889 O O . LYS A 1 732 ? -21.586 -20.577 12.149 1.00 89.31 732 LYS A O 1
ATOM 5894 N N . ARG A 1 733 ? -20.491 -18.733 12.836 1.00 89.44 733 ARG A N 1
ATOM 5895 C CA . ARG A 1 733 ? -21.490 -18.280 13.818 1.00 89.44 733 ARG A CA 1
ATOM 5896 C C . ARG A 1 733 ? -22.525 -17.332 13.218 1.00 89.44 733 ARG A C 1
ATOM 5898 O O . ARG A 1 733 ? -23.525 -17.067 13.873 1.00 89.44 733 ARG A O 1
ATOM 5905 N N . LEU A 1 734 ? -22.287 -16.810 12.014 1.00 91.44 734 LEU A N 1
ATOM 5906 C CA . LEU A 1 734 ? -23.230 -15.905 11.368 1.00 91.44 734 LEU A CA 1
ATOM 5907 C C . LEU A 1 734 ? -24.502 -16.652 10.938 1.00 91.44 734 LEU A C 1
ATOM 5909 O O . LEU A 1 734 ? -24.386 -17.776 10.434 1.00 91.44 734 LEU A O 1
ATOM 5913 N N . PRO A 1 735 ? -25.689 -16.030 11.063 1.00 91.19 735 PRO A N 1
ATOM 5914 C CA . PRO A 1 735 ? -26.926 -16.579 10.523 1.00 91.19 735 PRO A CA 1
ATOM 5915 C C . PRO A 1 735 ? -26.840 -16.804 9.010 1.00 91.19 735 PRO A C 1
ATOM 5917 O O . PRO A 1 735 ? -26.136 -16.085 8.291 1.00 91.19 735 PRO A O 1
ATOM 5920 N N . ARG A 1 736 ? -27.603 -17.788 8.522 1.00 89.50 736 ARG A N 1
ATOM 5921 C CA . ARG A 1 736 ? -27.669 -18.142 7.097 1.00 89.50 736 ARG A CA 1
ATOM 5922 C C . ARG A 1 736 ? -28.036 -16.939 6.228 1.00 89.50 736 ARG A C 1
ATOM 5924 O O . ARG A 1 736 ? -27.371 -16.685 5.232 1.00 89.50 736 ARG A O 1
ATOM 5931 N N . GLU A 1 737 ? -29.010 -16.149 6.664 1.00 91.00 737 GLU A N 1
ATOM 5932 C CA . GLU A 1 737 ? -29.485 -14.952 5.963 1.00 91.00 737 GLU A CA 1
ATOM 5933 C C . GLU A 1 737 ? -28.383 -13.907 5.752 1.00 91.00 737 GLU A C 1
ATOM 5935 O O . GLU A 1 737 ? -28.317 -13.262 4.706 1.00 91.00 737 GLU A O 1
ATOM 5940 N N . VAL A 1 738 ? -27.471 -13.751 6.717 1.00 92.50 738 VAL A N 1
ATOM 5941 C CA . VAL A 1 738 ? -26.332 -12.836 6.577 1.00 92.50 738 VAL A CA 1
ATOM 5942 C C . VAL A 1 738 ? -25.366 -13.385 5.535 1.00 92.50 738 VAL A C 1
ATOM 5944 O O . VAL A 1 738 ? -24.985 -12.687 4.601 1.00 92.50 738 VAL A O 1
ATOM 5947 N N . VAL A 1 739 ? -25.007 -14.658 5.644 1.00 90.75 739 VAL A N 1
ATOM 5948 C CA . VAL A 1 739 ? -24.012 -15.314 4.786 1.00 90.75 739 VAL A CA 1
ATOM 5949 C C . VAL A 1 739 ? -24.481 -15.469 3.332 1.00 90.75 739 VAL A C 1
ATOM 5951 O O . VAL A 1 739 ? -23.689 -15.343 2.390 1.00 90.75 739 VAL A O 1
ATOM 5954 N N . GLU A 1 740 ? -25.777 -15.674 3.123 1.00 90.50 740 GLU A N 1
ATOM 5955 C CA . GLU A 1 740 ? -26.419 -15.765 1.809 1.00 90.50 740 GLU A CA 1
ATOM 5956 C C . GLU A 1 740 ? -26.772 -14.400 1.198 1.00 90.50 740 GLU A C 1
ATOM 5958 O O . GLU A 1 740 ? -27.381 -14.357 0.134 1.00 90.50 740 GLU A O 1
ATOM 5963 N N . SER A 1 741 ? -26.333 -13.285 1.799 1.00 93.38 741 SER A N 1
ATOM 5964 C CA . SER A 1 741 ? -26.586 -11.940 1.264 1.00 93.38 741 SER A CA 1
ATOM 5965 C C . SER A 1 741 ? -26.204 -11.808 -0.224 1.00 93.38 741 SER A C 1
ATOM 5967 O O . SER A 1 741 ? -25.126 -12.274 -0.616 1.00 93.38 741 SER A O 1
ATOM 5969 N N . PRO A 1 742 ? -27.053 -11.152 -1.046 1.00 91.94 742 PRO A N 1
ATOM 5970 C CA . PRO A 1 742 ? -26.864 -11.055 -2.496 1.00 91.94 742 PRO A CA 1
ATOM 5971 C C . PRO A 1 742 ? -25.801 -10.026 -2.900 1.00 91.94 742 PRO A C 1
ATOM 5973 O O . PRO A 1 742 ? -25.198 -10.152 -3.961 1.00 91.94 742 PRO A O 1
ATOM 5976 N N . SER A 1 743 ? -25.553 -9.014 -2.063 1.00 93.00 743 SER A N 1
ATOM 5977 C CA . SER A 1 743 ? -24.550 -7.978 -2.309 1.00 93.00 743 SER A CA 1
ATOM 5978 C C . SER A 1 743 ? -23.760 -7.641 -1.048 1.00 93.00 743 SER A C 1
ATOM 5980 O O . SER A 1 743 ? -24.143 -7.993 0.073 1.00 93.00 743 SER A O 1
ATOM 5982 N N . LEU A 1 744 ? -22.648 -6.929 -1.239 1.00 93.00 744 LEU A N 1
ATOM 5983 C CA . LEU A 1 744 ? -21.794 -6.468 -0.150 1.00 93.00 744 LEU A CA 1
ATOM 5984 C C . LEU A 1 744 ? -22.512 -5.451 0.750 1.00 93.00 744 LEU A C 1
ATOM 5986 O O . LEU A 1 744 ? -22.285 -5.422 1.958 1.00 93.00 744 LEU A O 1
ATOM 5990 N N . GLU A 1 745 ? -23.361 -4.607 0.174 1.00 94.19 745 GLU A N 1
ATOM 5991 C CA . GLU A 1 745 ? -24.137 -3.585 0.877 1.00 94.19 745 GLU A CA 1
ATOM 5992 C C . GLU A 1 745 ? -25.158 -4.237 1.811 1.00 94.19 745 GLU A C 1
ATOM 5994 O O . GLU A 1 745 ? -25.198 -3.907 2.997 1.00 94.19 745 GLU A O 1
ATOM 5999 N N . VAL A 1 746 ? -25.907 -5.225 1.306 1.00 95.38 746 VAL A N 1
ATOM 6000 C CA . VAL A 1 746 ? -26.871 -5.993 2.110 1.00 95.38 746 VAL A CA 1
ATOM 6001 C C . VAL A 1 746 ? -26.150 -6.773 3.208 1.00 95.38 746 VAL A C 1
ATOM 6003 O O . VAL A 1 746 ? -26.586 -6.762 4.359 1.00 95.38 746 VAL A O 1
ATOM 6006 N N . PHE A 1 747 ? -25.005 -7.383 2.883 1.00 95.69 747 PHE A N 1
ATOM 6007 C CA . PHE A 1 747 ? -24.176 -8.082 3.863 1.00 95.69 747 PHE A CA 1
ATOM 6008 C C . PHE A 1 747 ? -23.734 -7.159 5.005 1.00 95.69 747 PHE A C 1
ATOM 6010 O O . PHE A 1 747 ? -23.850 -7.532 6.169 1.00 95.69 747 PHE A O 1
ATOM 6017 N N . LYS A 1 748 ? -23.254 -5.947 4.693 1.00 95.62 748 LYS A N 1
ATOM 6018 C CA . LYS A 1 748 ? -22.830 -4.960 5.700 1.00 95.62 748 LYS A CA 1
ATOM 6019 C C . LYS A 1 748 ? -23.976 -4.565 6.631 1.00 95.62 748 LYS A C 1
ATOM 6021 O O . LYS A 1 748 ? -23.758 -4.540 7.836 1.00 95.62 748 LYS A O 1
ATOM 6026 N N . GLY A 1 749 ? -25.163 -4.292 6.082 1.00 95.12 749 GLY A N 1
ATOM 6027 C CA . GLY A 1 749 ? -26.343 -3.925 6.872 1.00 95.12 749 GLY A CA 1
ATOM 6028 C C . GLY A 1 749 ? -26.746 -5.026 7.854 1.00 95.12 749 GLY A C 1
ATOM 6029 O O . GLY A 1 749 ? -26.778 -4.790 9.059 1.00 95.12 749 GLY A O 1
ATOM 6030 N N . ARG A 1 750 ? -26.928 -6.255 7.352 1.00 95.31 750 ARG A N 1
ATOM 6031 C CA . ARG A 1 750 ? -27.276 -7.425 8.179 1.00 95.31 750 ARG A CA 1
ATOM 6032 C C . ARG A 1 750 ? -26.196 -7.763 9.209 1.00 95.31 750 ARG A C 1
ATOM 6034 O O . ARG A 1 750 ? -26.491 -8.154 10.334 1.00 95.31 750 ARG A O 1
ATOM 6041 N N . LEU A 1 751 ? -24.923 -7.610 8.843 1.00 95.38 751 LEU A N 1
ATOM 6042 C CA . LEU A 1 751 ? -23.811 -7.823 9.767 1.00 95.38 751 LEU A CA 1
ATOM 6043 C C . LEU A 1 751 ? -23.816 -6.795 10.910 1.00 95.38 751 LEU A C 1
ATOM 6045 O O . LEU A 1 751 ? -23.518 -7.153 12.046 1.00 95.38 751 LEU A O 1
ATOM 6049 N N . ASP A 1 752 ? -24.157 -5.538 10.624 1.00 94.12 752 ASP A N 1
ATOM 6050 C CA . ASP A 1 752 ? -24.224 -4.475 11.631 1.00 94.12 752 ASP A CA 1
ATOM 6051 C C . ASP A 1 752 ? -25.361 -4.670 12.640 1.00 94.12 752 ASP A C 1
ATOM 6053 O O . ASP A 1 752 ? -25.265 -4.157 13.752 1.00 94.12 752 ASP A O 1
ATOM 6057 N N . GLU A 1 753 ? -26.417 -5.399 12.285 1.00 92.81 753 GLU A N 1
ATOM 6058 C CA . GLU A 1 753 ? -27.468 -5.825 13.219 1.00 92.81 753 GLU A CA 1
ATOM 6059 C C . GLU A 1 753 ? -26.939 -6.927 14.144 1.00 92.81 753 GLU A C 1
ATOM 6061 O O . GLU A 1 753 ? -26.897 -6.744 15.357 1.00 92.81 753 GLU A O 1
ATOM 6066 N N . VAL A 1 754 ? -26.375 -8.000 13.576 1.00 91.50 754 VAL A N 1
ATOM 6067 C CA . VAL A 1 754 ? -25.805 -9.113 14.359 1.00 91.50 754 VAL A CA 1
ATOM 6068 C C . VAL A 1 754 ? -24.716 -8.646 15.331 1.00 91.50 754 VAL A C 1
ATOM 6070 O O . VAL A 1 754 ? -24.637 -9.118 16.463 1.00 91.50 754 VAL A O 1
ATOM 6073 N N . LEU A 1 755 ? -23.860 -7.708 14.917 1.00 90.12 755 LEU A N 1
ATOM 6074 C CA . LEU A 1 755 ? -22.783 -7.197 15.770 1.00 90.12 755 LEU A CA 1
ATOM 6075 C C . LEU A 1 755 ? -23.266 -6.280 16.904 1.00 90.12 755 LEU A C 1
ATOM 6077 O O . LEU A 1 755 ? -22.514 -6.090 17.864 1.00 90.12 755 LEU A O 1
ATOM 6081 N N . ARG A 1 756 ? -24.476 -5.708 16.817 1.00 85.25 756 ARG A N 1
ATOM 6082 C CA . ARG A 1 756 ? -25.081 -4.970 17.941 1.00 85.25 756 ARG A CA 1
ATOM 6083 C C . ARG A 1 756 ? -25.518 -5.922 19.048 1.00 85.25 756 ARG A C 1
ATOM 6085 O O . ARG A 1 756 ? -25.293 -5.606 20.213 1.00 85.25 756 ARG A O 1
ATOM 6092 N N . ASP A 1 757 ? -26.053 -7.079 18.670 1.00 75.75 757 ASP A N 1
ATOM 6093 C CA . ASP A 1 757 ? -26.599 -8.074 19.601 1.00 75.75 757 ASP A CA 1
ATOM 6094 C C . ASP A 1 757 ? -25.514 -8.941 20.256 1.00 75.75 757 ASP A C 1
ATOM 6096 O O . ASP A 1 757 ? -25.695 -9.479 21.348 1.00 75.75 757 ASP A O 1
ATOM 6100 N N . MET A 1 758 ? -24.348 -9.062 19.614 1.00 66.62 758 MET A N 1
ATOM 6101 C CA . MET A 1 758 ? -23.159 -9.660 20.220 1.00 66.62 758 MET A CA 1
ATOM 6102 C C . MET A 1 758 ? -22.566 -8.681 21.240 1.00 66.62 758 MET A C 1
ATOM 6104 O O . MET A 1 758 ? -21.738 -7.847 20.870 1.00 66.62 758 MET A O 1
ATOM 6108 N N . VAL A 1 759 ? -23.019 -8.750 22.499 1.00 44.72 759 VAL A N 1
ATOM 6109 C CA . VAL A 1 759 ? -22.498 -7.952 23.630 1.00 44.72 759 VAL A CA 1
ATOM 6110 C C . VAL A 1 759 ? -21.002 -8.161 23.799 1.00 44.72 759 VAL A C 1
ATOM 6112 O O . VAL A 1 759 ? -20.580 -9.318 24.024 1.00 44.72 759 VAL A O 1
#

Radius of gyration: 38.15 Å; chains: 1; bounding box: 105×112×110 Å

Secondary structure (DSSP, 8-state):
----------------------------------------------SEEEEEEEESSTTSPPEEEEEEE-SSEEEEEEBPTTSPBPPPEEEEGGGEEEEEE---TT--EEEEEETTS-EEEEE-SSHHHHHHHHHHHHHHHHHHS-TTGGGSSS--S------------------------------------TTEEEEEEEEEEPTTS-EEEEEEEEESSEEEEE-TT--SSPPSEEEESTT--EEEE--TTS-TTEEEEEETTEEEEEE-SSHHHHHHHHHHHHHHHHHHHTTS----------------TTHHHHHHHHHHHHHHHHHHHHHHHHHSHHHHHHHHHHHHHHHHHHHHHHHHT---TTB-TT-TT--HHHHHHHHHHHHHHHHHTT--EEEEEE-BTTTTTS-BHHHHHHHHHHTT--HHHHHHHHHHHTT-EE--EETTEEPPPEE--B-PPTT-SSHHHHHHHHTGGGGTT--SEEEEETTEEEEEEE-SSHHHHHHHHHHHHHHHHHHHHTT--B-GGG-EEEEESTT------EETTEEPEEESEEEETTEEEETT---HHHHHHHHHHHHHHHHHHHHH-----HHHHHHHIIIIIHHHHHTTHHHH---SHHHHHHHHHHHHHHHHTSTT-TTS-HHHHHHHHT---HHHHHHHHHHHHHHHHHTSTTHHHHHTT--B-------SSS-PBPPPP-SSHHHHTSHHHHHHHHHTTS-HHHHT-SSHHHHHHHHHHHHHH--

Sequence (759 aa):
MECSRRSRFILTDCSPWRGPALEQEKSVRRKEQRGTDQHKPTFPNILKKGYVEIRRDTDSCWQTCYAELSPYKLYLYCLDSSGNQTLPTVYPLMHFQRVTVTGCIETKVVDAVLSDSSQLQLKAESSWEALDWGQKLWEAVRASVPAFTRQQEKLENVPKPDNNSDLSQTNGLLEKPMELFLSMNLTENTKEYQNILKSGTLYRLTVQNNWKAFTFVLNRSYLMAFQPGRLDEDPLLSYNVDVCLSVQTDTQDGCDSCFQVIFPQDVLRLRAETRQRAQEWMEALRAAANATRSLTQNPQVTLRNKPGDRVFGNDLRKSKRQSVTTSFLSILTTLSLERGLTVQSFKCAEQIILSAITRHVENNQGIKPSQHGFRKGRSCLTNLISFYDKVTRLVDEGKAVDVVYLDFSKAFDTVSHSILLEKLAAHGLDGCPLRWVKNWLDGRAQRVVVNGVYSSWRPVTSGVPQGSVLGPVLFNIFINDLDEGIECTLSKFADDTKLCRSVDLLEGRQALQRDLDRLDRWAEVNCMRFNKAKCKVLHLGHSNPMQCYRLGEEWLESCLAEKDLGVFVDSRLHMSQQCAQAAKKANGILACIRNSVASRTREVIVPLYSALVRPHLEYCVQFWAPHYKGDIEVLERVQRRATKLVKGLEQKAYEERLRELGLFSLEKRRLRGDLIALFNYLKGGCREVGVGLFSQVTSDRTRGNGLKLRQGRFRLDIRKFFFTERVIKHWKRLPREVVESPSLEVFKGRLDEVLRDMV

InterPro domains:
  IPR000477 Reverse transcriptase domain [PF00078] (343-539)
  IPR000477 Reverse transcriptase domain [PS50878] (139-560)
  IPR001849 Pleckstrin homology domain [PF00169] (197-288)
  IPR001849 Pleckstrin homology domain [PS50003] (195-290)
  IPR001849 Pleckstrin homology domain [SM00233] (46-144)
  IPR001849 Pleckstrin homology domain [SM00233] (196-292)
  IPR011993 PH-like domain superfamily [G3DSA:2.30.29.30] (31-166)
  IPR011993 PH-like domain superfamily [G3DSA:2.30.29.30] (184-301)
  IPR043502 DNA/RNA polymerase superfamily [SSF56672] (368-540)